Protein 4QXE (pdb70)

CATH classification: 3.80.10.10

Secondary structure (DSSP, 8-state):
--TTS-TT-EE-TTSEEE-TTS--SSPPPS--TT--EEE--SS---EE-TTTTTT-TT--EEE-TTS---EE-TTTTTT-TT--EEE--SS--SB--TTTTTT-TT--EEE--SS---B--TTTTTT-TT--EEE--SS---S--HHHHTT-TT--EEE--SS---EE-TTTTTT-TT--EEE--SS---EE-TTTTTT-TT--EEE--SS---SPPGGGGG-TT--EEE--SS---EE-TTTTTT-TT--EEE--SS---EE-TTTTTT-TT--EEEEE--TT--S----TT-TT--EEEEESS---B--TTHHHHTTT--EEE--SS---B----TT-TT--EEE--SS------TTSSTT-TT--EEE--SS--S---TTTTTT-TT--EEE--SS-B---TTTTHHHHHHHHHTTTTEES--BBTTT--BGGG------

Radius of gyration: 30.55 Å; Cα contacts (8 Å, |Δi|>4): 1278; chains: 1; bounding box: 95×54×57 Å

Structure (mmCIF, N/CA/C/O backbone):
data_4QXE
#
_entry.id   4QXE
#
_cell.length_a   173.759
_cell.length_b   173.759
_cell.length_c   173.759
_cell.angle_alpha   90.00
_cell.angle_beta   90.00
_cell.angle_gamma   90.00
#
_symmetry.space_group_name_H-M   'I 21 3'
#
loop_
_entity.id
_entity.type
_entity.pdbx_description
1 polymer 'Leucine-rich repeat-containing G-protein coupled receptor 4, linker, Variable lymphocyte receptor B'
2 non-polymer 2-acetamido-2-deoxy-beta-D-glucopyranose
3 non-polymer GLYCEROL
4 non-polymer 'CHLORIDE ION'
5 non-polymer 'SULFATE ION'
6 water water
#
loop_
_atom_site.group_PDB
_atom_site.id
_atom_site.type_symbol
_atom_site.label_atom_id
_atom_site.label_alt_id
_atom_site.label_comp_id
_atom_site.label_asym_id
_atom_site.label_entity_id
_atom_site.label_seq_id
_atom_site.pdbx_PDB_ins_code
_atom_site.Cartn_x
_atom_site.Cartn_y
_atom_site.Cartn_z
_atom_site.occupancy
_atom_site.B_iso_or_equiv
_atom_site.auth_seq_id
_atom_site.auth_comp_id
_atom_site.auth_asym_id
_atom_site.auth_atom_id
_atom_site.pdbx_PDB_model_num
ATOM 1 N N . MET A 1 1 ? -63.634 54.032 28.855 1.00 36.39 25 MET A N 1
ATOM 2 C CA . MET A 1 1 ? -64.149 52.922 27.998 1.00 36.45 25 MET A CA 1
ATOM 3 C C . MET A 1 1 ? -63.431 52.906 26.649 1.00 36.54 25 MET A C 1
ATOM 4 O O . MET A 1 1 ? -63.335 53.934 25.975 1.00 36.78 25 MET A O 1
ATOM 9 N N . ASP A 1 2 ? -62.921 51.737 26.274 1.00 36.50 26 ASP A N 1
ATOM 10 C CA . ASP A 1 2 ? -62.171 51.569 25.030 1.00 36.55 26 ASP A CA 1
ATOM 11 C C . ASP A 1 2 ? -63.080 51.007 23.934 1.00 36.21 26 ASP A C 1
ATOM 12 O O . ASP A 1 2 ? -63.529 49.861 24.026 1.00 36.16 26 ASP A O 1
ATOM 17 N N . PRO A 1 3 ? -63.350 51.813 22.887 1.00 36.09 27 PRO A N 1
ATOM 18 C CA . PRO A 1 3 ? -64.217 51.372 21.785 1.00 35.91 27 PRO A CA 1
ATOM 19 C C . PRO A 1 3 ? -63.652 50.170 21.030 1.00 35.86 27 PRO A C 1
ATOM 20 O O . PRO A 1 3 ? -64.415 49.311 20.581 1.00 35.90 27 PRO A O 1
ATOM 24 N N . LEU A 1 4 ? -62.328 50.106 20.915 1.00 35.72 28 LEU A N 1
ATOM 25 C CA . LEU A 1 4 ? -61.659 49.010 20.217 1.00 35.72 28 LEU A CA 1
ATOM 26 C C . LEU A 1 4 ? -61.439 47.793 21.125 1.00 35.66 28 LEU A C 1
ATOM 27 O O . LEU A 1 4 ? -60.906 46.766 20.690 1.00 35.78 28 LEU A O 1
ATOM 32 N N . CYS A 1 5 ? -61.866 47.912 22.381 1.00 35.51 29 CYS A N 1
ATOM 33 C CA . CYS A 1 5 ? -61.775 46.820 23.349 1.00 35.38 29 CYS A CA 1
ATOM 34 C C . CYS A 1 5 ? -63.148 46.526 23.966 1.00 35.10 29 CYS A C 1
ATOM 35 O O . CYS A 1 5 ? -64.186 46.901 23.411 1.00 35.28 29 CYS A O 1
ATOM 38 N N . ALA A 1 6 ? -63.149 45.842 25.104 1.00 34.61 30 ALA A N 1
ATOM 39 C CA . ALA A 1 6 ? -64.374 45.534 25.826 1.00 34.28 30 ALA A CA 1
ATOM 40 C C . ALA A 1 6 ? -64.076 45.392 27.309 1.00 34.08 30 ALA A C 1
ATOM 41 O O . ALA A 1 6 ? -63.195 44.625 27.699 1.00 34.04 30 ALA A O 1
ATOM 43 N N . ALA A 1 7 ? -64.810 46.137 28.130 1.00 33.83 31 ALA A N 1
ATOM 44 C CA . ALA A 1 7 ? -64.718 46.006 29.581 1.00 33.84 31 ALA A CA 1
ATOM 45 C C . ALA A 1 7 ? -65.115 44.582 30.000 1.00 33.88 31 ALA A C 1
ATOM 46 O O . ALA A 1 7 ? -66.026 44.000 29.408 1.00 33.60 31 ALA A O 1
ATOM 48 N N . PRO A 1 8 ? -64.434 44.016 31.017 1.00 34.08 32 PRO A N 1
ATOM 49 C CA . PRO A 1 8 ? -63.386 44.631 31.836 1.00 34.34 32 PRO A CA 1
ATOM 50 C C . PRO A 1 8 ? -61.962 44.349 31.334 1.00 34.65 32 PRO A C 1
ATOM 51 O O . PRO A 1 8 ? -60.999 44.508 32.091 1.00 34.73 32 PRO A O 1
ATOM 55 N N . CYS A 1 9 ? -61.833 43.945 30.073 1.00 34.91 33 CYS A N 1
ATOM 56 C CA . CYS A 1 9 ? -60.535 43.560 29.519 1.00 35.27 33 CYS A CA 1
ATOM 57 C C . CYS A 1 9 ? -59.677 44.767 29.149 1.00 35.67 33 CYS A C 1
ATOM 58 O O . CYS A 1 9 ? -60.142 45.909 29.166 1.00 35.69 33 CYS A O 1
ATOM 61 N N . SER A 1 10 ? -58.417 44.498 28.823 1.00 36.16 34 SER A N 1
ATOM 62 C CA . SER A 1 10 ? -57.491 45.530 28.391 1.00 36.81 34 SER A CA 1
ATOM 63 C C . SER A 1 10 ? -56.823 45.110 27.088 1.00 37.08 34 SER A C 1
ATOM 64 O O . SER A 1 10 ? -56.347 43.979 26.959 1.00 37.09 34 SER A O 1
ATOM 67 N N . CYS A 1 11 ? -56.801 46.027 26.126 1.00 37.42 35 CYS A N 1
ATOM 68 C CA . CYS A 1 11 ? -56.280 45.750 24.794 1.00 37.89 35 CYS A CA 1
ATOM 69 C C . CYS A 1 11 ? -55.060 46.624 24.494 1.00 38.18 35 CYS A C 1
ATOM 70 O O . CYS A 1 11 ? -55.031 47.801 24.862 1.00 38.21 35 CYS A O 1
ATOM 73 N N . ASP A 1 12 ? -54.049 46.045 23.845 1.00 38.50 36 ASP A N 1
ATOM 74 C CA . ASP A 1 12 ? -52.906 46.830 23.364 1.00 38.95 36 ASP A CA 1
ATOM 75 C C . ASP A 1 12 ? -53.029 47.110 21.862 1.00 39.02 36 ASP A C 1
ATOM 76 O O . ASP A 1 12 ? -54.074 46.840 21.264 1.00 39.24 36 ASP A O 1
ATOM 81 N N . GLY A 1 13 ? -51.970 47.648 21.263 1.00 39.03 37 GLY A N 1
ATOM 82 C CA . GLY A 1 13 ? -51.960 47.949 19.832 1.00 38.77 37 GLY A CA 1
ATOM 83 C C . GLY A 1 13 ? -51.587 46.780 18.937 1.00 38.55 37 GLY A C 1
ATOM 84 O O . GLY A 1 13 ? -51.608 46.906 17.710 1.00 38.74 37 GLY A O 1
ATOM 85 N N . ASP A 1 14 ? -51.249 45.642 19.545 1.00 38.18 38 ASP A N 1
ATOM 86 C CA . ASP A 1 14 ? -50.799 44.459 18.804 1.00 37.67 38 ASP A CA 1
ATOM 87 C C . ASP A 1 14 ? -51.773 43.273 18.883 1.00 36.86 38 ASP A C 1
ATOM 88 O O . ASP A 1 14 ? -51.362 42.113 18.753 1.00 36.61 38 ASP A O 1
ATOM 93 N N . ARG A 1 15 ? -53.056 43.570 19.089 1.00 35.77 39 ARG A N 1
ATOM 94 C CA . ARG A 1 15 ? -54.114 42.550 19.167 1.00 34.78 39 ARG A CA 1
ATOM 95 C C . ARG A 1 15 ? -53.960 41.573 20.344 1.00 34.02 39 ARG A C 1
ATOM 96 O O . ARG A 1 15 ? -54.405 40.427 20.277 1.00 33.64 39 ARG A O 1
ATOM 104 N N . ARG A 1 16 ? -53.331 42.038 21.420 1.00 33.32 40 ARG A N 1
ATOM 105 C CA . ARG A 1 16 ? -53.218 41.253 22.646 1.00 32.89 40 ARG A CA 1
ATOM 106 C C . ARG A 1 16 ? -54.244 41.740 23.652 1.00 32.21 40 ARG A C 1
ATOM 107 O O . ARG A 1 16 ? -54.337 42.935 23.926 1.00 32.13 40 ARG A O 1
ATOM 115 N N . VAL A 1 17 ? -55.014 40.807 24.198 1.00 31.56 41 VAL A N 1
ATOM 116 C CA . VAL A 1 17 ? -56.058 41.142 25.158 1.00 31.03 41 VAL A CA 1
ATOM 117 C C . VAL A 1 17 ? -55.762 40.508 26.514 1.00 30.87 41 VAL A C 1
ATOM 118 O O . VAL A 1 17 ? -55.545 39.297 26.617 1.00 30.52 41 VAL A O 1
ATOM 122 N N . ASP A 1 18 ? -55.748 41.347 27.545 1.00 30.86 42 ASP A N 1
ATOM 123 C CA . ASP A 1 18 ? -55.564 40.898 28.917 1.00 31.17 42 ASP A CA 1
ATOM 124 C C . ASP A 1 18 ? -56.879 41.028 29.676 1.00 31.13 42 ASP A C 1
ATOM 125 O O . ASP A 1 18 ? -57.370 42.134 29.907 1.00 30.93 42 ASP A O 1
ATOM 130 N N . CYS A 1 19 ? -57.447 39.888 30.052 1.00 31.46 43 CYS A N 1
ATOM 131 C CA . CYS A 1 19 ? -58.660 39.863 30.863 1.00 32.08 43 CYS A CA 1
ATOM 132 C C . CYS A 1 19 ? -58.476 38.914 32.052 1.00 31.80 43 CYS A C 1
ATOM 133 O O . CYS A 1 19 ? -59.405 38.204 32.457 1.00 31.86 43 CYS A O 1
ATOM 136 N N . SER A 1 20 ? -57.266 38.915 32.608 1.00 31.57 44 SER A N 1
ATOM 137 C CA . SER A 1 20 ? -56.913 38.039 33.725 1.00 31.43 44 SER A CA 1
ATOM 138 C C . SER A 1 20 ? -57.314 38.634 35.070 1.00 31.36 44 SER A C 1
ATOM 139 O O . SER A 1 20 ? -57.223 39.843 35.270 1.00 31.26 44 SER A O 1
ATOM 142 N N . GLY A 1 21 ? -57.753 37.770 35.984 1.00 31.49 45 GLY A N 1
ATOM 143 C CA . GLY A 1 21 ? -58.114 38.170 37.346 1.00 31.60 45 GLY A CA 1
ATOM 144 C C . GLY A 1 21 ? -59.279 39.140 37.426 1.00 31.71 45 GLY A C 1
ATOM 145 O O . GLY A 1 21 ? -59.225 40.122 38.170 1.00 31.75 45 GLY A O 1
ATOM 146 N N . LYS A 1 22 ? -60.335 38.865 36.665 1.00 31.63 46 LYS A N 1
ATOM 147 C CA . LYS A 1 22 ? -61.495 39.760 36.611 1.00 31.70 46 LYS A CA 1
ATOM 148 C C . LYS A 1 22 ? -62.779 39.106 37.131 1.00 31.49 46 LYS A C 1
ATOM 149 O O . LYS A 1 22 ? -63.856 39.710 37.086 1.00 31.66 46 LYS A O 1
ATOM 155 N N . GLY A 1 23 ? -62.654 37.875 37.625 1.00 31.11 47 GLY A N 1
ATOM 156 C CA . GLY A 1 23 ? -63.791 37.127 38.157 1.00 30.58 47 GLY A CA 1
ATOM 157 C C . GLY A 1 23 ? -64.724 36.568 37.096 1.00 30.23 47 GLY A C 1
ATOM 158 O O . GLY A 1 23 ? -65.865 36.214 37.397 1.00 30.20 47 GLY A O 1
ATOM 159 N N . LEU A 1 24 ? -64.238 36.481 35.857 1.00 29.77 48 LEU A N 1
ATOM 160 C CA . LEU A 1 24 ? -65.032 35.966 34.738 1.00 29.16 48 LEU A CA 1
ATOM 161 C C . LEU A 1 24 ? -65.428 34.514 34.958 1.00 28.73 48 LEU A C 1
ATOM 162 O O . LEU A 1 24 ? -64.646 33.725 35.489 1.00 28.80 48 LEU A O 1
ATOM 167 N N . THR A 1 25 ? -66.643 34.169 34.543 1.00 28.06 49 THR A N 1
ATOM 168 C CA . THR A 1 25 ? -67.118 32.787 34.589 1.00 27.51 49 THR A CA 1
ATOM 169 C C . THR A 1 25 ? -67.305 32.239 33.176 1.00 26.95 49 THR A C 1
ATOM 170 O O . THR A 1 25 ? -67.613 31.059 32.988 1.00 27.09 49 THR A O 1
ATOM 174 N N . ALA A 1 26 ? -67.118 33.106 32.186 1.00 26.35 50 ALA A N 1
ATOM 175 C CA . ALA A 1 26 ? -67.223 32.723 30.778 1.00 25.79 50 ALA A CA 1
ATOM 176 C C . ALA A 1 26 ? -66.226 33.504 29.928 1.00 25.39 50 ALA A C 1
ATOM 177 O O . ALA A 1 26 ? -65.669 34.512 30.374 1.00 25.25 50 ALA A O 1
ATOM 179 N N . VAL A 1 27 ? -66.001 33.017 28.709 1.00 25.02 51 VAL A N 1
ATOM 180 C CA . VAL A 1 27 ? -65.167 33.697 27.715 1.00 24.72 51 VAL A CA 1
ATOM 181 C C . VAL A 1 27 ? -65.761 35.079 27.417 1.00 24.43 51 VAL A C 1
ATOM 182 O O . VAL A 1 27 ? -66.960 35.189 27.164 1.00 24.67 51 VAL A O 1
ATOM 186 N N . PRO A 1 28 ? -64.928 36.139 27.462 1.00 24.24 52 PRO A N 1
ATOM 187 C CA . PRO A 1 28 ? -65.427 37.506 27.289 1.00 23.84 52 PRO A CA 1
ATOM 188 C C . PRO A 1 28 ? -66.031 37.782 25.909 1.00 23.68 52 PRO A C 1
ATOM 189 O O . PRO A 1 28 ? -65.548 37.260 24.893 1.00 23.52 52 PRO A O 1
ATOM 193 N N . GLU A 1 29 ? -67.089 38.595 25.904 1.00 23.13 53 GLU A N 1
ATOM 194 C CA . GLU A 1 29 ? -67.749 39.063 24.690 1.00 22.75 53 GLU A CA 1
ATOM 195 C C . GLU A 1 29 ? -67.293 40.483 24.350 1.00 22.15 53 GLU A C 1
ATOM 196 O O . GLU A 1 29 ? -66.587 41.119 25.132 1.00 21.95 53 GLU A O 1
ATOM 202 N N . GLY A 1 30 ? -67.706 40.969 23.182 1.00 21.70 54 GLY A N 1
ATOM 203 C CA . GLY A 1 30 ? -67.470 42.354 22.780 1.00 21.10 54 GLY A CA 1
ATOM 204 C C . GLY A 1 30 ? -66.124 42.658 22.143 1.00 20.83 54 GLY A C 1
ATOM 205 O O . GLY A 1 30 ? -65.879 43.789 21.720 1.00 20.67 54 GLY A O 1
ATOM 206 N N . LEU A 1 31 ? -65.252 41.655 22.078 1.00 20.51 55 LEU A N 1
ATOM 207 C CA . LEU A 1 31 ? -63.900 41.840 21.547 1.00 20.32 55 LEU A CA 1
ATOM 208 C C . LEU A 1 31 ? -63.834 41.578 20.045 1.00 20.24 55 LEU A C 1
ATOM 209 O O . LEU A 1 31 ? -64.746 40.979 19.466 1.00 20.03 55 LEU A O 1
ATOM 214 N N . SER A 1 32 ? -62.744 42.023 19.425 1.00 20.12 56 SER A N 1
ATOM 215 C CA . SER A 1 32 ? -62.496 41.782 18.007 1.00 20.18 56 SER A CA 1
ATOM 216 C C . SER A 1 32 ? -62.158 40.315 17.739 1.00 20.16 56 SER A C 1
ATOM 217 O O . SER A 1 32 ? -61.421 39.691 18.504 1.00 20.19 56 SER A O 1
ATOM 220 N N . ALA A 1 33 ? -62.690 39.773 16.646 1.00 20.14 57 ALA A N 1
ATOM 221 C CA . ALA A 1 33 ? -62.358 38.413 16.219 1.00 20.36 57 ALA A CA 1
ATOM 222 C C . ALA A 1 33 ? -60.891 38.277 15.787 1.00 20.70 57 ALA A C 1
ATOM 223 O O . ALA A 1 33 ? -60.343 37.170 15.758 1.00 20.51 57 ALA A O 1
ATOM 225 N N . PHE A 1 34 ? -60.265 39.406 15.463 1.00 20.91 58 PHE A N 1
ATOM 226 C CA . PHE A 1 34 ? -58.875 39.422 15.007 1.00 21.64 58 PHE A CA 1
ATOM 227 C C . PHE A 1 34 ? -57.857 39.377 16.149 1.00 21.91 58 PHE A C 1
ATOM 228 O O . PHE A 1 34 ? -56.649 39.373 15.904 1.00 22.29 58 PHE A O 1
ATOM 236 N N . THR A 1 35 ? -58.355 39.334 17.386 1.00 22.23 59 THR A N 1
ATOM 237 C CA . THR A 1 35 ? -57.537 39.154 18.587 1.00 22.44 59 THR A CA 1
ATOM 238 C C . THR A 1 35 ? -56.538 37.996 18.418 1.00 22.98 59 THR A C 1
ATOM 239 O O . THR A 1 35 ? -56.920 36.891 18.023 1.00 22.77 59 THR A O 1
ATOM 243 N N . GLN A 1 36 ? -55.265 38.267 18.708 1.00 23.47 60 GLN A N 1
ATOM 244 C CA . GLN A 1 36 ? -54.194 37.280 18.535 1.00 24.13 60 GLN A CA 1
ATOM 245 C C . GLN A 1 36 ? -53.801 36.575 19.831 1.00 23.87 60 GLN A C 1
ATOM 246 O O . GLN A 1 36 ? -53.420 35.405 19.809 1.00 24.09 60 GLN A O 1
ATOM 252 N N . ALA A 1 37 ? -53.886 37.286 20.950 1.00 23.69 61 ALA A N 1
ATOM 253 C CA . ALA A 1 37 ? -53.629 36.687 22.256 1.00 23.77 61 ALA A CA 1
ATOM 254 C C . ALA A 1 37 ? -54.726 37.059 23.247 1.00 23.74 61 ALA A C 1
ATOM 255 O O . ALA A 1 37 ? -55.140 38.216 23.317 1.00 23.60 61 ALA A O 1
ATOM 257 N N . LEU A 1 38 ? -55.187 36.066 24.004 1.00 23.91 62 LEU A N 1
ATOM 258 C CA . LEU A 1 38 ? -56.216 36.261 25.014 1.00 24.41 62 LEU A CA 1
ATOM 259 C C . LEU A 1 38 ? -55.748 35.673 26.339 1.00 24.47 62 LEU A C 1
ATOM 260 O O . LEU A 1 38 ? -55.608 34.456 26.474 1.00 24.36 62 LEU A O 1
ATOM 265 N N . ASP A 1 39 ? -55.513 36.542 27.314 1.00 24.87 63 ASP A N 1
ATOM 266 C CA . ASP A 1 39 ? -55.155 36.102 28.654 1.00 25.34 63 ASP A CA 1
ATOM 267 C C . ASP A 1 39 ? -56.373 36.176 29.561 1.00 25.54 63 ASP A C 1
ATOM 268 O O . ASP A 1 39 ? -56.746 37.254 30.030 1.00 25.63 63 ASP A O 1
ATOM 273 N N . ILE A 1 40 ? -56.988 35.022 29.795 1.00 25.96 64 ILE A N 1
ATOM 274 C CA . ILE A 1 40 ? -58.117 34.911 30.719 1.00 26.45 64 ILE A CA 1
ATOM 275 C C . ILE A 1 40 ? -57.783 33.980 31.889 1.00 26.93 64 ILE A C 1
ATOM 276 O O . ILE A 1 40 ? -58.647 33.268 32.410 1.00 26.80 64 ILE A O 1
ATOM 281 N N . SER A 1 41 ? -56.516 34.006 32.297 1.00 27.64 65 SER A N 1
ATOM 282 C CA . SER A 1 41 ? -56.046 33.237 33.442 1.00 28.35 65 SER A CA 1
ATOM 283 C C . SER A 1 41 ? -56.545 33.861 34.748 1.00 29.08 65 SER A C 1
ATOM 284 O O . SER A 1 41 ? -56.982 35.010 34.766 1.00 29.05 65 SER A O 1
ATOM 287 N N . MET A 1 42 ? -56.487 33.089 35.831 1.00 30.13 66 MET A N 1
ATOM 288 C CA . MET A 1 42 ? -56.823 33.573 37.177 1.00 31.21 66 MET A CA 1
ATOM 289 C C . MET A 1 42 ? -58.258 34.106 37.292 1.00 31.54 66 MET A C 1
ATOM 290 O O . MET A 1 42 ? -58.528 35.038 38.052 1.00 31.67 66 MET A O 1
ATOM 295 N N . ASN A 1 43 ? -59.168 33.511 36.526 1.00 32.02 67 ASN A N 1
ATOM 296 C CA . ASN A 1 43 ? -60.588 33.839 36.616 1.00 32.63 67 ASN A CA 1
ATOM 297 C C . ASN A 1 43 ? -61.347 32.705 37.305 1.00 33.15 67 ASN A C 1
ATOM 298 O O . ASN A 1 43 ? -60.737 31.879 37.988 1.00 33.15 67 ASN A O 1
ATOM 303 N N . ASN A 1 44 ? -62.665 32.666 37.133 1.00 33.81 68 ASN A N 1
ATOM 304 C CA . ASN A 1 44 ? -63.477 31.603 37.716 1.00 34.77 68 ASN A CA 1
ATOM 305 C C . ASN A 1 44 ? -64.223 30.805 36.643 1.00 34.42 68 ASN A C 1
ATOM 306 O O . ASN A 1 44 ? -65.414 30.515 36.780 1.00 34.44 68 ASN A O 1
ATOM 311 N N . ILE A 1 45 ? -63.516 30.463 35.567 1.00 34.03 69 ILE A N 1
ATOM 312 C CA . ILE A 1 45 ? -64.096 29.657 34.495 1.00 33.61 69 ILE A CA 1
ATOM 313 C C . ILE A 1 45 ? -63.922 28.177 34.831 1.00 33.61 69 ILE A C 1
ATOM 314 O O . ILE A 1 45 ? -62.857 27.592 34.599 1.00 33.61 69 ILE A O 1
ATOM 319 N N . THR A 1 46 ? -64.978 27.585 35.383 1.00 33.31 70 THR A N 1
ATOM 320 C CA . THR A 1 46 ? -64.943 26.200 35.849 1.00 33.02 70 THR A CA 1
ATOM 321 C C . THR A 1 46 ? -65.287 25.225 34.732 1.00 32.88 70 THR A C 1
ATOM 322 O O . THR A 1 46 ? -64.955 24.041 34.804 1.00 32.81 70 THR A O 1
ATOM 326 N N . GLN A 1 47 ? -65.950 25.731 33.697 1.00 32.83 71 GLN A N 1
ATOM 327 C CA . GLN A 1 47 ? -66.294 24.922 32.534 1.00 32.75 71 GLN A CA 1
ATOM 328 C C . GLN A 1 47 ? -66.313 25.745 31.246 1.00 32.25 71 GLN A C 1
ATOM 329 O O . GLN A 1 47 ? -66.631 26.935 31.262 1.00 32.13 71 GLN A O 1
ATOM 335 N N . LEU A 1 48 ? -65.950 25.100 30.141 1.00 31.91 72 LEU A N 1
ATOM 336 C CA . LEU A 1 48 ? -66.058 25.695 28.811 1.00 31.62 72 LEU A CA 1
ATOM 337 C C . LEU A 1 48 ? -67.092 24.923 27.998 1.00 31.21 72 LEU A C 1
ATOM 338 O O . LEU A 1 48 ? -66.895 23.741 27.722 1.00 31.16 72 LEU A O 1
ATOM 343 N N . PRO A 1 49 ? -68.198 25.589 27.617 1.00 31.01 73 PRO A N 1
ATOM 344 C CA . PRO A 1 49 ? -69.265 24.941 26.849 1.00 30.80 73 PRO A CA 1
ATOM 345 C C . PRO A 1 49 ? -68.940 24.854 25.362 1.00 30.71 73 PRO A C 1
ATOM 346 O O . PRO A 1 49 ? -67.899 25.351 24.922 1.00 30.74 73 PRO A O 1
ATOM 350 N N . GLU A 1 50 ? -69.829 24.222 24.599 1.00 30.41 74 GLU A N 1
ATOM 351 C CA . GLU A 1 50 ? -69.735 24.202 23.143 1.00 30.06 74 GLU A CA 1
ATOM 352 C C . GLU A 1 50 ? -69.739 25.637 22.618 1.00 29.36 74 GLU A C 1
ATOM 353 O O . GLU A 1 50 ? -70.499 26.477 23.102 1.00 29.33 74 GLU A O 1
ATOM 359 N N . GLY A 1 51 ? -68.869 25.910 21.647 1.00 28.50 75 GLY A N 1
ATOM 360 C CA . GLY A 1 51 ? -68.771 27.231 21.029 1.00 27.34 75 GLY A CA 1
ATOM 361 C C . GLY A 1 51 ? -68.160 28.322 21.895 1.00 26.51 75 GLY A C 1
ATOM 362 O O . GLY A 1 51 ? -68.306 29.507 21.594 1.00 26.59 75 GLY A O 1
ATOM 363 N N . ALA A 1 52 ? -67.467 27.927 22.963 1.00 25.49 76 ALA A N 1
ATOM 364 C CA . ALA A 1 52 ? -66.841 28.879 23.889 1.00 24.59 76 ALA A CA 1
ATOM 365 C C . ALA A 1 52 ? -65.986 29.935 23.181 1.00 23.95 76 ALA A C 1
ATOM 366 O O . ALA A 1 52 ? -66.070 31.122 23.503 1.00 23.86 76 ALA A O 1
ATOM 368 N N . PHE A 1 53 ? -65.183 29.504 22.207 1.00 22.93 77 PHE A N 1
ATOM 369 C CA . PHE A 1 53 ? -64.283 30.413 21.496 1.00 22.24 77 PHE A CA 1
ATOM 370 C C . PHE A 1 53 ? -64.705 30.678 20.048 1.00 21.99 77 PHE A C 1
ATOM 371 O O . PHE A 1 53 ? -63.863 30.940 19.187 1.00 21.81 77 PHE A O 1
ATOM 379 N N . LYS A 1 54 ? -66.015 30.631 19.798 1.00 21.63 78 LYS A N 1
ATOM 380 C CA . LYS A 1 54 ? -66.577 30.901 18.467 1.00 21.51 78 LYS A CA 1
ATOM 381 C C . LYS A 1 54 ? -66.211 32.281 17.924 1.00 20.87 78 LYS A C 1
ATOM 382 O O . LYS A 1 54 ? -66.089 32.456 16.712 1.00 21.00 78 LYS A O 1
ATOM 388 N N . ASN A 1 55 ? -66.024 33.246 18.823 1.00 20.22 79 ASN A N 1
ATOM 389 C CA . ASN A 1 55 ? -65.720 34.625 18.439 1.00 19.88 79 ASN A CA 1
ATOM 390 C C . ASN A 1 55 ? -64.227 34.929 18.342 1.00 19.80 79 ASN A C 1
ATOM 391 O O . ASN A 1 55 ? -63.837 36.083 18.135 1.00 19.72 79 ASN A O 1
ATOM 396 N N . PHE A 1 56 ? -63.401 33.894 18.476 1.00 19.64 80 PHE A N 1
ATOM 397 C CA . PHE A 1 56 ? -61.950 34.061 18.442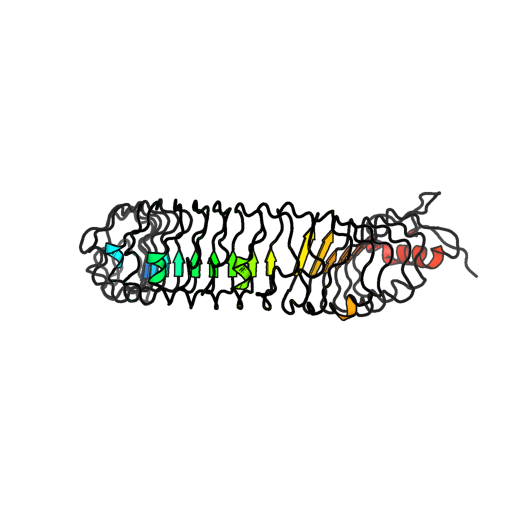 1.00 19.81 80 PHE A CA 1
ATOM 398 C C . PHE A 1 56 ? -61.246 33.150 17.427 1.00 20.01 80 PHE A C 1
ATOM 399 O O . PHE A 1 56 ? -60.279 32.477 17.780 1.00 20.02 80 PHE A O 1
ATOM 407 N N . PRO A 1 57 ? -61.702 33.146 16.157 1.00 20.24 81 PRO A N 1
ATOM 408 C CA . PRO A 1 57 ? -61.130 32.188 15.209 1.00 20.55 81 PRO A CA 1
ATOM 409 C C . PRO A 1 57 ? -59.673 32.468 14.813 1.00 20.91 81 PRO A C 1
ATOM 410 O O . PRO A 1 57 ? -58.975 31.549 14.382 1.00 21.20 81 PRO A O 1
ATOM 414 N N . PHE A 1 58 ? -59.222 33.712 14.965 1.00 21.13 82 PHE A N 1
ATOM 415 C CA . PHE A 1 58 ? -57.848 34.086 14.610 1.00 21.71 82 PHE A CA 1
ATOM 416 C C . PHE A 1 58 ? -56.848 33.976 15.777 1.00 21.91 82 PHE A C 1
ATOM 417 O O . PHE A 1 58 ? -55.691 34.391 15.642 1.00 21.90 82 PHE A O 1
ATOM 425 N N . LEU A 1 59 ? -57.288 33.408 16.901 1.00 21.99 83 LEU A N 1
ATOM 426 C CA . LEU A 1 59 ? -56.491 33.386 18.133 1.00 22.58 83 LEU A CA 1
ATOM 427 C C . LEU A 1 59 ? -55.230 32.540 18.003 1.00 23.02 83 LEU A C 1
ATOM 428 O O . LEU A 1 59 ? -55.276 31.416 17.506 1.00 22.78 83 LEU A O 1
ATOM 433 N N . GLU A 1 60 ? -54.110 33.097 18.455 1.00 23.73 84 GLU A N 1
ATOM 434 C CA . GLU A 1 60 ? -52.820 32.406 18.412 1.00 24.53 84 GLU A CA 1
ATOM 435 C C . GLU A 1 60 ? -52.338 31.984 19.795 1.00 24.61 84 GLU A C 1
ATOM 436 O O . GLU A 1 60 ? -51.640 30.980 19.925 1.00 24.69 84 GLU A O 1
ATOM 442 N N . GLU A 1 61 ? -52.699 32.758 20.817 1.00 24.92 85 GLU A N 1
ATOM 443 C CA . GLU A 1 61 ? -52.313 32.465 22.195 1.00 25.49 85 GLU A CA 1
ATOM 444 C C . GLU A 1 61 ? -53.524 32.512 23.118 1.00 25.25 85 GLU A C 1
ATOM 445 O O . GLU A 1 61 ? -54.270 33.495 23.126 1.00 25.11 85 GLU A O 1
ATOM 451 N N . LEU A 1 62 ? -53.696 31.456 23.908 1.00 25.11 86 LEU A N 1
ATOM 452 C CA . LEU A 1 62 ? -54.795 31.373 24.864 1.00 25.17 86 LEU A CA 1
ATOM 453 C C . LEU A 1 62 ? -54.306 30.921 26.240 1.00 25.46 86 LEU A C 1
ATOM 454 O O . LEU A 1 62 ? -53.797 29.812 26.388 1.00 25.38 86 LEU A O 1
ATOM 459 N N . GLN A 1 63 ? -54.469 31.786 27.239 1.00 26.00 87 GLN A N 1
ATOM 460 C CA . GLN A 1 63 ? -54.072 31.467 28.613 1.00 26.84 87 GLN A CA 1
ATOM 461 C C . GLN A 1 63 ? -55.298 31.215 29.493 1.00 26.93 87 GLN A C 1
ATOM 462 O O . GLN A 1 63 ? -56.119 32.113 29.703 1.00 26.72 87 GLN A O 1
ATOM 468 N N . LEU A 1 64 ? -55.402 29.991 30.007 1.00 27.43 88 LEU A N 1
ATOM 469 C CA . LEU A 1 64 ? -56.530 29.573 30.843 1.00 27.99 88 LEU A CA 1
ATOM 470 C C . LEU A 1 64 ? -56.122 29.064 32.230 1.00 28.44 88 LEU A C 1
ATOM 471 O O . LEU A 1 64 ? -56.933 28.456 32.938 1.00 28.52 88 LEU A O 1
ATOM 476 N N . ALA A 1 65 ? -54.875 29.327 32.617 1.00 29.06 89 ALA A N 1
ATOM 477 C CA . ALA A 1 65 ? -54.336 28.880 33.906 1.00 29.61 89 ALA A CA 1
ATOM 478 C C . ALA A 1 65 ? -55.036 29.530 35.093 1.00 30.14 89 ALA A C 1
ATOM 479 O O . ALA A 1 65 ? -55.561 30.633 34.984 1.00 30.24 89 ALA A O 1
ATOM 481 N N . GLY A 1 66 ? -55.045 28.837 36.228 1.00 30.76 90 GLY A N 1
ATOM 482 C CA . GLY A 1 66 ? -55.503 29.432 37.482 1.00 31.57 90 GLY A CA 1
ATOM 483 C C . GLY A 1 66 ? -56.989 29.725 37.550 1.00 32.24 90 GLY A C 1
ATOM 484 O O . GLY A 1 66 ? -57.440 30.501 38.391 1.00 32.40 90 GLY A O 1
ATOM 485 N N . ASN A 1 67 ? -57.747 29.125 36.642 1.00 32.82 91 ASN A N 1
ATOM 486 C CA . ASN A 1 67 ? -59.182 29.026 36.798 1.00 33.51 91 ASN A CA 1
ATOM 487 C C . ASN A 1 67 ? -59.369 27.779 37.654 1.00 34.26 91 ASN A C 1
ATOM 488 O O . ASN A 1 67 ? -58.381 27.195 38.111 1.00 34.82 91 ASN A O 1
ATOM 493 N N . ASP A 1 68 ? -60.601 27.362 37.901 1.00 34.68 92 ASP A N 1
ATOM 494 C CA . ASP A 1 68 ? -60.792 26.048 38.510 1.00 35.07 92 ASP A CA 1
ATOM 495 C C . ASP A 1 68 ? -61.502 25.163 37.495 1.00 34.80 92 ASP A C 1
ATOM 496 O O . ASP A 1 68 ? -62.566 24.608 37.760 1.00 34.94 92 ASP A O 1
ATOM 501 N N . LEU A 1 69 ? -60.879 25.058 36.322 1.00 34.52 93 LEU A N 1
ATOM 502 C CA . LEU A 1 69 ? -61.450 24.391 35.156 1.00 34.22 93 LEU A CA 1
ATOM 503 C C . LEU A 1 69 ? -61.487 22.882 35.351 1.00 34.00 93 LEU A C 1
ATOM 504 O O . LEU A 1 69 ? -60.447 22.252 35.541 1.00 33.81 93 LEU A O 1
ATOM 509 N N . SER A 1 70 ? -62.684 22.306 35.283 1.00 33.79 94 SER A N 1
ATOM 510 C CA . SER A 1 70 ? -62.850 20.866 35.477 1.00 33.72 94 SER A CA 1
ATOM 511 C C . SER A 1 70 ? -63.476 20.173 34.270 1.00 33.49 94 SER A C 1
ATOM 512 O O . SER A 1 70 ? -63.449 18.947 34.174 1.00 33.61 94 SER A O 1
ATOM 515 N N . PHE A 1 71 ? -64.036 20.955 33.352 1.00 33.30 95 PHE A N 1
ATOM 516 C CA . PHE A 1 71 ? -64.670 20.394 32.162 1.00 32.99 95 PHE A CA 1
ATOM 517 C C . PHE A 1 71 ? -64.501 21.279 30.937 1.00 32.60 95 PHE A C 1
ATOM 518 O O . PHE A 1 71 ? -64.750 22.484 30.986 1.00 32.54 95 PHE A O 1
ATOM 526 N N . ILE A 1 72 ? -64.071 20.661 29.841 1.00 32.18 96 ILE A N 1
ATOM 527 C CA . ILE A 1 72 ? -63.999 21.321 28.544 1.00 31.76 96 ILE A CA 1
ATOM 528 C C . ILE A 1 72 ? -64.820 20.497 27.559 1.00 31.66 96 ILE A C 1
ATOM 529 O O . ILE A 1 72 ? -64.493 19.340 27.290 1.00 31.57 96 ILE A O 1
ATOM 534 N N . HIS A 1 73 ? -65.891 21.092 27.036 1.00 31.51 97 HIS A N 1
ATOM 535 C CA . HIS A 1 73 ? -66.716 20.451 26.009 1.00 31.33 97 HIS A CA 1
ATOM 536 C C . HIS A 1 73 ? -65.853 20.100 24.797 1.00 31.24 97 HIS A C 1
ATOM 537 O O . HIS A 1 73 ? -64.995 20.891 24.409 1.00 31.20 97 HIS A O 1
ATOM 544 N N . PRO A 1 74 ? -66.068 18.906 24.204 1.00 31.23 98 PRO A N 1
ATOM 545 C CA . PRO A 1 74 ? -65.342 18.464 23.007 1.00 31.24 98 PRO A CA 1
ATOM 546 C C . PRO A 1 74 ? -65.329 19.488 21.864 1.00 31.31 98 PRO A C 1
ATOM 547 O O . PRO A 1 74 ? -64.431 19.453 21.020 1.00 31.30 98 PRO A O 1
ATOM 551 N N . LYS A 1 75 ? -66.317 20.382 21.850 1.00 31.33 99 LYS A N 1
ATOM 552 C CA . LYS A 1 75 ? -66.453 21.397 20.804 1.00 31.48 99 LYS A CA 1
ATOM 553 C C . LYS A 1 75 ? -66.152 22.819 21.295 1.00 31.00 99 LYS A C 1
ATOM 554 O O . LYS A 1 75 ? -66.396 23.793 20.577 1.00 31.14 99 LYS A O 1
ATOM 560 N N . ALA A 1 76 ? -65.617 22.940 22.508 1.00 30.62 100 ALA A N 1
ATOM 561 C CA . ALA A 1 76 ? -65.293 24.251 23.084 1.00 30.13 100 ALA A CA 1
ATOM 562 C C . ALA A 1 76 ? -64.227 25.016 22.299 1.00 29.94 100 ALA A C 1
ATOM 563 O O . ALA A 1 76 ? -64.270 26.245 22.224 1.00 29.88 100 ALA A O 1
ATOM 565 N N . LEU A 1 77 ? -63.285 24.284 21.707 1.00 29.70 101 LEU A N 1
ATOM 566 C CA . LEU A 1 77 ? -62.137 24.895 21.040 1.00 29.61 101 LEU A CA 1
ATOM 567 C C . LEU A 1 77 ? -62.201 24.765 19.516 1.00 29.58 101 LEU A C 1
ATOM 568 O O . LEU A 1 77 ? -61.180 24.894 18.829 1.00 29.63 101 LEU A O 1
ATOM 573 N N . SER A 1 78 ? -63.402 24.514 18.995 1.00 29.41 102 SER A N 1
ATOM 574 C CA . SER A 1 78 ? -63.626 24.425 17.552 1.00 29.31 102 SER A CA 1
ATOM 575 C C . SER A 1 78 ? -63.241 25.731 16.873 1.00 28.97 102 SER A C 1
ATOM 576 O O . SER A 1 78 ? -63.469 26.815 17.419 1.00 29.00 102 SER A O 1
ATOM 579 N N . GLY A 1 79 ? -62.654 25.620 15.686 1.00 28.52 103 GLY A N 1
ATOM 580 C CA . GLY A 1 79 ? -62.306 26.789 14.885 1.00 28.13 103 GLY A CA 1
ATOM 581 C C . GLY A 1 79 ? -60.983 27.456 15.225 1.00 27.83 103 GLY A C 1
ATOM 582 O O . GLY A 1 79 ? -60.546 28.363 14.507 1.00 27.86 103 GLY A O 1
ATOM 583 N N . LEU A 1 80 ? -60.339 27.009 16.305 1.00 27.21 104 LEU A N 1
ATOM 584 C CA . LEU A 1 80 ? -59.062 27.585 16.740 1.00 26.82 104 LEU A CA 1
ATOM 585 C C . LEU A 1 80 ? -57.871 27.051 15.925 1.00 26.73 104 LEU A C 1
ATOM 586 O O . LEU A 1 80 ? -56.917 26.485 16.474 1.00 26.67 104 LEU A O 1
ATOM 591 N N . LYS A 1 81 ? -57.937 27.270 14.613 1.00 26.50 105 LYS A N 1
ATOM 592 C CA . LYS A 1 81 ? -56.975 26.725 13.655 1.00 26.39 105 LYS A CA 1
ATOM 593 C C . LYS A 1 81 ? -55.659 27.501 13.570 1.00 26.15 105 LYS A C 1
ATOM 594 O O . LYS A 1 81 ? -54.724 27.062 12.907 1.00 26.25 105 LYS A O 1
ATOM 600 N N . GLU A 1 82 ? -55.596 28.654 14.229 1.00 26.01 106 GLU A N 1
ATOM 601 C CA . GLU A 1 82 ? -54.364 29.447 14.289 1.00 25.88 106 GLU A CA 1
ATOM 602 C C . GLU A 1 82 ? -53.675 29.337 15.652 1.00 25.45 106 GLU A C 1
ATOM 603 O O . GLU A 1 82 ? -52.581 29.879 15.843 1.00 24.98 106 GLU A O 1
ATOM 609 N N . LEU A 1 83 ? -54.316 28.638 16.591 1.00 25.02 107 LEU A N 1
ATOM 610 C CA . LEU A 1 83 ? -53.828 28.567 17.972 1.00 24.98 107 LEU A CA 1
ATOM 611 C C . LEU A 1 83 ? -52.480 27.852 18.075 1.00 25.11 107 LEU A C 1
ATOM 612 O O . LEU A 1 83 ? -52.359 26.680 17.719 1.00 25.10 107 LEU A O 1
ATOM 617 N N . LYS A 1 84 ? -51.482 28.588 18.557 1.00 25.33 108 LYS A N 1
ATOM 618 C CA . LYS A 1 84 ? -50.118 28.094 18.720 1.00 25.61 108 LYS A CA 1
ATOM 619 C C . LYS A 1 84 ? -49.805 27.776 20.180 1.00 25.43 108 LYS A C 1
ATOM 620 O O . LYS A 1 84 ? -49.054 26.841 20.469 1.00 25.50 108 LYS A O 1
ATOM 626 N N . VAL A 1 85 ? -50.363 28.568 21.096 1.00 25.26 109 VAL A N 1
ATOM 627 C CA . VAL A 1 85 ? -50.109 28.394 22.529 1.00 25.26 109 VAL A CA 1
ATOM 628 C C . VAL A 1 85 ? -51.408 28.222 23.327 1.00 25.38 109 VAL A C 1
ATOM 629 O O . VAL A 1 85 ? -52.308 29.071 23.269 1.00 25.05 109 VAL A O 1
ATOM 633 N N . LEU A 1 86 ? -51.487 27.113 24.063 1.00 25.45 110 LEU A N 1
ATOM 634 C CA . LEU A 1 86 ? -52.612 26.820 24.942 1.00 25.60 110 LEU A CA 1
ATOM 635 C C . LEU A 1 86 ? -52.096 26.524 26.345 1.00 25.99 110 LEU A C 1
ATOM 636 O O . LEU A 1 86 ? -51.337 25.573 26.559 1.00 25.86 110 LEU A O 1
ATOM 641 N N . THR A 1 87 ? -52.542 27.335 27.294 1.00 26.23 111 THR A N 1
ATOM 642 C CA . THR A 1 87 ? -52.072 27.290 28.667 1.00 27.00 111 THR A CA 1
ATOM 643 C C . THR A 1 87 ? -53.225 26.868 29.592 1.00 27.15 111 THR A C 1
ATOM 644 O O . THR A 1 87 ? -54.231 27.565 29.695 1.00 27.09 111 THR A O 1
ATOM 648 N N . LEU A 1 88 ? -53.076 25.709 30.234 1.00 27.42 112 LEU A N 1
ATOM 649 C CA . LEU A 1 88 ? -54.151 25.123 31.043 1.00 27.80 112 LEU A CA 1
ATOM 650 C C . LEU A 1 88 ? -53.700 24.679 32.434 1.00 28.23 112 LEU A C 1
ATOM 651 O O . LEU A 1 88 ? -54.441 23.984 33.135 1.00 28.23 112 LEU A O 1
ATOM 656 N N . GLN A 1 89 ? -52.498 25.084 32.838 1.00 28.89 113 GLN A N 1
ATOM 657 C CA . GLN A 1 89 ? -51.938 24.649 34.116 1.00 29.48 113 GLN A CA 1
ATOM 658 C C . GLN A 1 89 ? -52.730 25.182 35.307 1.00 30.18 113 GLN A C 1
ATOM 659 O O . GLN A 1 89 ? -53.459 26.164 35.178 1.00 30.20 113 GLN A O 1
ATOM 665 N N . ASN A 1 90 ? -52.585 24.525 36.458 1.00 30.89 114 ASN A N 1
ATOM 666 C CA . ASN A 1 90 ? -53.183 24.997 37.709 1.00 31.95 114 ASN A CA 1
ATOM 667 C C . ASN A 1 90 ? -54.716 25.017 37.644 1.00 32.02 114 ASN A C 1
ATOM 668 O O . ASN A 1 90 ? -55.363 25.986 38.047 1.00 31.99 114 ASN A O 1
ATOM 673 N N . ASN A 1 91 ? -55.280 23.939 37.109 1.00 32.36 115 ASN A N 1
ATOM 674 C CA . ASN A 1 91 ? -56.724 23.774 37.006 1.00 32.76 115 ASN A CA 1
ATOM 675 C C . ASN A 1 91 ? -57.172 22.470 37.673 1.00 33.21 115 ASN A C 1
ATOM 676 O O . ASN A 1 91 ? -56.419 21.877 38.447 1.00 33.09 115 ASN A O 1
ATOM 681 N N . GLN A 1 92 ? -58.393 22.032 37.379 1.00 33.80 116 GLN A N 1
ATOM 682 C CA . GLN A 1 92 ? -58.951 20.846 38.022 1.00 34.49 116 GLN A CA 1
ATOM 683 C C . GLN A 1 92 ? -59.287 19.756 37.008 1.00 34.75 116 GLN A C 1
ATOM 684 O O . GLN A 1 92 ? -60.273 19.031 37.160 1.00 34.90 116 GLN A O 1
ATOM 690 N N . LEU A 1 93 ? -58.462 19.646 35.971 1.00 34.98 117 LEU A N 1
ATOM 691 C CA . LEU A 1 93 ? -58.611 18.570 35.004 1.00 35.28 117 LEU A CA 1
ATOM 692 C C . LEU A 1 93 ? -58.101 17.262 35.611 1.00 35.50 117 LEU A C 1
ATOM 693 O O . LEU A 1 93 ? -57.061 17.230 36.283 1.00 35.66 117 LEU A O 1
ATOM 698 N N . LYS A 1 94 ? -58.858 16.194 35.389 1.00 35.64 118 LYS A N 1
ATOM 699 C CA . LYS A 1 94 ? -58.553 14.879 35.941 1.00 35.86 118 LYS A CA 1
ATOM 700 C C . LYS A 1 94 ? -58.068 13.944 34.844 1.00 35.75 118 LYS A C 1
ATOM 701 O O . LYS A 1 94 ? -57.439 12.921 35.113 1.00 35.89 118 LYS A O 1
ATOM 707 N N . THR A 1 95 ? -58.375 14.310 33.605 1.00 35.63 119 THR A N 1
ATOM 708 C CA . THR A 1 95 ? -57.949 13.562 32.435 1.00 35.62 119 THR A CA 1
ATOM 709 C C . THR A 1 95 ? -57.435 14.562 31.404 1.00 35.47 119 THR A C 1
ATOM 710 O O . THR A 1 95 ? -57.776 15.745 31.457 1.00 35.46 119 THR A O 1
ATOM 714 N N . VAL A 1 96 ? -56.594 14.091 30.487 1.00 35.34 120 VAL A N 1
ATOM 715 C CA . VAL A 1 96 ? -56.192 14.892 29.341 1.00 35.32 120 VAL A CA 1
ATOM 716 C C . VAL A 1 96 ? -57.410 15.035 28.422 1.00 35.36 120 VAL A C 1
ATOM 717 O O . VAL A 1 96 ? -57.989 14.029 28.003 1.00 35.37 120 VAL A O 1
ATOM 721 N N . PRO A 1 97 ? -57.813 16.286 28.124 1.00 35.34 121 PRO A N 1
ATOM 722 C CA . PRO A 1 97 ? -58.992 16.535 27.292 1.00 35.27 121 PRO A CA 1
ATOM 723 C C . PRO A 1 97 ? -58.713 16.272 25.809 1.00 35.20 121 PRO A C 1
ATOM 724 O O . PRO A 1 97 ? -58.661 17.213 25.010 1.00 35.06 121 PRO A O 1
ATOM 728 N N . SER A 1 98 ? -58.553 14.996 25.452 1.00 35.19 122 SER A N 1
ATOM 729 C CA . SER A 1 98 ? -58.097 14.611 24.111 1.00 35.31 122 SER A CA 1
ATOM 730 C C . SER A 1 98 ? -59.042 15.049 22.991 1.00 35.09 122 SER A C 1
ATOM 731 O O . SER A 1 98 ? -58.592 15.545 21.956 1.00 34.94 122 SER A O 1
ATOM 734 N N . GLU A 1 99 ? -60.343 14.858 23.208 1.00 34.93 123 GLU A N 1
ATOM 735 C CA . GLU A 1 99 ? -61.376 15.266 22.252 1.00 34.94 123 GLU A CA 1
ATOM 736 C C . GLU A 1 99 ? -61.348 16.760 21.940 1.00 34.26 123 GLU A C 1
ATOM 737 O O . GLU A 1 99 ? -61.384 17.159 20.777 1.00 34.14 123 GLU A O 1
ATOM 743 N N . ALA A 1 100 ? -61.272 17.577 22.986 1.00 33.78 124 ALA A N 1
ATOM 744 C CA . ALA A 1 100 ? -61.327 19.030 22.846 1.00 33.32 124 ALA A CA 1
ATOM 745 C C . ALA A 1 100 ? -60.127 19.625 22.104 1.00 33.04 124 ALA A C 1
ATOM 746 O O . ALA A 1 100 ? -60.238 20.693 21.500 1.00 33.00 124 ALA A O 1
ATOM 748 N N . ILE A 1 101 ? -58.992 18.930 22.139 1.00 32.68 125 ILE A N 1
ATOM 749 C CA . ILE A 1 101 ? -57.761 19.437 21.520 1.00 32.39 125 ILE A CA 1
ATOM 750 C C . ILE A 1 101 ? -57.434 18.797 20.165 1.00 32.37 125 ILE A C 1
ATOM 751 O O . ILE A 1 101 ? -56.417 19.125 19.549 1.00 32.34 125 ILE A O 1
ATOM 756 N N . ARG A 1 102 ? -58.309 17.903 19.706 1.00 32.36 126 ARG A N 1
ATOM 757 C CA . ARG A 1 102 ? -58.117 17.150 18.457 1.00 32.57 126 ARG A CA 1
ATOM 758 C C . ARG A 1 102 ? -57.906 17.982 17.185 1.00 31.90 126 ARG A C 1
ATOM 759 O O . ARG A 1 102 ? -57.151 17.577 16.301 1.00 31.96 126 ARG A O 1
ATOM 767 N N . GLY A 1 103 ? -58.574 19.129 17.092 1.00 31.26 127 GLY A N 1
ATOM 768 C CA . GLY A 1 103 ? -58.513 19.959 15.885 1.00 30.40 127 GLY A CA 1
ATOM 769 C C . GLY A 1 103 ? -57.488 21.080 15.924 1.00 29.95 127 GLY A C 1
ATOM 770 O O . GLY A 1 103 ? -57.428 21.906 15.007 1.00 29.72 127 GLY A O 1
ATOM 771 N N . LEU A 1 104 ? -56.674 21.098 16.980 1.00 29.29 128 LEU A N 1
ATOM 772 C CA . LEU A 1 104 ? -55.681 22.150 17.201 1.00 28.84 128 LEU A CA 1
ATOM 773 C C . LEU A 1 104 ? -54.382 21.899 16.422 1.00 28.50 128 LEU A C 1
ATOM 774 O O . LEU A 1 104 ? -53.305 21.750 17.007 1.00 28.30 128 LEU A O 1
ATOM 779 N N . SER A 1 105 ? -54.494 21.892 15.096 1.00 28.01 129 SER A N 1
ATOM 780 C CA . SER A 1 105 ? -53.412 21.465 14.210 1.00 27.64 129 SER A CA 1
ATOM 781 C C . SER A 1 105 ? -52.209 22.411 14.139 1.00 27.30 129 SER A C 1
ATOM 782 O O . SER A 1 105 ? -51.144 22.014 13.671 1.00 27.45 129 SER A O 1
ATOM 785 N N . ALA A 1 106 ? -52.373 23.648 14.603 1.00 26.78 130 ALA A N 1
ATOM 786 C CA . ALA A 1 106 ? -51.274 24.612 14.617 1.00 26.33 130 ALA A CA 1
ATOM 787 C C . ALA A 1 106 ? -50.562 24.709 15.975 1.00 26.08 130 ALA A C 1
ATOM 788 O O . ALA A 1 106 ? -49.590 25.456 16.116 1.00 25.79 130 ALA A O 1
ATOM 790 N N . LEU A 1 107 ? -51.044 23.955 16.962 1.00 25.66 131 LEU A N 1
ATOM 791 C CA . LEU A 1 107 ? -50.538 24.052 18.333 1.00 25.71 131 LEU A CA 1
ATOM 792 C C . LEU A 1 107 ? -49.058 23.682 18.437 1.00 25.76 131 LEU A C 1
ATOM 793 O O . LEU A 1 107 ? -48.641 22.622 17.973 1.00 25.47 131 LEU A O 1
ATOM 798 N N . GLN A 1 108 ? -48.279 24.578 19.037 1.00 25.89 132 GLN A N 1
ATOM 799 C CA . GLN A 1 108 ? -46.853 24.352 19.263 1.00 26.34 132 GLN A CA 1
ATOM 800 C C . GLN A 1 108 ? -46.542 24.122 20.742 1.00 26.35 132 GLN A C 1
ATOM 801 O O . GLN A 1 108 ? -45.559 23.459 21.077 1.00 26.45 132 GLN A O 1
ATOM 807 N N . SER A 1 109 ? -47.384 24.661 21.620 1.00 26.32 133 SER A N 1
ATOM 808 C CA . SER A 1 109 ? -47.159 24.564 23.059 1.00 26.63 133 SER A CA 1
ATOM 809 C C . SER A 1 109 ? -48.444 24.249 23.835 1.00 26.39 133 SER A C 1
ATOM 810 O O . SER A 1 109 ? -49.459 24.938 23.685 1.00 26.22 133 SER A O 1
ATOM 813 N N . LEU A 1 110 ? -48.382 23.200 24.657 1.00 26.29 134 LEU A N 1
ATOM 814 C CA . LEU A 1 110 ? -49.506 22.747 25.480 1.00 26.21 134 LEU A CA 1
ATOM 815 C C . LEU A 1 110 ? -49.066 22.575 26.932 1.00 26.33 134 LEU A C 1
ATOM 816 O O . LEU A 1 110 ? -48.229 21.716 27.232 1.00 26.08 134 LEU A O 1
ATOM 821 N N . ARG A 1 111 ? -49.634 23.380 27.828 1.00 26.58 135 ARG A N 1
ATOM 822 C CA . ARG A 1 111 ? -49.360 23.255 29.264 1.00 27.00 135 ARG A CA 1
ATOM 823 C C . ARG A 1 111 ? -50.521 22.603 30.004 1.00 27.25 135 ARG A C 1
ATOM 824 O O . ARG A 1 111 ? -51.592 23.198 30.140 1.00 27.29 135 ARG A O 1
ATOM 832 N N . LEU A 1 112 ? -50.300 21.376 30.473 1.00 27.49 136 LEU A N 1
ATOM 833 C CA . LEU A 1 112 ? -51.309 20.630 31.229 1.00 27.84 136 LEU A CA 1
ATOM 834 C C . LEU A 1 112 ? -50.853 20.328 32.661 1.00 28.27 136 LEU A C 1
ATOM 835 O O . LEU A 1 112 ? -51.478 19.527 33.369 1.00 28.10 136 LEU A O 1
ATOM 840 N N . ASP A 1 113 ? -49.774 20.985 33.084 1.00 28.91 137 ASP A N 1
ATOM 841 C CA . ASP A 1 113 ? -49.203 20.770 34.416 1.00 29.69 137 ASP A CA 1
ATOM 842 C C . ASP A 1 113 ? -50.109 21.257 35.548 1.00 30.34 137 ASP A C 1
ATOM 843 O O . ASP A 1 113 ? -51.067 21.993 35.310 1.00 30.32 137 ASP A O 1
ATOM 848 N N . ALA A 1 114 ? -49.800 20.819 36.771 1.00 31.08 138 ALA A N 1
ATOM 849 C CA . ALA A 1 114 ? -50.505 21.236 37.992 1.00 31.85 138 ALA A CA 1
ATOM 850 C C . ALA A 1 114 ? -52.026 21.106 37.899 1.00 32.40 138 ALA A C 1
ATOM 851 O O . ALA A 1 114 ? -52.773 21.972 38.359 1.00 32.52 138 ALA A O 1
ATOM 853 N N . ASN A 1 115 ? -52.466 20.020 37.276 1.00 33.06 139 ASN A N 1
ATOM 854 C CA . ASN A 1 115 ? -53.850 19.593 37.344 1.00 33.78 139 ASN A CA 1
ATOM 855 C C . ASN A 1 115 ? -53.908 18.405 38.306 1.00 34.16 139 ASN A C 1
ATOM 856 O O . ASN A 1 115 ? -53.121 18.338 39.262 1.00 34.60 139 ASN A O 1
ATOM 861 N N . HIS A 1 116 ? -54.824 17.474 38.069 1.00 34.43 140 HIS A N 1
ATOM 862 C CA . HIS A 1 116 ? -54.867 16.243 38.851 1.00 34.68 140 HIS A CA 1
ATOM 863 C C . HIS A 1 116 ? -55.051 15.060 37.909 1.00 34.78 140 HIS A C 1
ATOM 864 O O . HIS A 1 116 ? -55.829 14.143 38.176 1.00 34.74 140 HIS A O 1
ATOM 871 N N . ILE A 1 117 ? -54.312 15.098 36.801 1.00 34.94 141 ILE A N 1
ATOM 872 C CA . ILE A 1 117 ? -54.439 14.111 35.731 1.00 35.14 141 ILE A CA 1
ATOM 873 C C . ILE A 1 117 ? -53.905 12.743 36.160 1.00 35.43 141 ILE A C 1
ATOM 874 O O . ILE A 1 117 ? -52.729 12.599 36.509 1.00 35.52 141 ILE A O 1
ATOM 879 N N . THR A 1 118 ? -54.789 11.750 36.135 1.00 35.66 142 THR A N 1
ATOM 880 C CA . THR A 1 118 ? -54.449 10.386 36.527 1.00 36.02 142 THR A CA 1
ATOM 881 C C . THR A 1 118 ? -54.314 9.475 35.309 1.00 36.24 142 THR A C 1
ATOM 882 O O . THR A 1 118 ? -53.643 8.443 35.367 1.00 36.24 142 THR A O 1
ATOM 886 N N . SER A 1 119 ? -54.942 9.870 34.205 1.00 36.59 143 SER A N 1
ATOM 887 C CA . SER A 1 119 ? -54.944 9.059 32.991 1.00 36.92 143 SER A CA 1
ATOM 888 C C . SER A 1 119 ? -54.803 9.891 31.723 1.00 36.95 143 SER A C 1
ATOM 889 O O . SER A 1 119 ? -55.270 11.031 31.651 1.00 37.09 143 SER A O 1
ATOM 892 N N . VAL A 1 120 ? -54.146 9.302 30.728 1.00 36.93 144 VAL A N 1
ATOM 893 C CA . VAL A 1 120 ? -54.033 9.886 29.404 1.00 37.02 144 VAL A CA 1
ATOM 894 C C . VAL A 1 120 ? -54.697 8.918 28.421 1.00 37.22 144 VAL A C 1
ATOM 895 O O . VAL A 1 120 ? -54.201 7.806 28.223 1.00 37.34 144 VAL A O 1
ATOM 899 N N . PRO A 1 121 ? -55.834 9.326 27.820 1.00 37.38 145 PRO A N 1
ATOM 900 C CA . PRO A 1 121 ? -56.507 8.498 26.816 1.00 37.45 145 PRO A CA 1
ATOM 901 C C . PRO A 1 121 ? -55.562 8.142 25.676 1.00 37.58 145 PRO A C 1
ATOM 902 O O . PRO A 1 121 ? -54.756 8.977 25.252 1.00 37.58 145 PRO A O 1
ATOM 906 N N . GLU A 1 122 ? -55.665 6.910 25.188 1.00 37.68 146 GLU A N 1
ATOM 907 C CA . GLU A 1 122 ? -54.732 6.386 24.187 1.00 37.91 146 GLU A CA 1
ATOM 908 C C . GLU A 1 122 ? -54.703 7.199 22.891 1.00 37.86 146 GLU A C 1
ATOM 909 O O . GLU A 1 122 ? -53.703 7.178 22.172 1.00 37.94 146 GLU A O 1
ATOM 915 N N . ASP A 1 123 ? -55.788 7.919 22.606 1.00 37.86 147 ASP A N 1
ATOM 916 C CA . ASP A 1 123 ? -55.875 8.738 21.391 1.00 38.00 147 ASP A CA 1
ATOM 917 C C . ASP A 1 123 ? -55.408 10.187 21.572 1.00 37.63 147 ASP A C 1
ATOM 918 O O . ASP A 1 123 ? -55.491 10.986 20.639 1.00 37.81 147 ASP A O 1
ATOM 923 N N . SER A 1 124 ? -54.913 10.518 22.764 1.00 37.26 148 SER A N 1
ATOM 924 C CA . SER A 1 124 ? -54.450 11.876 23.065 1.00 36.79 148 SER A CA 1
ATOM 925 C C . SER A 1 124 ? -53.342 12.351 22.129 1.00 36.52 148 SER A C 1
ATOM 926 O O . SER A 1 124 ? -52.420 11.598 21.812 1.00 36.47 148 SER A O 1
ATOM 929 N N . PHE A 1 125 ? -53.466 13.604 21.691 1.00 36.17 149 PHE A N 1
ATOM 930 C CA . PHE A 1 125 ? -52.441 14.334 20.920 1.00 35.73 149 PHE A CA 1
ATOM 931 C C . PHE A 1 125 ? -52.383 14.020 19.418 1.00 35.65 149 PHE A C 1
ATOM 932 O O . PHE A 1 125 ? -51.523 14.551 18.712 1.00 35.48 149 PHE A O 1
ATOM 940 N N . GLU A 1 126 ? -53.306 13.186 18.934 1.00 35.68 150 GLU A N 1
ATOM 941 C CA . GLU A 1 126 ? -53.306 12.727 17.530 1.00 35.75 150 GLU A CA 1
ATOM 942 C C . GLU A 1 126 ? -53.316 13.834 16.463 1.00 35.18 150 GLU A C 1
ATOM 943 O O . GLU A 1 126 ? -52.638 13.717 15.439 1.00 35.24 150 GLU A O 1
ATOM 949 N N . GLY A 1 127 ? -54.075 14.898 16.704 1.00 34.60 151 GLY A N 1
ATOM 950 C CA . GLY A 1 127 ? -54.161 16.009 15.753 1.00 33.83 151 GLY A CA 1
ATOM 951 C C . GLY A 1 127 ? -53.073 17.063 15.896 1.00 33.29 151 GLY A C 1
ATOM 952 O O . GLY A 1 127 ? -52.996 17.992 15.091 1.00 33.14 151 GLY A O 1
ATOM 953 N N . LEU A 1 128 ? -52.221 16.911 16.908 1.00 32.78 152 LEU A N 1
ATOM 954 C CA . LEU A 1 128 ? -51.216 17.926 17.234 1.00 32.09 152 LEU A CA 1
ATOM 955 C C . LEU A 1 128 ? -49.924 17.757 16.430 1.00 31.91 152 LEU A C 1
ATOM 956 O O . LEU A 1 128 ? -48.846 17.528 16.990 1.00 31.81 152 LEU A O 1
ATOM 961 N N . VAL A 1 129 ? -50.048 17.911 15.112 1.00 31.58 153 VAL A N 1
ATOM 962 C CA . VAL A 1 129 ? -48.956 17.655 14.161 1.00 31.32 153 VAL A CA 1
ATOM 963 C C . VAL A 1 129 ? -47.806 18.669 14.230 1.00 31.18 153 VAL A C 1
ATOM 964 O O . VAL A 1 129 ? -46.781 18.488 13.573 1.00 31.10 153 VAL A O 1
ATOM 968 N N . GLN A 1 130 ? -47.980 19.720 15.028 1.00 30.94 154 GLN A N 1
ATOM 969 C CA . GLN A 1 130 ? -46.984 20.789 15.139 1.00 31.02 154 GLN A CA 1
ATOM 970 C C . GLN A 1 130 ? -46.392 20.951 16.544 1.00 30.18 154 GLN A C 1
ATOM 971 O O . GLN A 1 130 ? -45.519 21.794 16.747 1.00 30.02 154 GLN A O 1
ATOM 977 N N . LEU A 1 131 ? -46.864 20.146 17.496 1.00 29.54 155 LEU A N 1
ATOM 978 C CA . LEU A 1 131 ? -46.514 20.304 18.911 1.00 29.25 155 LEU A CA 1
ATOM 979 C C . LEU A 1 131 ? -45.005 20.263 19.138 1.00 28.95 155 LEU A C 1
ATOM 980 O O . LEU A 1 131 ? -44.318 19.367 18.642 1.00 28.81 155 LEU A O 1
ATOM 985 N N . ARG A 1 132 ? -44.505 21.240 19.888 1.00 28.67 156 ARG A N 1
ATOM 986 C CA . ARG A 1 132 ? -43.080 21.331 20.208 1.00 28.71 156 ARG A CA 1
ATOM 987 C C . ARG A 1 132 ? -42.801 21.214 21.707 1.00 28.28 156 ARG A C 1
ATOM 988 O O . ARG A 1 132 ? -41.769 20.672 22.103 1.00 28.02 156 ARG A O 1
ATOM 996 N N . HIS A 1 133 ? -43.723 21.719 22.526 1.00 27.95 157 HIS A N 1
ATOM 997 C CA . HIS A 1 133 ? -43.594 21.655 23.985 1.00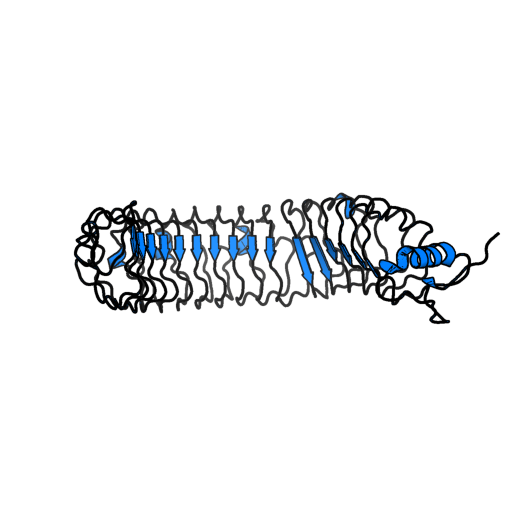 27.81 157 HIS A CA 1
ATOM 998 C C . HIS A 1 133 ? -44.840 21.070 24.637 1.00 27.29 157 HIS A C 1
ATOM 999 O O . HIS A 1 133 ? -45.965 21.496 24.350 1.00 27.04 157 HIS A O 1
ATOM 1006 N N . LEU A 1 134 ? -44.623 20.092 25.513 1.00 26.77 158 LEU A N 1
ATOM 1007 C CA . LEU A 1 134 ? -45.696 19.425 26.236 1.00 26.30 158 LEU A CA 1
ATOM 1008 C C . LEU A 1 134 ? -45.338 19.372 27.715 1.00 26.16 158 LEU A C 1
ATOM 1009 O O . LEU A 1 134 ? -44.322 18.780 28.095 1.00 25.88 158 LEU A O 1
ATOM 1014 N N . TRP A 1 135 ? -46.173 19.993 28.544 1.00 25.94 159 TRP A N 1
ATOM 1015 C CA . TRP A 1 135 ? -45.991 19.963 29.989 1.00 26.06 159 TRP A CA 1
ATOM 1016 C C . TRP A 1 135 ? -47.043 19.047 30.610 1.00 25.91 159 TRP A C 1
ATOM 1017 O O . TRP A 1 135 ? -48.234 19.369 30.601 1.00 25.61 159 TRP A O 1
ATOM 1028 N N . LEU A 1 136 ? -46.606 17.904 31.133 1.00 25.76 160 LEU A N 1
ATOM 1029 C CA . LEU A 1 136 ? -47.498 17.003 31.867 1.00 25.84 160 LEU A CA 1
ATOM 1030 C C . LEU A 1 136 ? -47.063 16.838 33.323 1.00 25.95 160 LEU A C 1
ATOM 1031 O O . LEU A 1 136 ? -47.498 15.910 34.009 1.00 25.76 160 LEU A O 1
ATOM 1036 N N . ASP A 1 137 ? -46.215 17.753 33.789 1.00 26.23 161 ASP A N 1
ATOM 1037 C CA . ASP A 1 137 ? -45.639 17.659 35.128 1.00 26.82 161 ASP A CA 1
ATOM 1038 C C . ASP A 1 137 ? -46.639 18.014 36.227 1.00 27.03 161 ASP A C 1
ATOM 1039 O O . ASP A 1 137 ? -47.676 18.620 35.964 1.00 27.07 161 ASP A O 1
ATOM 1044 N N . ASP A 1 138 ? -46.316 17.616 37.456 1.00 27.35 162 ASP A N 1
ATOM 1045 C CA . ASP A 1 138 ? -47.129 17.913 38.634 1.00 27.70 162 ASP A CA 1
ATOM 1046 C C . ASP A 1 138 ? -48.583 17.450 38.469 1.00 27.90 162 ASP A C 1
ATOM 1047 O O . ASP A 1 138 ? -49.527 18.229 38.609 1.00 27.85 162 ASP A O 1
ATOM 1052 N N . ASN A 1 139 ? -48.737 16.170 38.152 1.00 28.15 163 ASN A N 1
ATOM 1053 C CA . ASN A 1 139 ? -50.037 15.518 38.104 1.00 28.68 163 ASN A CA 1
ATOM 1054 C C . ASN A 1 139 ? -49.989 14.226 38.926 1.00 29.10 163 ASN A C 1
ATOM 1055 O O . ASN A 1 139 ? -49.266 14.158 39.922 1.00 29.22 163 ASN A O 1
ATOM 1060 N N . SER A 1 140 ? -50.746 13.213 38.513 1.00 29.59 164 SER A N 1
ATOM 1061 C CA . SER A 1 140 ? -50.733 11.914 39.185 1.00 30.11 164 SER A CA 1
ATOM 1062 C C . SER A 1 140 ? -50.640 10.766 38.185 1.00 30.29 164 SER A C 1
ATOM 1063 O O . SER A 1 140 ? -51.326 9.749 38.324 1.00 30.70 164 SER A O 1
ATOM 1066 N N . LEU A 1 141 ? -49.789 10.933 37.176 1.00 30.37 165 LEU A N 1
ATOM 1067 C CA . LEU A 1 141 ? -49.526 9.873 36.208 1.00 30.51 165 LEU A CA 1
ATOM 1068 C C . LEU A 1 141 ? -48.716 8.755 36.857 1.00 30.83 165 LEU A C 1
ATOM 1069 O O . LEU A 1 141 ? -47.823 9.019 37.666 1.00 30.97 165 LEU A O 1
ATOM 1074 N N . THR A 1 142 ? -49.037 7.513 36.505 1.00 30.99 166 THR A N 1
ATOM 1075 C CA . THR A 1 142 ? -48.365 6.345 37.079 1.00 31.44 166 THR A CA 1
ATOM 1076 C C . THR A 1 142 ? -47.518 5.603 36.045 1.00 31.55 166 THR A C 1
ATOM 1077 O O . THR A 1 142 ? -46.893 4.587 36.356 1.00 31.58 166 THR A O 1
ATOM 1081 N N . GLU A 1 143 ? -47.504 6.118 34.818 1.00 31.82 167 GLU A N 1
ATOM 1082 C CA . GLU A 1 143 ? -46.735 5.531 33.723 1.00 32.17 167 GLU A CA 1
ATOM 1083 C C . GLU A 1 143 ? -46.474 6.564 32.633 1.00 32.05 167 GLU A C 1
ATOM 1084 O O . GLU A 1 143 ? -47.101 7.624 32.608 1.00 32.09 167 GLU A O 1
ATOM 1090 N N . VAL A 1 144 ? -45.544 6.245 31.738 1.00 31.98 168 VAL A N 1
ATOM 1091 C CA . VAL A 1 144 ? -45.303 7.049 30.549 1.00 32.02 168 VAL A CA 1
ATOM 1092 C C . VAL A 1 144 ? -46.398 6.734 29.526 1.00 32.15 168 VAL A C 1
ATOM 1093 O O . VAL A 1 144 ? -46.606 5.567 29.188 1.00 32.19 168 VAL A O 1
ATOM 1097 N N . PRO A 1 145 ? -47.110 7.774 29.039 1.00 32.29 169 PRO A N 1
ATOM 1098 C CA . PRO A 1 145 ? -48.179 7.561 28.057 1.00 32.35 169 PRO A CA 1
ATOM 1099 C C . PRO A 1 145 ? -47.605 7.274 26.667 1.00 32.49 169 PRO A C 1
ATOM 1100 O O . PRO A 1 145 ? -47.528 8.170 25.816 1.00 32.53 169 PRO A O 1
ATOM 1104 N N . VAL A 1 146 ? -47.210 6.018 26.460 1.00 32.58 170 VAL A N 1
ATOM 1105 C CA . VAL A 1 146 ? -46.433 5.596 25.288 1.00 32.68 170 VAL A CA 1
ATOM 1106 C C . VAL A 1 146 ? -47.114 5.894 23.945 1.00 32.90 170 VAL A C 1
ATOM 1107 O O . VAL A 1 146 ? -46.533 6.567 23.091 1.00 32.77 170 VAL A O 1
ATOM 1111 N N . HIS A 1 147 ? -48.334 5.397 23.760 1.00 33.15 171 HIS A N 1
ATOM 1112 C CA . HIS A 1 147 ? -49.026 5.572 22.480 1.00 33.53 171 HIS A CA 1
ATOM 1113 C C . HIS A 1 147 ? -49.432 7.026 22.181 1.00 33.15 171 HIS A C 1
ATOM 1114 O O . HIS A 1 147 ? -49.294 7.468 21.043 1.00 33.11 171 HIS A O 1
ATOM 1121 N N . PRO A 1 148 ? -49.928 7.775 23.191 1.00 32.94 172 PRO A N 1
ATOM 1122 C CA . PRO A 1 148 ? -50.136 9.210 22.964 1.00 32.76 172 PRO A CA 1
ATOM 1123 C C . PRO A 1 148 ? -48.877 9.960 22.496 1.00 32.55 172 PRO A C 1
ATOM 1124 O O . PRO A 1 148 ? -48.971 10.818 21.615 1.00 32.44 172 PRO A O 1
ATOM 1128 N N . LEU A 1 149 ? -47.717 9.626 23.064 1.00 32.23 173 LEU A N 1
ATOM 1129 C CA . LEU A 1 149 ? -46.455 10.275 22.685 1.00 32.05 173 LEU A CA 1
ATOM 1130 C C . LEU A 1 149 ? -45.933 9.841 21.313 1.00 31.97 173 LEU A C 1
ATOM 1131 O O . LEU A 1 149 ? -45.143 10.555 20.697 1.00 31.96 173 LEU A O 1
ATOM 1136 N N . SER A 1 150 ? -46.377 8.679 20.834 1.00 31.93 174 SER A N 1
ATOM 1137 C CA . SER A 1 150 ? -46.007 8.202 19.495 1.00 32.04 174 SER A CA 1
ATOM 1138 C C . SER A 1 150 ? -46.542 9.116 18.382 1.00 31.93 174 SER A C 1
ATOM 1139 O O . SER A 1 150 ? -46.060 9.073 17.247 1.00 32.12 174 SER A O 1
ATOM 1142 N N . ASN A 1 151 ? -47.527 9.944 18.727 1.00 31.76 175 ASN A N 1
ATOM 1143 C CA . ASN A 1 151 ? -48.146 10.889 17.794 1.00 31.70 175 ASN A CA 1
ATOM 1144 C C . ASN A 1 151 ? -47.393 12.211 17.620 1.00 31.35 175 ASN A C 1
ATOM 1145 O O . ASN A 1 151 ? -47.842 13.080 16.866 1.00 31.31 175 ASN A O 1
ATOM 1150 N N . LEU A 1 152 ? -46.259 12.371 18.307 1.00 30.77 176 LEU A N 1
ATOM 1151 C CA . LEU A 1 152 ? -45.584 13.678 18.361 1.00 30.18 176 LEU A CA 1
ATOM 1152 C C . LEU A 1 152 ? -44.118 13.695 17.886 1.00 29.78 176 LEU A C 1
ATOM 1153 O O . LEU A 1 152 ? -43.219 14.022 18.668 1.00 29.69 176 LEU A O 1
ATOM 1158 N N . PRO A 1 153 ? -43.872 13.373 16.594 1.00 29.38 177 PRO A N 1
ATOM 1159 C CA . PRO A 1 153 ? -42.500 13.394 16.069 1.00 28.86 177 PRO A CA 1
ATOM 1160 C C . PRO A 1 153 ? -41.850 14.783 16.052 1.00 28.26 177 PRO A C 1
ATOM 1161 O O . PRO A 1 153 ? -40.628 14.881 15.928 1.00 28.30 177 PRO A O 1
ATOM 1165 N N . THR A 1 154 ? -42.660 15.835 16.178 1.00 27.40 178 THR A N 1
ATOM 1166 C CA . THR A 1 154 ? -42.164 17.214 16.156 1.00 26.54 178 THR A CA 1
ATOM 1167 C C . THR A 1 154 ? -41.756 17.741 17.540 1.00 25.94 178 THR A C 1
ATOM 1168 O O . THR A 1 154 ? -41.133 18.803 17.644 1.00 25.58 178 THR A O 1
ATOM 1172 N N . LEU A 1 155 ? -42.113 17.002 18.591 1.00 25.18 179 LEU A N 1
ATOM 1173 C CA . LEU A 1 155 ? -41.900 17.441 19.976 1.00 24.81 179 LEU A CA 1
ATOM 1174 C C . LEU A 1 155 ? -40.422 17.673 20.302 1.00 24.48 179 LEU A C 1
ATOM 1175 O O . LEU A 1 155 ? -39.569 16.854 19.960 1.00 24.30 179 LEU A O 1
ATOM 1180 N N . GLN A 1 156 ? -40.136 18.801 20.951 1.00 24.13 180 GLN A N 1
ATOM 1181 C CA . GLN A 1 156 ? -38.764 19.195 21.293 1.00 24.04 180 GLN A CA 1
ATOM 1182 C C . GLN A 1 156 ? -38.497 19.238 22.801 1.00 23.70 180 GLN A C 1
ATOM 1183 O O . GLN A 1 156 ? -37.363 19.042 23.244 1.00 23.39 180 GLN A O 1
ATOM 1189 N N . ALA A 1 157 ? -39.542 19.499 23.582 1.00 23.30 181 ALA A N 1
ATOM 1190 C CA . ALA A 1 157 ? -39.430 19.509 25.034 1.00 23.21 181 ALA A CA 1
ATOM 1191 C C . ALA A 1 157 ? -40.627 18.815 25.667 1.00 23.01 181 ALA A C 1
ATOM 1192 O O . ALA A 1 157 ? -41.778 19.099 25.321 1.00 23.07 181 ALA A O 1
ATOM 1194 N N . LEU A 1 158 ? -40.337 17.901 26.589 1.00 22.82 182 LEU A N 1
ATOM 1195 C CA . LEU A 1 158 ? -41.353 17.135 27.298 1.00 22.54 182 LEU A CA 1
ATOM 1196 C C . LEU A 1 158 ? -41.008 17.095 28.776 1.00 22.41 182 LEU A C 1
ATOM 1197 O O . LEU A 1 158 ? -39.863 16.804 29.146 1.00 22.16 182 LEU A O 1
ATOM 1202 N N . THR A 1 159 ? -41.993 17.372 29.624 1.00 22.14 183 THR A N 1
ATOM 1203 C CA . THR A 1 159 ? -41.824 17.113 31.052 1.00 22.23 183 THR A CA 1
ATOM 1204 C C . THR A 1 159 ? -42.914 16.221 31.639 1.00 22.42 183 THR A C 1
ATOM 1205 O O . THR A 1 159 ? -44.113 16.493 31.500 1.00 22.22 183 THR A O 1
ATOM 1209 N N . LEU A 1 160 ? -42.459 15.138 32.270 1.00 22.43 184 LEU A N 1
ATOM 1210 C CA . LEU A 1 160 ? -43.310 14.203 32.996 1.00 22.61 184 LEU A CA 1
ATOM 1211 C C . LEU A 1 160 ? -42.932 14.217 34.476 1.00 22.88 184 LEU A C 1
ATOM 1212 O O . LEU A 1 160 ? -43.210 13.269 35.218 1.00 22.72 184 LEU A O 1
ATOM 1217 N N . ALA A 1 161 ? -42.298 15.309 34.894 1.00 23.23 185 ALA A N 1
ATOM 1218 C CA . ALA A 1 161 ? -41.823 15.483 36.264 1.00 23.74 185 ALA A CA 1
ATOM 1219 C C . ALA A 1 161 ? -42.964 15.529 37.280 1.00 24.18 185 ALA A C 1
ATOM 1220 O O . ALA A 1 161 ? -44.125 15.727 36.911 1.00 24.25 185 ALA A O 1
ATOM 1222 N N . LEU A 1 162 ? -42.619 15.349 38.555 1.00 24.64 186 LEU A N 1
ATOM 1223 C CA . LEU A 1 162 ? -43.578 15.415 39.664 1.00 25.38 186 LEU A CA 1
ATOM 1224 C C . LEU A 1 162 ? -44.850 14.602 39.404 1.00 25.70 186 LEU A C 1
ATOM 1225 O O . LEU A 1 162 ? -45.969 15.105 39.517 1.00 25.60 186 LEU A O 1
ATOM 1230 N N . ASN A 1 163 ? -44.651 13.345 39.028 1.00 26.04 187 ASN A N 1
ATOM 1231 C CA . ASN A 1 163 ? -45.730 12.380 38.896 1.00 26.59 187 ASN A CA 1
ATOM 1232 C C . ASN A 1 163 ? -45.415 11.153 39.756 1.00 26.95 187 ASN A C 1
ATOM 1233 O O . ASN A 1 163 ? -44.715 11.267 40.764 1.00 27.02 187 ASN A O 1
ATOM 1238 N N . LYS A 1 164 ? -45.920 9.989 39.364 1.00 27.44 188 LYS A N 1
ATOM 1239 C CA . LYS A 1 164 ? -45.694 8.767 40.132 1.00 28.22 188 LYS A CA 1
ATOM 1240 C C . LYS A 1 164 ? -45.227 7.624 39.238 1.00 28.05 188 LYS A C 1
ATOM 1241 O O . LYS A 1 164 ? -45.621 6.473 39.424 1.00 28.29 188 LYS A O 1
ATOM 1247 N N . ILE A 1 165 ? -44.378 7.952 38.268 1.00 28.06 189 ILE A N 1
ATOM 1248 C CA . ILE A 1 165 ? -43.831 6.950 37.357 1.00 28.24 189 ILE A CA 1
ATOM 1249 C C . ILE A 1 165 ? -42.760 6.135 38.089 1.00 28.45 189 ILE A C 1
ATOM 1250 O O . ILE A 1 165 ? -41.865 6.703 38.722 1.00 28.18 189 ILE A O 1
ATOM 1255 N N . SER A 1 166 ? -42.874 4.810 38.008 1.00 28.64 190 SER A N 1
ATOM 1256 C CA . SER A 1 166 ? -41.965 3.905 38.712 1.00 29.17 190 SER A CA 1
ATOM 1257 C C . SER A 1 166 ? -41.037 3.116 37.783 1.00 29.28 190 SER A C 1
ATOM 1258 O O . SER A 1 166 ? -39.972 2.669 38.203 1.00 29.42 190 SER A O 1
ATOM 1261 N N . SER A 1 167 ? -41.441 2.945 36.529 1.00 29.48 191 SER A N 1
ATOM 1262 C CA . SER A 1 167 ? -40.602 2.265 35.544 1.00 29.88 191 SER A CA 1
ATOM 1263 C C . SER A 1 167 ? -40.854 2.790 34.138 1.00 29.88 191 SER A C 1
ATOM 1264 O O . SER A 1 167 ? -41.918 3.334 33.854 1.00 30.16 191 SER A O 1
ATOM 1267 N N . ILE A 1 168 ? -39.861 2.632 33.268 1.00 29.93 192 ILE A N 1
ATOM 1268 C CA . ILE A 1 168 ? -39.983 3.022 31.867 1.00 29.96 192 ILE A CA 1
ATOM 1269 C C . ILE A 1 168 ? -39.574 1.841 30.984 1.00 30.17 192 ILE A C 1
ATOM 1270 O O . ILE A 1 168 ? -38.442 1.362 31.079 1.00 30.08 192 ILE A O 1
ATOM 1275 N N . PRO A 1 169 ? -40.506 1.356 30.138 1.00 30.44 193 PRO A N 1
ATOM 1276 C CA . PRO A 1 169 ? -40.251 0.172 29.312 1.00 30.65 193 PRO A CA 1
ATOM 1277 C C . PRO A 1 169 ? -39.456 0.491 28.052 1.00 30.95 193 PRO A C 1
ATOM 1278 O O . PRO A 1 169 ? -39.278 1.666 27.715 1.00 31.03 193 PRO A O 1
ATOM 1282 N N . ASP A 1 170 ? -38.993 -0.555 27.369 1.00 31.12 194 ASP A N 1
ATOM 1283 C CA . ASP A 1 170 ? -38.296 -0.422 26.091 1.00 31.49 194 ASP A CA 1
ATOM 1284 C C . ASP A 1 170 ? -39.108 0.398 25.091 1.00 31.47 194 ASP A C 1
ATOM 1285 O O . ASP A 1 170 ? -40.330 0.250 25.004 1.00 31.43 194 ASP A O 1
ATOM 1290 N N . PHE A 1 171 ? -38.415 1.270 24.360 1.00 31.56 195 PHE A N 1
ATOM 1291 C CA . PHE A 1 171 ? -38.995 2.067 23.267 1.00 31.68 195 PHE A CA 1
ATOM 1292 C C . PHE A 1 171 ? -40.174 2.975 23.664 1.00 31.38 195 PHE A C 1
ATOM 1293 O O . PHE A 1 171 ? -41.050 3.254 22.845 1.00 31.44 195 PHE A O 1
ATOM 1301 N N . ALA A 1 172 ? -40.177 3.449 24.907 1.00 31.11 196 ALA A N 1
ATOM 1302 C CA . ALA A 1 172 ? -41.262 4.296 25.418 1.00 30.94 196 ALA A CA 1
ATOM 1303 C C . ALA A 1 172 ? -41.347 5.678 24.760 1.00 30.86 196 ALA A C 1
ATOM 1304 O O . ALA A 1 172 ? -42.406 6.306 24.770 1.00 30.84 196 ALA A O 1
ATOM 1306 N N . PHE A 1 173 ? -40.235 6.147 24.198 1.00 30.80 197 PHE A N 1
ATOM 1307 C CA . PHE A 1 173 ? -40.175 7.474 23.583 1.00 30.67 197 PHE A CA 1
ATOM 1308 C C . PHE A 1 173 ? -39.699 7.399 22.137 1.00 30.98 197 PHE A C 1
ATOM 1309 O O . PHE A 1 173 ? -39.264 8.404 21.574 1.00 30.86 197 PHE A O 1
ATOM 1317 N N . THR A 1 174 ? -39.800 6.217 21.533 1.00 31.48 198 THR A N 1
ATOM 1318 C CA . THR A 1 174 ? -39.071 5.919 20.289 1.00 32.06 198 THR A CA 1
ATOM 1319 C C . THR A 1 174 ? -39.433 6.770 19.055 1.00 32.29 198 THR A C 1
ATOM 1320 O O . THR A 1 174 ? -38.636 6.868 18.121 1.00 32.40 198 THR A O 1
ATOM 1324 N N . ASN A 1 175 ? -40.617 7.377 19.053 1.00 32.69 199 ASN A N 1
ATOM 1325 C CA . ASN A 1 175 ? -41.042 8.209 17.924 1.00 33.29 199 ASN A CA 1
ATOM 1326 C C . ASN A 1 175 ? -40.658 9.683 18.076 1.00 32.72 199 ASN A C 1
ATOM 1327 O O . ASN A 1 175 ? -40.825 10.476 17.146 1.00 32.74 199 ASN A O 1
ATOM 1332 N N . LEU A 1 176 ? -40.126 10.040 19.243 1.00 32.01 200 LEU A N 1
ATOM 1333 C CA . LEU A 1 176 ? -39.795 11.432 19.549 1.00 31.27 200 LEU A CA 1
ATOM 1334 C C . LEU A 1 176 ? -38.415 11.825 19.013 1.00 30.87 200 LEU A C 1
ATOM 1335 O O . LEU A 1 176 ? -37.493 12.112 19.781 1.00 30.75 200 LEU A O 1
ATOM 1340 N N . SER A 1 177 ? -38.294 11.855 17.686 1.00 30.32 201 SER A N 1
ATOM 1341 C CA . SER A 1 177 ? -37.005 12.063 17.012 1.00 29.86 201 SER A CA 1
ATOM 1342 C C . SER A 1 177 ? -36.488 13.504 17.055 1.00 29.12 201 SER A C 1
ATOM 1343 O O . SER A 1 177 ? -35.302 13.748 16.822 1.00 29.05 201 SER A O 1
ATOM 1346 N N . SER A 1 178 ? -37.371 14.454 17.352 1.00 28.35 202 SER A N 1
ATOM 1347 C CA . SER A 1 178 ? -36.972 15.854 17.471 1.00 27.60 202 SER A CA 1
ATOM 1348 C C . SER A 1 178 ? -36.700 16.277 18.916 1.00 26.81 202 SER A C 1
ATOM 1349 O O . SER A 1 178 ? -36.317 17.421 19.161 1.00 26.72 202 SER A O 1
ATOM 1352 N N . LEU A 1 179 ? -36.898 15.357 19.861 1.00 25.87 203 LEU A N 1
ATOM 1353 C CA . LEU A 1 179 ? -36.867 15.677 21.295 1.00 25.23 203 LEU A CA 1
ATOM 1354 C C . LEU A 1 179 ? -35.473 16.098 21.761 1.00 24.51 203 LEU A C 1
ATOM 1355 O O . LEU A 1 179 ? -34.491 15.405 21.505 1.00 24.26 203 LEU A O 1
ATOM 1360 N N . VAL A 1 180 ? -35.411 17.241 22.440 1.00 23.81 204 VAL A N 1
ATOM 1361 C CA . VAL A 1 180 ? -34.151 17.854 22.875 1.00 23.29 204 VAL A CA 1
ATOM 1362 C C . VAL A 1 180 ? -34.028 17.851 24.403 1.00 22.94 204 VAL A C 1
ATOM 1363 O O . VAL A 1 180 ? -32.927 17.697 24.951 1.00 22.77 204 VAL A O 1
ATOM 1367 N N . VAL A 1 181 ? -35.166 18.016 25.076 1.00 22.44 205 VAL A N 1
ATOM 1368 C CA . VAL A 1 181 ? -35.233 18.118 26.534 1.00 22.07 205 VAL A CA 1
ATOM 1369 C C . VAL A 1 181 ? -36.272 17.127 27.078 1.00 21.94 205 VAL A C 1
ATOM 1370 O O . VAL A 1 181 ? -37.409 17.081 26.599 1.00 21.65 205 VAL A O 1
ATOM 1374 N N . LEU A 1 182 ? -35.869 16.339 28.073 1.00 21.65 206 LEU A N 1
ATOM 1375 C CA . LEU A 1 182 ? -36.756 15.382 28.727 1.00 21.65 206 LEU A CA 1
ATOM 1376 C C . LEU A 1 182 ? -36.591 15.479 30.245 1.00 21.55 206 LEU A C 1
ATOM 1377 O O . LEU A 1 182 ? -35.520 15.160 30.780 1.00 20.99 206 LEU A O 1
ATOM 1382 N N . HIS A 1 183 ? -37.652 15.914 30.927 1.00 21.23 207 HIS A N 1
ATOM 1383 C CA . HIS A 1 183 ? -37.661 15.983 32.390 1.00 21.39 207 HIS A CA 1
ATOM 1384 C C . HIS A 1 183 ? -38.477 14.859 33.012 1.00 21.29 207 HIS A C 1
ATOM 1385 O O . HIS A 1 183 ? -39.668 14.703 32.722 1.00 20.74 207 HIS A O 1
ATOM 1392 N N . LEU A 1 184 ? -37.821 14.093 33.884 1.00 21.36 208 LEU A N 1
ATOM 1393 C CA . LEU A 1 184 ? -38.449 12.982 34.593 1.00 21.46 208 LEU A CA 1
ATOM 1394 C C . LEU A 1 184 ? -38.218 13.080 36.099 1.00 21.61 208 LEU A C 1
ATOM 1395 O O . LEU A 1 184 ? -38.420 12.103 36.831 1.00 21.72 208 LEU A O 1
ATOM 1400 N N . HIS A 1 185 ? -37.798 14.259 36.557 1.00 21.59 209 HIS A N 1
ATOM 1401 C CA . HIS A 1 185 ? -37.461 14.465 37.963 1.00 21.71 209 HIS A CA 1
ATOM 1402 C C . HIS A 1 185 ? -38.665 14.366 38.896 1.00 21.99 209 HIS A C 1
ATOM 1403 O O . HIS A 1 185 ? -39.799 14.611 38.487 1.00 21.87 209 HIS A O 1
ATOM 1410 N N . ASN A 1 186 ? -38.401 13.997 40.147 1.00 22.32 210 ASN A N 1
ATOM 1411 C CA . ASN A 1 186 ? -39.440 13.869 41.174 1.00 23.21 210 ASN A CA 1
ATOM 1412 C C . ASN A 1 186 ? -40.543 12.883 40.807 1.00 23.61 210 ASN A C 1
ATOM 1413 O O . ASN A 1 186 ? -41.730 13.170 40.965 1.00 23.66 210 ASN A O 1
ATOM 1418 N N . ASN A 1 187 ? -40.134 11.731 40.292 1.00 24.03 211 ASN A N 1
ATOM 1419 C CA . ASN A 1 187 ? -41.021 10.592 40.161 1.00 24.79 211 ASN A CA 1
ATOM 1420 C C . ASN A 1 187 ? -40.617 9.532 41.187 1.00 25.45 211 ASN A C 1
ATOM 1421 O O . ASN A 1 187 ? -40.089 9.869 42.247 1.00 25.63 211 ASN A O 1
ATOM 1426 N N . LYS A 1 188 ? -40.876 8.264 40.893 1.00 26.19 212 LYS A N 1
ATOM 1427 C CA . LYS A 1 188 ? -40.378 7.185 41.743 1.00 27.24 212 LYS A CA 1
ATOM 1428 C C . LYS A 1 188 ? -39.743 6.101 40.882 1.00 27.26 212 LYS A C 1
ATOM 1429 O O . LYS A 1 188 ? -39.931 4.910 41.122 1.00 27.53 212 LYS A O 1
ATOM 1435 N N . ILE A 1 189 ? -38.982 6.536 39.880 1.00 27.51 213 ILE A N 1
ATOM 1436 C CA . ILE A 1 189 ? -38.401 5.630 38.891 1.00 28.20 213 ILE A CA 1
ATOM 1437 C C . ILE A 1 189 ? -37.311 4.757 39.518 1.00 28.80 213 ILE A C 1
ATOM 1438 O O . ILE A 1 189 ? -36.287 5.261 39.988 1.00 28.42 213 ILE A O 1
ATOM 1443 N N . ARG A 1 190 ? -37.566 3.450 39.526 1.00 29.72 214 ARG A N 1
ATOM 1444 C CA . ARG A 1 190 ? -36.654 2.456 40.096 1.00 30.82 214 ARG A CA 1
ATOM 1445 C C . ARG A 1 190 ? -36.091 1.560 39.002 1.00 31.25 214 ARG A C 1
ATOM 1446 O O . ARG A 1 190 ? -35.113 0.839 39.212 1.00 31.51 214 ARG A O 1
ATOM 1454 N N . SER A 1 191 ? -36.719 1.608 37.833 1.00 31.95 215 SER A N 1
ATOM 1455 C CA . SER A 1 191 ? -36.363 0.721 36.739 1.00 32.53 215 SER A CA 1
ATOM 1456 C C . SER A 1 191 ? -36.385 1.450 35.404 1.00 32.58 215 SER A C 1
ATOM 1457 O O . SER A 1 191 ? -37.406 2.014 35.004 1.00 32.76 215 SER A O 1
ATOM 1460 N N . LEU A 1 192 ? -35.240 1.448 34.732 1.00 32.67 216 LEU A N 1
ATOM 1461 C CA . LEU A 1 192 ? -35.139 1.932 33.367 1.00 32.81 216 LEU A CA 1
ATOM 1462 C C . LEU A 1 192 ? -34.697 0.768 32.497 1.00 33.09 216 LEU A C 1
ATOM 1463 O O . LEU A 1 192 ? -33.590 0.246 32.660 1.00 33.19 216 LEU A O 1
ATOM 1468 N N . SER A 1 193 ? -35.577 0.350 31.592 1.00 33.42 217 SER A N 1
ATOM 1469 C CA . SER A 1 193 ? -35.296 -0.770 30.698 1.00 33.77 217 SER A CA 1
ATOM 1470 C C . SER A 1 193 ? -34.149 -0.430 29.760 1.00 33.95 217 SER A C 1
ATOM 1471 O O . SER A 1 193 ? -33.953 0.736 29.404 1.00 33.91 217 SER A O 1
ATOM 1474 N N . GLN A 1 194 ? -33.401 -1.460 29.367 1.00 34.03 218 GLN A N 1
ATOM 1475 C CA . GLN A 1 194 ? -32.197 -1.320 28.550 1.00 34.20 218 GLN A CA 1
ATOM 1476 C C . GLN A 1 194 ? -32.382 -0.444 27.304 1.00 33.73 218 GLN A C 1
ATOM 1477 O O . GLN A 1 194 ? -31.447 0.238 26.879 1.00 33.66 218 GLN A O 1
ATOM 1483 N N . HIS A 1 195 ? -33.582 -0.471 26.724 1.00 33.23 219 HIS A N 1
ATOM 1484 C CA . HIS A 1 195 ? -33.863 0.268 25.490 1.00 32.86 219 HIS A CA 1
ATOM 1485 C C . HIS A 1 195 ? -34.964 1.328 25.645 1.00 32.19 219 HIS A C 1
ATOM 1486 O O . HIS A 1 195 ? -35.613 1.704 24.667 1.00 32.26 219 HIS A O 1
ATOM 1493 N N . CYS A 1 196 ? -35.161 1.819 26.865 1.00 31.32 220 CYS A N 1
ATOM 1494 C CA . CYS A 1 196 ? -36.227 2.789 27.137 1.00 30.61 220 CYS A CA 1
ATOM 1495 C C . CYS A 1 196 ? -36.041 4.144 26.436 1.00 30.09 220 CYS A C 1
ATOM 1496 O O . CYS A 1 196 ? -37.024 4.820 26.129 1.00 30.02 220 CYS A O 1
ATOM 1499 N N . PHE A 1 197 ? -34.790 4.519 26.172 1.00 29.42 221 PHE A N 1
ATOM 1500 C CA . PHE A 1 197 ? -34.477 5.796 25.522 1.00 28.85 221 PHE A CA 1
ATOM 1501 C C . PHE A 1 197 ? -34.097 5.676 24.042 1.00 28.74 221 PHE A C 1
ATOM 1502 O O . PHE A 1 197 ? -33.735 6.675 23.420 1.00 28.53 221 PHE A O 1
ATOM 1510 N N . ASP A 1 198 ? -34.171 4.464 23.488 1.00 28.72 222 ASP A N 1
ATOM 1511 C CA . ASP A 1 198 ? -33.870 4.232 22.070 1.00 28.80 222 ASP A CA 1
ATOM 1512 C C . ASP A 1 198 ? -34.737 5.110 21.170 1.00 28.54 222 ASP A C 1
ATOM 1513 O O . ASP A 1 198 ? -35.949 5.201 21.366 1.00 28.56 222 ASP A O 1
ATOM 1518 N N . GLY A 1 199 ? -34.107 5.760 20.197 1.00 28.20 223 GLY A N 1
ATOM 1519 C CA . GLY A 1 199 ? -34.808 6.672 19.296 1.00 28.09 223 GLY A CA 1
ATOM 1520 C C . GLY A 1 199 ? -34.643 8.145 19.636 1.00 27.91 223 GLY A C 1
ATOM 1521 O O . GLY A 1 199 ? -34.929 9.008 18.805 1.00 28.08 223 GLY A O 1
ATOM 1522 N N . LEU A 1 200 ? -34.180 8.439 20.851 1.00 27.57 224 LEU A N 1
ATOM 1523 C CA . LEU A 1 200 ? -33.975 9.823 21.287 1.00 27.21 224 LEU A CA 1
ATOM 1524 C C . LEU A 1 200 ? -32.590 10.343 20.892 1.00 27.05 224 LEU A C 1
ATOM 1525 O O . LEU A 1 200 ? -31.810 10.790 21.738 1.00 26.92 224 LEU A O 1
ATOM 1530 N N . ASP A 1 201 ? -32.313 10.304 19.591 1.00 27.04 225 ASP A N 1
ATOM 1531 C CA . ASP A 1 201 ? -30.993 10.621 19.045 1.00 26.88 225 ASP A CA 1
ATOM 1532 C C . ASP A 1 201 ? -30.649 12.110 19.064 1.00 26.32 225 ASP A C 1
ATOM 1533 O O . ASP A 1 201 ? -29.482 12.477 18.924 1.00 26.50 225 ASP A O 1
ATOM 1538 N N . ASN A 1 202 ? -31.661 12.957 19.238 1.00 25.67 226 ASN A N 1
ATOM 1539 C CA . ASN A 1 202 ? -31.463 14.405 19.309 1.00 24.90 226 ASN A CA 1
ATOM 1540 C C . ASN A 1 202 ? -31.485 14.963 20.736 1.00 24.13 226 ASN A C 1
ATOM 1541 O O . ASN A 1 202 ? -31.307 16.167 20.936 1.00 23.95 226 ASN A O 1
ATOM 1546 N N . LEU A 1 203 ? -31.695 14.093 21.722 1.00 23.24 227 LEU A N 1
ATOM 1547 C CA . LEU A 1 203 ? -31.816 14.523 23.118 1.00 22.56 227 LEU A CA 1
ATOM 1548 C C . LEU A 1 203 ? -30.521 15.116 23.674 1.00 22.30 227 LEU A C 1
ATOM 1549 O O . LEU A 1 203 ? -29.467 14.488 23.627 1.00 21.88 227 LEU A O 1
ATOM 1554 N N . GLU A 1 204 ? -30.626 16.333 24.202 1.00 22.05 228 GLU A N 1
ATOM 1555 C CA . GLU A 1 204 ? -29.489 17.049 24.766 1.00 21.98 228 GLU A CA 1
ATOM 1556 C C . GLU A 1 204 ? -29.542 17.111 26.292 1.00 21.57 228 GLU A C 1
ATOM 1557 O O . GLU A 1 204 ? -28.504 17.160 26.952 1.00 21.33 228 GLU A O 1
ATOM 1563 N N . THR A 1 205 ? -30.754 17.112 26.841 1.00 21.24 229 THR A N 1
ATOM 1564 C CA . THR A 1 205 ? -30.956 17.230 28.282 1.00 20.89 229 THR A CA 1
ATOM 1565 C C . THR A 1 205 ? -31.848 16.103 28.795 1.00 20.47 229 THR A C 1
ATOM 1566 O O . THR A 1 205 ? -32.956 15.904 28.304 1.00 20.34 229 THR A O 1
ATOM 1570 N N . LEU A 1 206 ? -31.340 15.368 29.779 1.00 20.31 230 LEU A N 1
ATOM 1571 C CA . LEU A 1 206 ? -32.120 14.366 30.497 1.00 19.80 230 LEU A CA 1
ATOM 1572 C C . LEU A 1 206 ? -32.041 14.656 31.996 1.00 19.78 230 LEU A C 1
ATOM 1573 O O . LEU A 1 206 ? -30.946 14.758 32.561 1.00 19.51 230 LEU A O 1
ATOM 1578 N N . ASP A 1 207 ? -33.203 14.796 32.628 1.00 19.43 231 ASP A N 1
ATOM 1579 C CA . ASP A 1 207 ? -33.279 15.056 34.059 1.00 19.81 231 ASP A CA 1
ATOM 1580 C C . ASP A 1 207 ? -33.953 13.888 34.788 1.00 19.71 231 ASP A C 1
ATOM 1581 O O . ASP A 1 207 ? -35.154 13.651 34.641 1.00 19.58 231 ASP A O 1
ATOM 1586 N N . LEU A 1 208 ? -33.161 13.167 35.577 1.00 19.69 232 LEU A N 1
ATOM 1587 C CA . LEU A 1 208 ? -33.649 12.029 36.351 1.00 19.79 232 LEU A CA 1
ATOM 1588 C C . LEU A 1 208 ? -33.494 12.267 37.847 1.00 19.91 232 LEU A C 1
ATOM 1589 O O . LEU A 1 208 ? -33.563 11.323 38.644 1.00 19.89 232 LEU A O 1
ATOM 1594 N N . ASN A 1 209 ? -33.287 13.529 38.225 1.00 20.13 233 ASN A N 1
ATOM 1595 C CA . ASN A 1 209 ? -33.109 13.905 39.624 1.00 20.56 233 ASN A CA 1
ATOM 1596 C C . ASN A 1 209 ? -34.314 13.502 40.466 1.00 20.97 233 ASN A C 1
ATOM 1597 O O . ASN A 1 209 ? -35.433 13.455 39.956 1.00 21.00 233 ASN A O 1
ATOM 1602 N N . TYR A 1 210 ? -34.075 13.224 41.747 1.00 21.54 234 TYR A N 1
ATOM 1603 C CA . TYR A 1 210 ? -35.125 12.846 42.703 1.00 22.44 234 TYR A CA 1
ATOM 1604 C C . TYR A 1 210 ? -35.940 11.654 42.217 1.00 22.78 234 TYR A C 1
ATOM 1605 O O . TYR A 1 210 ? -37.147 11.760 41.997 1.00 22.71 234 TYR A O 1
ATOM 1614 N N . ASN A 1 211 ? -35.269 10.526 42.028 1.00 23.05 235 ASN A N 1
ATOM 1615 C CA . ASN A 1 211 ? -35.949 9.284 41.711 1.00 23.65 235 ASN A CA 1
ATOM 1616 C C . ASN A 1 211 ? -35.446 8.171 42.630 1.00 24.30 235 ASN A C 1
ATOM 1617 O O . ASN A 1 211 ? -34.926 8.454 43.710 1.00 24.14 235 ASN A O 1
ATOM 1622 N N . ASN A 1 212 ? -35.605 6.917 42.220 1.00 25.22 236 ASN A N 1
ATOM 1623 C CA . ASN A 1 212 ? -35.188 5.798 43.064 1.00 26.12 236 ASN A CA 1
ATOM 1624 C C . ASN A 1 212 ? -34.284 4.804 42.337 1.00 26.10 236 ASN A C 1
ATOM 1625 O O . ASN A 1 212 ? -34.387 3.595 42.546 1.00 26.01 236 ASN A O 1
ATOM 1630 N N . LEU A 1 213 ? -33.403 5.323 41.482 1.00 26.12 237 LEU A N 1
ATOM 1631 C CA . LEU A 1 213 ? -32.488 4.484 40.712 1.00 26.57 237 LEU A CA 1
ATOM 1632 C C . LEU A 1 213 ? -31.427 3.857 41.613 1.00 27.01 237 LEU A C 1
ATOM 1633 O O . LEU A 1 213 ? -30.881 4.524 42.492 1.00 26.46 237 LEU A O 1
ATOM 1638 N N . GLY A 1 214 ? -31.150 2.575 41.389 1.00 27.77 238 GLY A N 1
ATOM 1639 C CA . GLY A 1 214 ? -30.121 1.854 42.139 1.00 29.03 238 GLY A CA 1
ATOM 1640 C C . GLY A 1 214 ? -28.944 1.571 41.232 1.00 29.84 238 GLY A C 1
ATOM 1641 O O . GLY A 1 214 ? -27.877 2.168 41.362 1.00 30.30 238 GLY A O 1
ATOM 1642 N N . GLU A 1 215 ? -29.152 0.658 40.296 1.00 30.57 239 GLU A N 1
ATOM 1643 C CA . GLU A 1 215 ? -28.162 0.350 39.288 1.00 31.21 239 GLU A CA 1
ATOM 1644 C C . GLU A 1 215 ? -28.030 1.553 38.355 1.00 31.43 239 GLU A C 1
ATOM 1645 O O . GLU A 1 215 ? -29.025 2.221 38.047 1.00 31.58 239 GLU A O 1
ATOM 1651 N N . PHE A 1 216 ? -26.807 1.847 37.924 1.00 31.43 240 PHE A N 1
ATOM 1652 C CA . PHE A 1 216 ? -26.605 2.917 36.955 1.00 31.55 240 PHE A CA 1
ATOM 1653 C C . PHE A 1 216 ? -27.209 2.515 35.603 1.00 31.67 240 PHE A C 1
ATOM 1654 O O . PHE A 1 216 ? -26.921 1.429 35.098 1.00 31.62 240 PHE A O 1
ATOM 1662 N N . PRO A 1 217 ? -28.053 3.390 35.021 1.00 31.84 241 PRO A N 1
ATOM 1663 C CA . PRO A 1 217 ? -28.798 3.068 33.794 1.00 31.96 241 PRO A CA 1
ATOM 1664 C C . PRO A 1 217 ? -27.935 2.886 32.543 1.00 31.99 241 PRO A C 1
ATOM 1665 O O . PRO A 1 217 ? -27.289 3.832 32.086 1.00 32.01 241 PRO A O 1
ATOM 1669 N N . GLN A 1 218 ? -27.944 1.676 31.987 1.00 32.03 242 GLN A N 1
ATOM 1670 C CA . GLN A 1 218 ? -27.291 1.417 30.704 1.00 32.16 242 GLN A CA 1
ATOM 1671 C C . GLN A 1 218 ? -28.048 2.063 29.536 1.00 31.56 242 GLN A C 1
ATOM 1672 O O . GLN A 1 218 ? -27.482 2.266 28.462 1.00 31.75 242 GLN A O 1
ATOM 1678 N N . ALA A 1 219 ? -29.321 2.388 29.761 1.00 30.85 243 ALA A N 1
ATOM 1679 C CA . ALA A 1 219 ? -30.195 2.973 28.737 1.00 30.13 243 ALA A CA 1
ATOM 1680 C C . ALA A 1 219 ? -29.683 4.286 28.136 1.00 29.57 243 ALA A C 1
ATOM 1681 O O . ALA A 1 219 ? -29.985 4.594 26.984 1.00 29.38 243 ALA A O 1
ATOM 1683 N N . ILE A 1 220 ? -28.910 5.049 28.908 1.00 28.95 244 ILE A N 1
ATOM 1684 C CA . ILE A 1 220 ? -28.367 6.333 28.428 1.00 28.53 244 ILE A CA 1
ATOM 1685 C C . ILE A 1 220 ? -27.313 6.190 27.317 1.00 28.32 244 ILE A C 1
ATOM 1686 O O . ILE A 1 220 ? -26.934 7.179 26.680 1.00 28.11 244 ILE A O 1
ATOM 1691 N N . LYS A 1 221 ? -26.857 4.960 27.077 1.00 28.13 245 LYS A N 1
ATOM 1692 C CA . LYS A 1 221 ? -25.912 4.682 25.985 1.00 27.97 245 LYS A CA 1
ATOM 1693 C C . LYS A 1 221 ? -26.500 4.947 24.593 1.00 27.67 245 LYS A C 1
ATOM 1694 O O . LYS A 1 221 ? -25.760 5.101 23.622 1.00 27.56 245 LYS A O 1
ATOM 1700 N N . ALA A 1 222 ? -27.827 5.022 24.512 1.00 27.35 246 ALA A N 1
ATOM 1701 C CA . ALA A 1 222 ? -28.512 5.331 23.258 1.00 27.26 246 ALA A CA 1
ATOM 1702 C C . ALA A 1 222 ? -28.800 6.830 23.089 1.00 27.08 246 ALA A C 1
ATOM 1703 O O . ALA A 1 222 ? -29.716 7.212 22.352 1.00 27.23 246 ALA A O 1
ATOM 1705 N N . LEU A 1 223 ? -28.016 7.675 23.761 1.00 26.65 247 LEU A N 1
ATOM 1706 C CA . LEU A 1 223 ? -28.225 9.125 23.716 1.00 26.30 247 LEU A CA 1
ATOM 1707 C C . LEU A 1 223 ? -26.997 9.888 23.213 1.00 26.09 247 LEU A C 1
ATOM 1708 O O . LEU A 1 223 ? -26.296 10.526 24.003 1.00 26.11 247 LEU A O 1
ATOM 1713 N N . PRO A 1 224 ? -26.744 9.846 21.887 1.00 25.90 248 PRO A N 1
ATOM 1714 C CA . PRO A 1 224 ? -25.503 10.407 21.344 1.00 25.74 248 PRO A CA 1
ATOM 1715 C C . PRO A 1 224 ? -25.392 11.930 21.451 1.00 25.56 248 PRO A C 1
ATOM 1716 O O . PRO A 1 224 ? -24.279 12.456 21.521 1.00 25.53 248 PRO A O 1
ATOM 1720 N N . SER A 1 225 ? -26.526 12.628 21.475 1.00 25.42 249 SER A N 1
ATOM 1721 C CA . SER A 1 225 ? -26.520 14.094 21.543 1.00 25.27 249 SER A CA 1
ATOM 1722 C C . SER A 1 225 ? -26.484 14.660 22.970 1.00 24.98 249 SER A C 1
ATOM 1723 O O . SER A 1 225 ? -26.435 15.878 23.144 1.00 24.94 249 SER A O 1
ATOM 1726 N N . LEU A 1 226 ? -26.500 13.782 23.975 1.00 24.87 250 LEU A N 1
ATOM 1727 C CA . LEU A 1 226 ? -26.601 14.189 25.388 1.00 25.04 250 LEU A CA 1
ATOM 1728 C C . LEU A 1 226 ? -25.507 15.179 25.805 1.00 24.96 250 LEU A C 1
ATOM 1729 O O . LEU A 1 226 ? -24.315 14.907 25.635 1.00 25.01 250 LEU A O 1
ATOM 1734 N N . LYS A 1 227 ? -25.928 16.318 26.351 1.00 24.73 251 LYS A N 1
ATOM 1735 C CA . LYS A 1 227 ? -25.018 17.371 26.803 1.00 24.84 251 LYS A CA 1
ATOM 1736 C C . LYS A 1 227 ? -25.144 17.625 28.307 1.00 24.49 251 LYS A C 1
ATOM 1737 O O . LYS A 1 227 ? -24.176 18.021 28.960 1.00 24.03 251 LYS A O 1
ATOM 1743 N N . GLU A 1 228 ? -26.346 17.419 28.841 1.00 24.18 252 GLU A N 1
ATOM 1744 C CA . GLU A 1 228 ? -26.640 17.696 30.242 1.00 24.32 252 GLU A CA 1
ATOM 1745 C C . GLU A 1 228 ? -27.362 16.509 30.859 1.00 23.67 252 GLU A C 1
ATOM 1746 O O . GLU A 1 228 ? -28.406 16.078 30.355 1.00 23.53 252 GLU A O 1
ATOM 1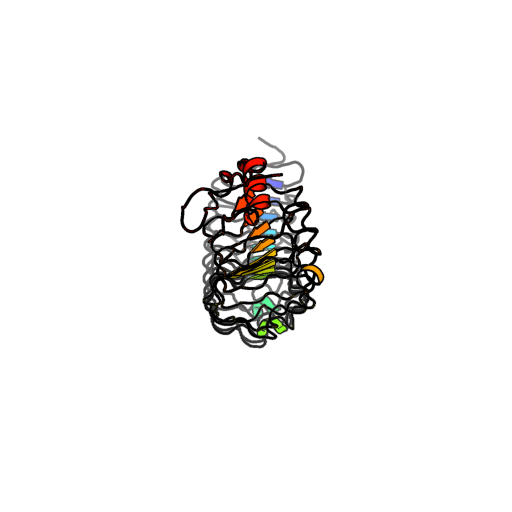752 N N . LEU A 1 229 ? -26.805 15.987 31.948 1.00 22.84 253 LEU A N 1
ATOM 1753 C CA . LEU A 1 229 ? -27.388 14.838 32.623 1.00 22.28 253 LEU A CA 1
ATOM 1754 C C . LEU A 1 229 ? -27.486 15.066 34.119 1.00 21.90 253 LEU A C 1
ATOM 1755 O O . LEU A 1 229 ? -26.489 15.359 34.783 1.00 21.75 253 LEU A O 1
ATOM 1760 N N . GLY A 1 230 ? -28.702 14.927 34.637 1.00 21.29 254 GLY A N 1
ATOM 1761 C CA . GLY A 1 230 ? -28.936 14.992 36.069 1.00 20.78 254 GLY A CA 1
ATOM 1762 C C . GLY A 1 230 ? -29.485 13.686 36.607 1.00 20.37 254 GLY A C 1
ATOM 1763 O O . GLY A 1 230 ? -30.499 13.182 36.128 1.00 20.33 254 GLY A O 1
ATOM 1764 N N . PHE A 1 231 ? -28.809 13.130 37.604 1.00 20.09 255 PHE A N 1
ATOM 1765 C CA . PHE A 1 231 ? -29.356 11.995 38.345 1.00 19.81 255 PHE A CA 1
ATOM 1766 C C . PHE A 1 231 ? -29.065 12.130 39.834 1.00 19.58 255 PHE A C 1
ATOM 1767 O O . PHE A 1 231 ? -28.829 11.138 40.537 1.00 19.08 255 PHE A O 1
ATOM 1775 N N . HIS A 1 232 ? -29.094 13.372 40.315 1.00 19.40 256 HIS A N 1
ATOM 1776 C CA . HIS A 1 232 ? -28.858 13.621 41.731 1.00 19.36 256 HIS A CA 1
ATOM 1777 C C . HIS A 1 232 ? -30.089 13.237 42.552 1.00 19.46 256 HIS A C 1
ATOM 1778 O O . HIS A 1 232 ? -31.199 13.183 42.018 1.00 19.67 256 HIS A O 1
ATOM 1785 N N . SER A 1 233 ? -29.874 12.935 43.830 1.00 19.47 257 SER A N 1
ATOM 1786 C CA . SER A 1 233 ? -30.928 12.441 44.725 1.00 20.00 257 SER A CA 1
ATOM 1787 C C . SER A 1 233 ? -31.567 11.148 44.222 1.00 20.00 257 SER A C 1
ATOM 1788 O O . SER A 1 233 ? -32.782 11.059 44.055 1.00 20.16 257 SER A O 1
ATOM 1791 N N . ASN A 1 234 ? -30.723 10.156 43.964 1.00 20.02 258 ASN A N 1
ATOM 1792 C CA . ASN A 1 234 ? -31.169 8.797 43.685 1.00 20.12 258 ASN A CA 1
ATOM 1793 C C . ASN A 1 234 ? -30.485 7.854 44.684 1.00 20.21 258 ASN A C 1
ATOM 1794 O O . ASN A 1 234 ? -30.017 8.304 45.729 1.00 20.35 258 ASN A O 1
ATOM 1799 N N . SER A 1 235 ? -30.417 6.563 44.370 1.00 20.44 259 SER A N 1
ATOM 1800 C CA . SER A 1 235 ? -29.802 5.588 45.274 1.00 20.71 259 SER A CA 1
ATOM 1801 C C . SER A 1 235 ? -28.688 4.808 44.578 1.00 20.65 259 SER A C 1
ATOM 1802 O O . SER A 1 235 ? -28.521 3.607 44.812 1.00 20.94 259 SER A O 1
ATOM 1805 N N . ILE A 1 236 ? -27.934 5.501 43.727 1.00 20.59 260 ILE A N 1
ATOM 1806 C CA . ILE A 1 236 ? -26.857 4.897 42.945 1.00 20.65 260 ILE A CA 1
ATOM 1807 C C . ILE A 1 236 ? -25.578 4.791 43.781 1.00 21.01 260 ILE A C 1
ATOM 1808 O O . ILE A 1 236 ? -25.154 5.760 44.424 1.00 20.72 260 ILE A O 1
ATOM 1813 N N . SER A 1 237 ? -24.984 3.600 43.767 1.00 21.07 261 SER A N 1
ATOM 1814 C CA . SER A 1 237 ? -23.824 3.277 44.599 1.00 21.55 261 SER A CA 1
ATOM 1815 C C . SER A 1 237 ? -22.516 3.270 43.817 1.00 21.46 261 SER A C 1
ATOM 1816 O O . SER A 1 237 ? -21.453 3.477 44.386 1.00 21.22 261 SER A O 1
ATOM 1819 N N . VAL A 1 238 ? -22.600 3.009 42.517 1.00 21.96 262 VAL A N 1
ATOM 1820 C CA . VAL A 1 238 ? -21.412 2.969 41.677 1.00 22.51 262 VAL A CA 1
ATOM 1821 C C . VAL A 1 238 ? -21.668 3.568 40.300 1.00 22.65 262 VAL A C 1
ATOM 1822 O O . VAL A 1 238 ? -22.732 3.374 39.713 1.00 22.61 262 VAL A O 1
ATOM 1826 N N . ILE A 1 239 ? -20.687 4.318 39.808 1.00 23.03 263 ILE A N 1
ATOM 1827 C CA . ILE A 1 239 ? -20.672 4.751 38.419 1.00 23.31 263 ILE A CA 1
ATOM 1828 C C . ILE A 1 239 ? -19.584 3.930 37.732 1.00 23.61 263 ILE A C 1
ATOM 1829 O O . ILE A 1 239 ? -18.400 4.114 38.013 1.00 23.71 263 ILE A O 1
ATOM 1834 N N . PRO A 1 240 ? -19.989 2.995 36.853 1.00 23.85 264 PRO A N 1
ATOM 1835 C CA . PRO A 1 240 ? -19.044 2.037 36.285 1.00 24.16 264 PRO A CA 1
ATOM 1836 C C . PRO A 1 240 ? -18.230 2.600 35.124 1.00 24.35 264 PRO A C 1
ATOM 1837 O O . PRO A 1 240 ? -18.582 3.644 34.564 1.00 24.27 264 PRO A O 1
ATOM 1841 N N . ASP A 1 241 ? -17.145 1.908 34.779 1.00 24.39 265 ASP A N 1
ATOM 1842 C CA . ASP A 1 241 ? -16.442 2.153 33.528 1.00 24.77 265 ASP A CA 1
ATOM 1843 C C . ASP A 1 241 ? -17.430 1.944 32.389 1.00 24.72 265 ASP A C 1
ATOM 1844 O O . ASP A 1 241 ? -18.250 1.020 32.428 1.00 24.84 265 ASP A O 1
ATOM 1849 N N . GLY A 1 242 ? -17.369 2.816 31.388 1.00 24.65 266 GLY A N 1
ATOM 1850 C CA . GLY A 1 242 ? -18.274 2.721 30.246 1.00 24.79 266 GLY A CA 1
ATOM 1851 C C . GLY A 1 242 ? -19.619 3.415 30.404 1.00 24.71 266 GLY A C 1
ATOM 1852 O O . GLY A 1 242 ? -20.388 3.493 29.444 1.00 24.84 266 GLY A O 1
ATOM 1853 N N . ALA A 1 243 ? -19.901 3.924 31.604 1.00 24.48 267 ALA A N 1
ATOM 1854 C CA . ALA A 1 243 ? -21.176 4.594 31.909 1.00 24.30 267 ALA A CA 1
ATOM 1855 C C . ALA A 1 243 ? -21.590 5.645 30.877 1.00 24.25 267 ALA A C 1
ATOM 1856 O O . ALA A 1 243 ? -22.770 5.746 30.525 1.00 24.29 267 ALA A O 1
ATOM 1858 N N . PHE A 1 244 ? -20.619 6.416 30.399 1.00 24.18 268 PHE A N 1
ATOM 1859 C CA . PHE A 1 244 ? -20.886 7.516 29.476 1.00 24.38 268 PHE A CA 1
ATOM 1860 C C . PHE A 1 244 ? -20.318 7.285 28.068 1.00 24.86 268 PHE A C 1
ATOM 1861 O O . PHE A 1 244 ? -20.151 8.235 27.292 1.00 24.63 268 PHE A O 1
ATOM 1869 N N . ASP A 1 245 ? -20.051 6.017 27.745 1.00 25.42 269 ASP A N 1
ATOM 1870 C CA . ASP A 1 245 ? -19.543 5.611 26.427 1.00 26.17 269 ASP A CA 1
ATOM 1871 C C . ASP A 1 245 ? -20.396 6.117 25.269 1.00 26.07 269 ASP A C 1
ATOM 1872 O O . ASP A 1 245 ? -19.872 6.450 24.204 1.00 26.32 269 ASP A O 1
ATOM 1877 N N . GLY A 1 246 ? -21.709 6.159 25.477 1.00 25.76 270 GLY A N 1
ATOM 1878 C CA . GLY A 1 246 ? -22.630 6.627 24.447 1.00 25.65 270 GLY A CA 1
ATOM 1879 C C . GLY A 1 246 ? -22.848 8.130 24.444 1.00 25.35 270 GLY A C 1
ATOM 1880 O O . GLY A 1 246 ? -23.599 8.643 23.614 1.00 25.53 270 GLY A O 1
ATOM 1881 N N . ASN A 1 247 ? -22.186 8.839 25.359 1.00 24.99 271 ASN A N 1
ATOM 1882 C CA . ASN A 1 247 ? -22.415 10.277 25.536 1.00 24.79 271 ASN A CA 1
ATOM 1883 C C . ASN A 1 247 ? -21.153 11.153 25.446 1.00 24.65 271 ASN A C 1
ATOM 1884 O O . ASN A 1 247 ? -20.782 11.796 26.430 1.00 24.61 271 ASN A O 1
ATOM 1889 N N . PRO A 1 248 ? -20.512 11.217 24.257 1.00 24.68 272 PRO A N 1
ATOM 1890 C CA . PRO A 1 248 ? -19.250 11.963 24.131 1.00 24.57 272 PRO A CA 1
ATOM 1891 C C . PRO A 1 248 ? -19.378 13.487 24.258 1.00 24.51 272 PRO A C 1
ATOM 1892 O O . PRO A 1 248 ? -18.376 14.166 24.503 1.00 24.55 272 PRO A O 1
ATOM 1896 N N . LEU A 1 249 ? -20.587 14.020 24.105 1.00 24.34 273 LEU A N 1
ATOM 1897 C CA . LEU A 1 249 ? -20.780 15.473 24.138 1.00 24.33 273 LEU A CA 1
ATOM 1898 C C . LEU A 1 249 ? -21.206 16.027 25.508 1.00 24.26 273 LEU A C 1
ATOM 1899 O O . LEU A 1 249 ? -21.545 17.208 25.617 1.00 24.20 273 LEU A O 1
ATOM 1904 N N . LEU A 1 250 ? -21.178 15.187 26.546 1.00 24.08 274 LEU A N 1
ATOM 1905 C CA . LEU A 1 250 ? -21.574 15.615 27.896 1.00 24.11 274 LEU A CA 1
ATOM 1906 C C . LEU A 1 250 ? -20.765 16.809 28.395 1.00 24.10 274 LEU A C 1
ATOM 1907 O O . LEU A 1 250 ? -19.531 16.785 28.376 1.00 24.00 274 LEU A O 1
ATOM 1912 N N . ARG A 1 251 ? -21.478 17.851 28.820 1.00 24.08 275 ARG A N 1
ATOM 1913 C CA . ARG A 1 251 ? -20.877 19.053 29.389 1.00 24.32 275 ARG A CA 1
ATOM 1914 C C . ARG A 1 251 ? -21.112 19.151 30.895 1.00 23.69 275 ARG A C 1
ATOM 1915 O O . ARG A 1 251 ? -20.285 19.709 31.625 1.00 23.44 275 ARG A O 1
ATOM 1923 N N . THR A 1 252 ? -22.249 18.620 31.345 1.00 22.97 276 THR A N 1
ATOM 1924 C CA . THR A 1 252 ? -22.696 18.754 32.729 1.00 22.21 276 THR A CA 1
ATOM 1925 C C . THR A 1 252 ? -23.244 17.428 33.252 1.00 21.82 276 THR A C 1
ATOM 1926 O O . THR A 1 252 ? -24.084 16.793 32.608 1.00 21.48 276 THR A O 1
ATOM 1930 N N . ILE A 1 253 ? -22.752 17.019 34.419 1.00 21.31 277 ILE A N 1
ATOM 1931 C CA . ILE A 1 253 ? -23.223 15.815 35.097 1.00 21.02 277 ILE A CA 1
ATOM 1932 C C . ILE A 1 253 ? -23.475 16.127 36.571 1.00 20.91 277 ILE A C 1
ATOM 1933 O O . ILE A 1 253 ? -22.536 16.388 37.328 1.00 20.93 277 ILE A O 1
ATOM 1938 N N . HIS A 1 254 ? -24.743 16.102 36.972 1.00 20.38 278 HIS A N 1
ATOM 1939 C CA . HIS A 1 254 ? -25.093 16.270 38.375 1.00 20.30 278 HIS A CA 1
ATOM 1940 C C . HIS A 1 254 ? -25.328 14.900 39.016 1.00 20.19 278 HIS A C 1
ATOM 1941 O O . HIS A 1 254 ? -26.306 14.215 38.694 1.00 20.21 278 HIS A O 1
ATOM 1948 N N . LEU A 1 255 ? -24.434 14.516 39.925 1.00 19.91 279 LEU A N 1
ATOM 1949 C CA . LEU A 1 255 ? -24.413 13.153 40.472 1.00 19.91 279 LEU A CA 1
ATOM 1950 C C . LEU A 1 255 ? -24.428 13.081 42.007 1.00 20.03 279 LEU A C 1
ATOM 1951 O O . LEU A 1 255 ? -24.321 11.991 42.587 1.00 20.08 279 LEU A O 1
ATOM 1956 N N . TYR A 1 256 ? -24.564 14.240 42.650 1.00 19.94 280 TYR A N 1
ATOM 1957 C CA . TYR A 1 256 ? -24.538 14.360 44.113 1.00 20.24 280 TYR A CA 1
ATOM 1958 C C . TYR A 1 256 ? -25.815 13.800 44.759 1.00 20.62 280 TYR A C 1
ATOM 1959 O O . TYR A 1 256 ? -26.752 13.425 44.062 1.00 20.48 280 TYR A O 1
ATOM 1968 N N . ASP A 1 257 ? -25.840 13.756 46.092 1.00 21.19 281 ASP A N 1
ATOM 1969 C CA . ASP A 1 257 ? -26.916 13.110 46.867 1.00 21.86 281 ASP A CA 1
ATOM 1970 C C . ASP A 1 257 ? -27.221 11.694 46.370 1.00 21.68 281 ASP A C 1
ATOM 1971 O O . ASP A 1 257 ? -28.379 11.295 46.236 1.00 21.79 281 ASP A O 1
ATOM 1976 N N . ASN A 1 258 ? -26.155 10.959 46.075 1.00 21.46 282 ASN A N 1
ATOM 1977 C CA . ASN A 1 258 ? -26.208 9.525 45.848 1.00 21.42 282 ASN A CA 1
ATOM 1978 C C . ASN A 1 258 ? -25.255 8.858 46.830 1.00 21.59 282 ASN A C 1
ATOM 1979 O O . ASN A 1 258 ? -24.213 9.433 47.161 1.00 21.59 282 ASN A O 1
ATOM 1984 N N . PRO A 1 259 ? -25.605 7.654 47.313 1.00 21.75 283 PRO A N 1
ATOM 1985 C CA . PRO A 1 259 ? -24.672 6.929 48.181 1.00 21.99 283 PRO A CA 1
ATOM 1986 C C . PRO A 1 259 ? -23.524 6.316 47.374 1.00 22.03 283 PRO A C 1
ATOM 1987 O O . PRO A 1 259 ? -23.306 5.105 47.424 1.00 22.10 283 PRO A O 1
ATOM 1991 N N . LEU A 1 260 ? -22.805 7.163 46.638 1.00 22.30 284 LEU A N 1
ATOM 1992 C CA . LEU A 1 260 ? -21.695 6.734 45.792 1.00 22.47 284 LEU A CA 1
ATOM 1993 C C . LEU A 1 260 ? -20.510 6.336 46.648 1.00 22.43 284 LEU A C 1
ATOM 1994 O O . LEU A 1 260 ? -19.990 7.150 47.413 1.00 22.63 284 LEU A O 1
ATOM 1999 N N . SER A 1 261 ? -20.086 5.085 46.517 1.00 22.07 285 SER A N 1
ATOM 2000 C CA . SER A 1 261 ? -18.947 4.598 47.276 1.00 22.00 285 SER A CA 1
ATOM 2001 C C . SER A 1 261 ? -17.774 4.285 46.358 1.00 21.74 285 SER A C 1
ATOM 2002 O O . SER A 1 261 ? -16.631 4.259 46.804 1.00 21.73 285 SER A O 1
ATOM 2005 N N . PHE A 1 262 ? -18.065 4.064 45.075 1.00 21.52 286 PHE A N 1
ATOM 2006 C CA . PHE A 1 262 ? -17.032 3.768 44.087 1.00 21.16 286 PHE A CA 1
ATOM 2007 C C . PHE A 1 262 ? -17.368 4.343 42.714 1.00 21.26 286 PHE A C 1
ATOM 2008 O O . PHE A 1 262 ? -18.529 4.384 42.303 1.00 21.08 286 PHE A O 1
ATOM 2016 N N . VAL A 1 263 ? -16.331 4.796 42.021 1.00 21.36 287 VAL A N 1
ATOM 2017 C CA . VAL A 1 263 ? -16.438 5.228 40.639 1.00 21.96 287 VAL A CA 1
ATOM 2018 C C . VAL A 1 263 ? -15.330 4.530 39.860 1.00 22.17 287 VAL A C 1
ATOM 2019 O O . VAL A 1 263 ? -14.189 4.477 40.319 1.00 22.12 287 VAL A O 1
ATOM 2023 N N . GLY A 1 264 ? -15.670 3.983 38.695 1.00 22.62 288 GLY A N 1
ATOM 2024 C CA . GLY A 1 264 ? -14.685 3.343 37.823 1.00 23.24 288 GLY A CA 1
ATOM 2025 C C . GLY A 1 264 ? -13.588 4.301 37.390 1.00 23.82 288 GLY A C 1
ATOM 2026 O O . GLY A 1 264 ? -13.855 5.473 37.113 1.00 23.69 288 GLY A O 1
ATOM 2027 N N . ASN A 1 265 ? -12.355 3.801 37.319 1.00 24.25 289 ASN A N 1
ATOM 2028 C CA . ASN A 1 265 ? -11.199 4.641 36.981 1.00 25.10 289 ASN A CA 1
ATOM 2029 C C . ASN A 1 265 ? -11.324 5.395 35.653 1.00 25.16 289 ASN A C 1
ATOM 2030 O O . ASN A 1 265 ? -10.767 6.483 35.504 1.00 25.34 289 ASN A O 1
ATOM 2035 N N . SER A 1 266 ? -12.057 4.818 34.703 1.00 25.24 290 SER A N 1
ATOM 2036 C CA . SER A 1 266 ? -12.225 5.421 33.381 1.00 25.51 290 SER A CA 1
ATOM 2037 C C . SER A 1 266 ? -13.636 5.962 33.127 1.00 25.34 290 SER A C 1
ATOM 2038 O O . SER A 1 266 ? -13.987 6.279 31.986 1.00 25.20 290 SER A O 1
ATOM 2041 N N . ALA A 1 267 ? -14.437 6.080 34.184 1.00 25.40 291 ALA A N 1
ATOM 2042 C CA . ALA A 1 267 ? -15.820 6.556 34.051 1.00 25.62 291 ALA A CA 1
ATOM 2043 C C . ALA A 1 267 ? -15.933 7.938 33.392 1.00 25.87 291 ALA A C 1
ATOM 2044 O O . ALA A 1 267 ? -16.875 8.195 32.639 1.00 25.89 291 ALA A O 1
ATOM 2046 N N . PHE A 1 268 ? -14.966 8.813 33.662 1.00 26.03 292 PHE A N 1
ATOM 2047 C CA . PHE A 1 268 ? -14.998 10.171 33.118 1.00 26.50 292 PHE A CA 1
ATOM 2048 C C . PHE A 1 268 ? -13.889 10.455 32.106 1.00 27.13 292 PHE A C 1
ATOM 2049 O O . PHE A 1 268 ? -13.566 11.614 31.837 1.00 27.27 292 PHE A O 1
ATOM 2057 N N . HIS A 1 269 ? -13.323 9.394 31.535 1.00 28.00 293 HIS A N 1
ATOM 2058 C CA . HIS A 1 269 ? -12.287 9.539 30.520 1.00 28.97 293 HIS A CA 1
ATOM 2059 C C . HIS A 1 269 ? -12.909 9.882 29.169 1.00 29.27 293 HIS A C 1
ATOM 2060 O O . HIS A 1 269 ? -14.059 9.525 28.898 1.00 29.20 293 HIS A O 1
ATOM 2067 N N . ASN A 1 270 ? -12.149 10.598 28.342 1.00 29.74 294 ASN A N 1
ATOM 2068 C CA . ASN A 1 270 ? -12.550 10.916 26.971 1.00 30.39 294 ASN A CA 1
ATOM 2069 C C . ASN A 1 270 ? -13.863 11.699 26.852 1.00 29.68 294 ASN A C 1
ATOM 2070 O O . ASN A 1 270 ? -14.655 11.471 25.933 1.00 29.77 294 ASN A O 1
ATOM 2075 N N . LEU A 1 271 ? -14.091 12.613 27.791 1.00 28.76 295 LEU A N 1
ATOM 2076 C CA . LEU A 1 271 ? -15.245 13.505 27.731 1.00 27.98 295 LEU A CA 1
ATOM 2077 C C . LEU A 1 271 ? -14.742 14.920 27.473 1.00 27.56 295 LEU A C 1
ATOM 2078 O O . LEU A 1 271 ? -14.547 15.708 28.400 1.00 27.24 295 LEU A O 1
ATOM 2083 N N . SER A 1 272 ? -14.531 15.221 26.195 1.00 27.25 296 SER A N 1
ATOM 2084 C CA . SER A 1 272 ? -13.818 16.429 25.775 1.00 27.05 296 SER A CA 1
ATOM 2085 C C . SER A 1 272 ? -14.570 17.735 26.023 1.00 26.92 296 SER A C 1
ATOM 2086 O O . SER A 1 272 ? -13.962 18.800 26.004 1.00 27.01 296 SER A O 1
ATOM 2089 N N . ASP A 1 273 ? -15.877 17.653 26.264 1.00 26.72 297 ASP A N 1
ATOM 2090 C CA . ASP A 1 273 ? -16.682 18.850 26.536 1.00 26.69 297 ASP A CA 1
ATOM 2091 C C . ASP A 1 273 ? -17.073 19.032 28.012 1.00 26.27 297 ASP A C 1
ATOM 2092 O O . ASP A 1 273 ? -17.685 20.039 28.369 1.00 26.08 297 ASP A O 1
ATOM 2097 N N . LEU A 1 274 ? -16.723 18.063 28.857 1.00 26.01 298 LEU A N 1
ATOM 2098 C CA . LEU A 1 274 ? -17.066 18.108 30.283 1.00 25.85 298 LEU A CA 1
ATOM 2099 C C . LEU A 1 274 ? -16.456 19.344 30.943 1.00 25.79 298 LEU A C 1
ATOM 2100 O O . LEU A 1 274 ? -15.235 19.518 30.939 1.00 25.54 298 LEU A O 1
ATOM 2105 N N . HIS A 1 275 ? -17.312 20.197 31.503 1.00 25.83 299 HIS A N 1
ATOM 2106 C CA . HIS A 1 275 ? -16.877 21.458 32.105 1.00 26.12 299 HIS A CA 1
ATOM 2107 C C . HIS A 1 275 ? -16.440 21.330 33.562 1.00 25.67 299 HIS A C 1
ATOM 2108 O O . HIS A 1 275 ? -15.522 22.023 34.005 1.00 25.71 299 HIS A O 1
ATOM 2115 N N . SER A 1 276 ? -17.114 20.463 34.312 1.00 25.05 300 SER A N 1
ATOM 2116 C CA . SER A 1 276 ? -16.879 20.355 35.744 1.00 24.59 300 SER A CA 1
ATOM 2117 C C . SER A 1 276 ? -17.170 18.953 36.259 1.00 24.04 300 SER A C 1
ATOM 2118 O O . SER A 1 276 ? -18.028 18.247 35.724 1.00 23.66 300 SER A O 1
ATOM 2121 N N . LEU A 1 277 ? -16.440 18.564 37.299 1.00 23.32 301 LEU A N 1
ATOM 2122 C CA . LEU A 1 277 ? -16.634 17.276 37.943 1.00 22.97 301 LEU A CA 1
ATOM 2123 C C . LEU A 1 277 ? -16.535 17.433 39.452 1.00 22.57 301 LEU A C 1
ATOM 2124 O O . LEU A 1 277 ? -15.493 17.827 39.977 1.00 22.68 301 LEU A O 1
ATOM 2129 N N . VAL A 1 278 ? -17.634 17.133 40.136 1.00 22.28 302 VAL A N 1
ATOM 2130 C CA . VAL A 1 278 ? -17.698 17.218 41.592 1.00 21.85 302 VAL A CA 1
ATOM 2131 C C . VAL A 1 278 ? -18.102 15.852 42.140 1.00 21.73 302 VAL A C 1
ATOM 2132 O O . VAL A 1 278 ? -19.228 15.399 41.927 1.00 22.01 302 VAL A O 1
ATOM 2136 N N . ILE A 1 279 ? -17.175 15.192 42.827 1.00 21.44 303 ILE A N 1
ATOM 2137 C CA . ILE A 1 279 ? -17.450 13.896 43.445 1.00 21.07 303 ILE A CA 1
ATOM 2138 C C . ILE A 1 279 ? -16.943 13.888 44.875 1.00 20.88 303 ILE A C 1
ATOM 2139 O O . ILE A 1 279 ? -15.734 13.944 45.112 1.00 20.78 303 ILE A O 1
ATOM 2144 N N . ARG A 1 280 ? -17.875 13.803 45.818 1.00 20.57 304 ARG A N 1
ATOM 2145 C CA . ARG A 1 280 ? -17.545 13.765 47.237 1.00 20.53 304 ARG A CA 1
ATOM 2146 C C . ARG A 1 280 ? -18.019 12.466 47.878 1.00 20.62 304 ARG A C 1
ATOM 2147 O O . ARG A 1 280 ? -19.084 11.949 47.539 1.00 20.48 304 ARG A O 1
ATOM 2155 N N . GLY A 1 281 ? -17.220 11.948 48.807 1.00 20.78 305 GLY A N 1
ATOM 2156 C CA . GLY A 1 281 ? -17.620 10.815 49.638 1.00 21.13 305 GLY A CA 1
ATOM 2157 C C . GLY A 1 281 ? -17.550 9.439 48.994 1.00 21.29 305 GLY A C 1
ATOM 2158 O O . GLY A 1 281 ? -18.069 8.472 49.556 1.00 21.37 305 GLY A O 1
ATOM 2159 N N . ALA A 1 282 ? -16.917 9.340 47.825 1.00 21.16 306 ALA A N 1
ATOM 2160 C CA . ALA A 1 282 ? -16.705 8.038 47.175 1.00 21.39 306 ALA A CA 1
ATOM 2161 C C . ALA A 1 282 ? -15.541 7.322 47.862 1.00 21.43 306 ALA A C 1
ATOM 2162 O O . ALA A 1 282 ? -14.442 7.216 47.314 1.00 21.39 306 ALA A O 1
ATOM 2164 N N . SER A 1 283 ? -15.815 6.827 49.067 1.00 21.81 307 SER A N 1
ATOM 2165 C CA . SER A 1 283 ? -14.790 6.421 50.031 1.00 22.44 307 SER A CA 1
ATOM 2166 C C . SER A 1 283 ? -13.882 5.270 49.601 1.00 22.61 307 SER A C 1
ATOM 2167 O O . SER A 1 283 ? -12.771 5.139 50.109 1.00 22.60 307 SER A O 1
ATOM 2170 N N . MET A 1 284 ? -14.342 4.446 48.667 1.00 22.97 308 MET A N 1
ATOM 2171 C CA . MET A 1 284 ? -13.553 3.292 48.246 1.00 23.48 308 MET A CA 1
ATOM 2172 C C . MET A 1 284 ? -12.671 3.557 47.026 1.00 23.56 308 MET A C 1
ATOM 2173 O O . MET A 1 284 ? -11.914 2.681 46.609 1.00 23.56 308 MET A O 1
ATOM 2178 N N . VAL A 1 285 ? -12.757 4.766 46.473 1.00 23.76 309 VAL A N 1
ATOM 2179 C CA . VAL A 1 285 ? -11.881 5.174 45.374 1.00 24.15 309 VAL A CA 1
ATOM 2180 C C . VAL A 1 285 ? -10.454 5.331 45.904 1.00 24.68 309 VAL A C 1
ATOM 2181 O O . VAL A 1 285 ? -10.223 6.025 46.898 1.00 24.44 309 VAL A O 1
ATOM 2185 N N . GLN A 1 286 ? -9.513 4.660 45.243 1.00 25.48 310 GLN A N 1
ATOM 2186 C CA . GLN A 1 286 ? -8.110 4.641 45.661 1.00 26.56 310 GLN A CA 1
ATOM 2187 C C . GLN A 1 286 ? -7.178 5.312 44.659 1.00 26.62 310 GLN A C 1
ATOM 2188 O O . GLN A 1 286 ? -6.135 5.837 45.037 1.00 26.60 310 GLN A O 1
ATOM 2194 N N . GLN A 1 287 ? -7.536 5.275 43.380 1.00 26.91 311 GLN A N 1
ATOM 2195 C CA . GLN A 1 287 ? -6.698 5.909 42.370 1.00 27.48 311 GLN A CA 1
ATOM 2196 C C . GLN A 1 287 ? -7.354 7.142 41.759 1.00 27.07 311 GLN A C 1
ATOM 2197 O O . GLN A 1 287 ? -8.584 7.234 41.675 1.00 26.84 311 GLN A O 1
ATOM 2203 N N . PHE A 1 288 ? -6.517 8.099 41.373 1.00 26.57 312 PHE A N 1
ATOM 2204 C CA . PHE A 1 288 ? -6.979 9.309 40.721 1.00 26.30 312 PHE A CA 1
ATOM 2205 C C . PHE A 1 288 ? -7.649 8.931 39.406 1.00 26.34 312 PHE A C 1
ATOM 2206 O O . PHE A 1 288 ? -7.107 8.125 38.653 1.00 26.18 312 PHE A O 1
ATOM 2214 N N . PRO A 1 289 ? -8.845 9.490 39.143 1.00 26.67 313 PRO A N 1
ATOM 2215 C CA . PRO A 1 289 ? -9.584 9.250 37.904 1.00 26.94 313 PRO A CA 1
ATOM 2216 C C . PRO A 1 289 ? -8.729 9.461 36.659 1.00 27.27 313 PRO A C 1
ATOM 2217 O O . PRO A 1 289 ? -7.981 10.437 36.576 1.00 27.13 313 PRO A O 1
ATOM 2221 N N . ASN A 1 290 ? -8.833 8.536 35.711 1.00 27.72 314 ASN A N 1
ATOM 2222 C CA . ASN A 1 290 ? -8.198 8.685 34.410 1.00 28.44 314 ASN A CA 1
ATOM 2223 C C . ASN A 1 290 ? -8.985 9.707 33.598 1.00 28.19 314 ASN A C 1
ATOM 2224 O O . ASN A 1 290 ? -10.143 9.475 33.245 1.00 28.03 314 ASN A O 1
ATOM 2229 N N . LEU A 1 291 ? -8.355 10.846 33.329 1.00 28.14 315 LEU A N 1
ATOM 2230 C CA . LEU A 1 291 ? -9.026 11.957 32.659 1.00 28.34 315 LEU A CA 1
ATOM 2231 C C . LEU A 1 291 ? -8.434 12.258 31.285 1.00 28.48 315 LEU A C 1
ATOM 2232 O O . LEU A 1 291 ? -8.596 13.365 30.761 1.00 28.65 315 LEU A O 1
ATOM 2237 N N . THR A 1 292 ? -7.754 11.272 30.703 1.00 28.55 316 THR A N 1
ATOM 2238 C CA . THR A 1 292 ? -7.221 11.408 29.350 1.00 28.69 316 THR A CA 1
ATOM 2239 C C . THR A 1 292 ? -8.363 11.684 28.374 1.00 28.51 316 THR A C 1
ATOM 2240 O O . THR A 1 292 ? -9.354 10.954 28.343 1.00 28.47 316 THR A O 1
ATOM 2244 N N . GLY A 1 293 ? -8.221 12.756 27.599 1.00 28.56 317 GLY A N 1
ATOM 2245 C CA . GLY A 1 293 ? -9.247 13.169 26.644 1.00 28.57 317 GLY A CA 1
ATOM 2246 C C . GLY A 1 293 ? -10.321 14.075 27.225 1.00 28.62 317 GLY A C 1
ATOM 2247 O O . GLY A 1 293 ? -11.186 14.554 26.495 1.00 28.86 317 GLY A O 1
ATOM 2248 N N . THR A 1 294 ? -10.268 14.307 28.536 1.00 28.57 318 THR A N 1
ATOM 2249 C CA . THR A 1 294 ? -11.224 15.177 29.224 1.00 28.45 318 THR A CA 1
ATOM 2250 C C . THR A 1 294 ? -10.539 16.530 29.467 1.00 28.66 318 THR A C 1
ATOM 2251 O O . THR A 1 294 ? -10.252 16.916 30.605 1.00 28.58 318 THR A O 1
ATOM 2255 N N . VAL A 1 295 ? -10.291 17.242 28.369 1.00 28.91 319 VAL A N 1
ATOM 2256 C CA . VAL A 1 295 ? -9.344 18.363 28.343 1.00 29.14 319 VAL A CA 1
ATOM 2257 C C . VAL A 1 295 ? -9.940 19.753 28.598 1.00 29.36 319 VAL A C 1
ATOM 2258 O O . VAL A 1 295 ? -9.193 20.718 28.789 1.00 29.42 319 VAL A O 1
ATOM 2262 N N . HIS A 1 296 ? -11.268 19.856 28.605 1.00 29.25 320 HIS A N 1
ATOM 2263 C CA . HIS A 1 296 ? -11.922 21.146 28.819 1.00 29.21 320 HIS A CA 1
ATOM 2264 C C . HIS A 1 296 ? -12.457 21.332 30.240 1.00 28.61 320 HIS A C 1
ATOM 2265 O O . HIS A 1 296 ? -13.285 22.212 30.481 1.00 28.45 320 HIS A O 1
ATOM 2272 N N . LEU A 1 297 ? -11.977 20.514 31.176 1.00 27.99 321 LEU A N 1
ATOM 2273 C CA . LEU A 1 297 ? -12.336 20.668 32.587 1.00 27.60 321 LEU A CA 1
ATOM 2274 C C . LEU A 1 297 ? -11.878 22.016 33.142 1.00 27.16 321 LEU A C 1
ATOM 2275 O O . LEU A 1 297 ? -10.697 22.362 33.061 1.00 26.89 321 LEU A O 1
ATOM 2280 N N . GLU A 1 298 ? -12.824 22.770 33.697 1.00 26.69 322 GLU A N 1
ATOM 2281 C CA . GLU A 1 298 ? -12.528 24.055 34.328 1.00 26.50 322 GLU A CA 1
ATOM 2282 C C . GLU A 1 298 ? -12.576 23.953 35.847 1.00 25.66 322 GLU A C 1
ATOM 2283 O O . GLU A 1 298 ? -12.032 24.802 36.553 1.00 25.44 322 GLU A O 1
ATOM 2289 N N . SER A 1 299 ? -13.236 22.911 36.343 1.00 24.80 323 SER A N 1
ATOM 2290 C CA . SER A 1 299 ? -13.421 22.733 37.772 1.00 24.00 323 SER A CA 1
ATOM 2291 C C . SER A 1 299 ? -13.383 21.256 38.146 1.00 23.29 323 SER A C 1
ATOM 2292 O O . SER A 1 299 ? -13.995 20.420 37.480 1.00 23.25 323 SER A O 1
ATOM 2295 N N . LEU A 1 300 ? -12.656 20.941 39.211 1.00 22.56 324 LEU A N 1
ATOM 2296 C CA . LEU A 1 300 ? -12.541 19.566 39.684 1.00 21.99 324 LEU A CA 1
ATOM 2297 C C . LEU A 1 300 ? -12.548 19.505 41.204 1.00 21.60 324 LEU A C 1
ATOM 2298 O O . LEU A 1 300 ? -11.710 20.127 41.866 1.00 21.28 324 LEU A O 1
ATOM 2303 N N . THR A 1 301 ? -13.513 18.758 41.737 1.00 21.15 325 THR A N 1
ATOM 2304 C CA . THR A 1 301 ? -13.616 18.493 43.167 1.00 20.93 325 THR A CA 1
ATOM 2305 C C . THR A 1 301 ? -13.666 16.983 43.396 1.00 20.90 325 THR A C 1
ATOM 2306 O O . THR A 1 301 ? -14.543 16.293 42.874 1.00 20.83 325 THR A O 1
ATOM 2310 N N . LEU A 1 302 ? -12.708 16.491 44.174 1.00 20.87 326 LEU A N 1
ATOM 2311 C CA . LEU A 1 302 ? -12.604 15.082 44.531 1.00 21.11 326 LEU A CA 1
ATOM 2312 C C . LEU A 1 302 ? -12.211 15.014 45.995 1.00 20.96 326 LEU A C 1
ATOM 2313 O O . LEU A 1 302 ? -11.071 15.334 46.343 1.00 21.03 326 LEU A O 1
ATOM 2318 N N . THR A 1 303 ? -13.153 14.620 46.852 1.00 20.65 327 THR A N 1
ATOM 2319 C CA . THR A 1 303 ? -12.917 14.593 48.296 1.00 20.49 327 THR A CA 1
ATOM 2320 C C . THR A 1 303 ? -13.440 13.306 48.938 1.00 20.68 327 THR A C 1
ATOM 2321 O O . THR A 1 303 ? -14.351 12.664 48.411 1.00 20.46 327 THR A O 1
ATOM 2325 N N . GLY A 1 304 ? -12.867 12.948 50.084 1.00 20.75 328 GLY A N 1
ATOM 2326 C CA . GLY A 1 304 ? -13.345 11.815 50.876 1.00 21.22 328 GLY A CA 1
ATOM 2327 C C . GLY A 1 304 ? -13.007 10.456 50.289 1.00 21.59 328 GLY A C 1
ATOM 2328 O O . GLY A 1 304 ? -13.748 9.494 50.493 1.00 21.84 328 GLY A O 1
ATOM 2329 N N . THR A 1 305 ? -11.896 10.383 49.555 1.00 21.76 329 THR A N 1
ATOM 2330 C CA . THR A 1 305 ? -11.427 9.135 48.946 1.00 22.14 329 THR A CA 1
ATOM 2331 C C . THR A 1 305 ? -10.118 8.673 49.593 1.00 22.70 329 THR A C 1
ATOM 2332 O O . THR A 1 305 ? -9.606 9.318 50.513 1.00 22.51 329 THR A O 1
ATOM 2336 N N . LYS A 1 306 ? -9.577 7.564 49.094 1.00 23.42 330 LYS A N 1
ATOM 2337 C CA . LYS A 1 306 ? -8.277 7.065 49.546 1.00 24.27 330 LYS A CA 1
ATOM 2338 C C . LYS A 1 306 ? -7.164 7.397 48.547 1.00 24.57 330 LYS A C 1
ATOM 2339 O O . LYS A 1 306 ? -6.056 6.865 48.640 1.00 24.64 330 LYS A O 1
ATOM 2345 N N . ILE A 1 307 ? -7.472 8.273 47.591 1.00 24.83 331 ILE A N 1
ATOM 2346 C CA . ILE A 1 307 ? -6.483 8.759 46.632 1.00 25.30 331 ILE A CA 1
ATOM 2347 C C . ILE A 1 307 ? -5.258 9.295 47.379 1.00 25.82 331 ILE A C 1
ATOM 2348 O O . ILE A 1 307 ? -5.383 10.123 48.286 1.00 25.68 331 ILE A O 1
ATOM 2353 N N . SER A 1 308 ? -4.084 8.790 47.015 1.00 26.44 332 SER A N 1
ATOM 2354 C CA . SER A 1 308 ? -2.835 9.189 47.662 1.00 27.17 332 SER A CA 1
ATOM 2355 C C . SER A 1 308 ? -1.869 9.843 46.678 1.00 27.70 332 SER A C 1
ATOM 2356 O O . SER A 1 308 ? -0.801 10.326 47.063 1.00 27.81 332 SER A O 1
ATOM 2359 N N . SER A 1 309 ? -2.263 9.870 45.411 1.00 28.43 333 SER A N 1
ATOM 2360 C CA . SER A 1 309 ? -1.388 10.317 44.341 1.00 29.51 333 SER A CA 1
ATOM 2361 C C . SER A 1 309 ? -2.155 11.077 43.261 1.00 29.90 333 SER A C 1
ATOM 2362 O O . SER A 1 309 ? -3.301 10.748 42.948 1.00 30.02 333 SER A O 1
ATOM 2365 N N . ILE A 1 310 ? -1.505 12.096 42.706 1.00 30.44 334 ILE A N 1
ATOM 2366 C CA . ILE A 1 310 ? -2.051 12.908 41.622 1.00 31.08 334 ILE A CA 1
ATOM 2367 C C . ILE A 1 310 ? -1.127 12.751 40.414 1.00 31.72 334 ILE A C 1
ATOM 2368 O O . ILE A 1 310 ? 0.094 12.809 40.567 1.00 31.74 334 ILE A O 1
ATOM 2373 N N . PRO A 1 311 ? -1.702 12.537 39.213 1.00 32.38 335 PRO A N 1
ATOM 2374 C CA . PRO A 1 311 ? -0.883 12.357 38.013 1.00 33.02 335 PRO A CA 1
ATOM 2375 C C . PRO A 1 311 ? -0.068 13.600 37.671 1.00 33.66 335 PRO A C 1
ATOM 2376 O O . PRO A 1 311 ? -0.533 14.728 37.859 1.00 33.48 335 PRO A O 1
ATOM 2380 N N . ASN A 1 312 ? 1.145 13.375 37.177 1.00 34.50 336 ASN A N 1
ATOM 2381 C CA . ASN A 1 312 ? 2.060 14.455 36.815 1.00 35.45 336 ASN A CA 1
ATOM 2382 C C . ASN A 1 312 ? 1.596 15.268 35.608 1.00 35.69 336 ASN A C 1
ATOM 2383 O O . ASN A 1 312 ? 2.002 16.416 35.439 1.00 35.89 336 ASN A O 1
ATOM 2388 N N . ASN A 1 313 ? 0.739 14.673 34.783 1.00 36.12 337 ASN A N 1
ATOM 2389 C CA . ASN A 1 313 ? 0.234 15.340 33.584 1.00 36.84 337 ASN A CA 1
ATOM 2390 C C . ASN A 1 313 ? -1.041 16.170 33.812 1.00 37.02 337 ASN A C 1
ATOM 2391 O O . ASN A 1 313 ? -1.620 16.694 32.856 1.00 37.03 337 ASN A O 1
ATOM 2396 N N . LEU A 1 314 ? -1.469 16.290 35.072 1.00 37.21 338 LEU A N 1
ATOM 2397 C CA . LEU A 1 314 ? -2.707 16.999 35.405 1.00 37.53 338 LEU A CA 1
ATOM 2398 C C . LEU A 1 314 ? -2.764 18.385 34.759 1.00 37.98 338 LEU A C 1
ATOM 2399 O O . LEU A 1 314 ? -3.742 18.721 34.092 1.00 37.84 338 LEU A O 1
ATOM 2404 N N . CYS A 1 315 ? -1.707 19.172 34.938 1.00 38.59 339 CYS A N 1
ATOM 2405 C CA . CYS A 1 315 ? -1.666 20.524 34.384 1.00 39.38 339 CYS A CA 1
ATOM 2406 C C . CYS A 1 315 ? -1.322 20.577 32.891 1.00 39.57 339 CYS A C 1
ATOM 2407 O O . CYS A 1 315 ? -1.359 21.648 32.285 1.00 39.72 339 CYS A O 1
ATOM 2410 N N . GLN A 1 316 ? -1.003 19.424 32.304 1.00 39.96 340 GLN A N 1
ATOM 2411 C CA . GLN A 1 316 ? -0.883 19.308 30.849 1.00 40.32 340 GLN A CA 1
ATOM 2412 C C . GLN A 1 316 ? -2.240 18.985 30.220 1.00 40.11 340 GLN A C 1
ATOM 2413 O O . GLN A 1 316 ? -2.730 19.738 29.378 1.00 40.19 340 GLN A O 1
ATOM 2419 N N . GLU A 1 317 ? -2.841 17.871 30.637 1.00 39.83 341 GLU A N 1
ATOM 2420 C CA . GLU A 1 317 ? -4.126 17.418 30.096 1.00 39.70 341 GLU A CA 1
ATOM 2421 C C . GLU A 1 317 ? -5.292 18.334 30.471 1.00 39.25 341 GLU A C 1
ATOM 2422 O O . GLU A 1 317 ? -6.152 18.627 29.637 1.00 39.17 341 GLU A O 1
ATOM 2428 N N . GLN A 1 318 ? -5.316 18.774 31.727 1.00 38.70 342 GLN A N 1
ATOM 2429 C CA . GLN A 1 318 ? -6.374 19.650 32.225 1.00 38.22 342 GLN A CA 1
ATOM 2430 C C . GLN A 1 318 ? -5.867 21.081 32.404 1.00 38.08 342 GLN A C 1
ATOM 2431 O O . GLN A 1 318 ? -5.941 21.648 33.497 1.00 38.07 342 GLN A O 1
ATOM 2437 N N . LYS A 1 319 ? -5.373 21.660 31.312 1.00 37.90 343 LYS A N 1
ATOM 2438 C CA . LYS A 1 319 ? -4.760 22.993 31.324 1.00 37.83 343 LYS A CA 1
ATOM 2439 C C . LYS A 1 319 ? -5.745 24.149 31.546 1.00 37.42 343 LYS A C 1
ATOM 2440 O O . LYS A 1 319 ? -5.332 25.249 31.921 1.00 37.46 343 LYS A O 1
ATOM 2446 N N . MET A 1 320 ? -7.035 23.902 31.318 1.00 36.84 344 MET A N 1
ATOM 2447 C CA . MET A 1 320 ? -8.059 24.943 31.469 1.00 36.22 344 MET A CA 1
ATOM 2448 C C . MET A 1 320 ? -8.615 25.054 32.894 1.00 35.16 344 MET A C 1
ATOM 2449 O O . MET A 1 320 ? -9.511 25.865 33.149 1.00 34.98 344 MET A O 1
ATOM 2454 N N . LEU A 1 321 ? -8.085 24.244 33.811 1.00 33.93 345 LEU A N 1
ATOM 2455 C CA . LEU A 1 321 ? -8.545 24.231 35.201 1.00 32.88 345 LEU A CA 1
ATOM 2456 C C . LEU A 1 321 ? -8.459 25.599 35.862 1.00 32.16 345 LEU A C 1
ATOM 2457 O O . LEU A 1 321 ? -7.399 26.227 35.874 1.00 31.83 345 LEU A O 1
ATOM 2462 N N . ARG A 1 322 ? -9.586 26.051 36.405 1.00 31.22 346 ARG A N 1
ATOM 2463 C CA . ARG A 1 322 ? -9.632 27.293 37.173 1.00 30.75 346 ARG A CA 1
ATOM 2464 C C . ARG A 1 322 ? -9.755 27.003 38.661 1.00 29.64 346 ARG A C 1
ATOM 2465 O O . ARG A 1 322 ? -9.278 27.776 39.491 1.00 29.60 346 ARG A O 1
ATOM 2473 N N . THR A 1 323 ? -10.384 25.874 38.982 1.00 28.35 347 THR A N 1
ATOM 2474 C CA . THR A 1 323 ? -10.729 25.521 40.354 1.00 27.12 347 THR A CA 1
ATOM 2475 C C . THR A 1 323 ? -10.373 24.057 40.639 1.00 26.28 347 THR A C 1
ATOM 2476 O O . THR A 1 323 ? -10.776 23.158 39.901 1.00 25.95 347 THR A O 1
ATOM 2480 N N . LEU A 1 324 ? -9.617 23.835 41.710 1.00 25.39 348 LEU A N 1
ATOM 2481 C CA . LEU A 1 324 ? -9.152 22.500 42.078 1.00 24.70 348 LEU A CA 1
ATOM 2482 C C . LEU A 1 324 ? -9.330 22.281 43.576 1.00 24.01 348 LEU A C 1
ATOM 2483 O O . LEU A 1 324 ? -8.739 22.993 44.392 1.00 23.67 348 LEU A O 1
ATOM 2488 N N . ASP A 1 325 ? -10.148 21.296 43.931 1.00 23.22 349 ASP A N 1
ATOM 2489 C CA . ASP A 1 325 ? -10.354 20.923 45.325 1.00 22.66 349 ASP A CA 1
ATOM 2490 C C . ASP A 1 325 ? -10.131 19.419 45.492 1.00 22.28 349 ASP A C 1
ATOM 2491 O O . ASP A 1 325 ? -10.969 18.606 45.093 1.00 21.80 349 ASP A O 1
ATOM 2496 N N . LEU A 1 326 ? -8.988 19.070 46.078 1.00 21.94 350 LEU A N 1
ATOM 2497 C CA . LEU A 1 326 ? -8.631 17.680 46.354 1.00 21.76 350 LEU A CA 1
ATOM 2498 C C . LEU A 1 326 ? -8.399 17.493 47.847 1.00 21.72 350 LEU A C 1
ATOM 2499 O O . LEU A 1 326 ? -7.495 16.767 48.270 1.00 21.46 350 LEU A O 1
ATOM 2504 N N . SER A 1 327 ? -9.230 18.160 48.640 1.00 21.87 351 SER A N 1
ATOM 2505 C CA . SER A 1 327 ? -9.127 18.109 50.085 1.00 22.25 351 SER A CA 1
ATOM 2506 C C . SER A 1 327 ? -9.661 16.785 50.633 1.00 22.70 351 SER A C 1
ATOM 2507 O O . SER A 1 327 ? -10.405 16.076 49.952 1.00 22.43 351 SER A O 1
ATOM 2510 N N . TYR A 1 328 ? -9.263 16.460 51.861 1.00 23.41 352 TYR A N 1
ATOM 2511 C CA . TYR A 1 328 ? -9.798 15.311 52.593 1.00 24.48 352 TYR A CA 1
ATOM 2512 C C . TYR A 1 328 ? -9.665 13.989 51.821 1.00 24.38 352 TYR A C 1
ATOM 2513 O O . TYR A 1 328 ? -10.604 13.198 51.741 1.00 24.19 352 TYR A O 1
ATOM 2522 N N . ASN A 1 329 ? -8.491 13.776 51.238 1.00 24.62 353 ASN A N 1
ATOM 2523 C CA . ASN A 1 329 ? -8.132 12.483 50.663 1.00 25.02 353 ASN A CA 1
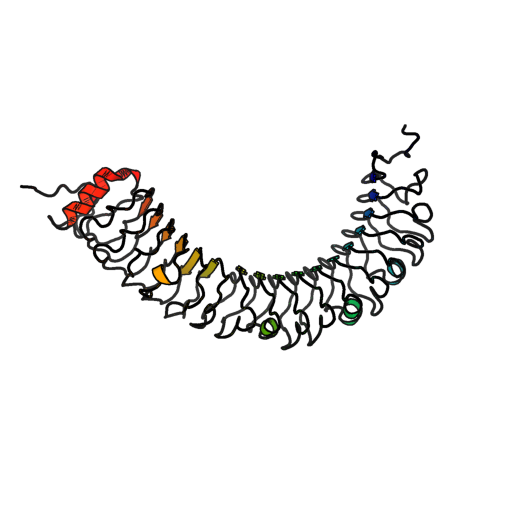ATOM 2524 C C . ASN A 1 329 ? -6.939 11.915 51.438 1.00 25.74 353 ASN A C 1
ATOM 2525 O O . ASN A 1 329 ? -6.891 12.029 52.668 1.00 25.45 353 ASN A O 1
ATOM 2530 N N . ASN A 1 330 ? -5.975 11.331 50.733 1.00 26.79 354 ASN A N 1
ATOM 2531 C CA . ASN A 1 330 ? -4.792 10.768 51.377 1.00 28.24 354 ASN A CA 1
ATOM 2532 C C . ASN A 1 330 ? -3.507 11.108 50.620 1.00 28.57 354 ASN A C 1
ATOM 2533 O O . ASN A 1 330 ? -2.525 10.365 50.673 1.00 28.34 354 ASN A O 1
ATOM 2538 N N . ILE A 1 331 ? -3.529 12.242 49.924 1.00 29.34 355 ILE A N 1
ATOM 2539 C CA . ILE A 1 331 ? -2.453 12.641 49.017 1.00 30.30 355 ILE A CA 1
ATOM 2540 C C . ILE A 1 331 ? -1.151 12.923 49.761 1.00 31.29 355 ILE A C 1
ATOM 2541 O O . ILE A 1 331 ? -1.150 13.581 50.803 1.00 31.11 355 ILE A O 1
ATOM 2546 N N . ARG A 1 332 ? -0.052 12.405 49.220 1.00 32.74 356 ARG A N 1
ATOM 2547 C CA . ARG A 1 332 ? 1.275 12.658 49.772 1.00 34.39 356 ARG A CA 1
ATOM 2548 C C . ARG A 1 332 ? 2.145 13.500 48.846 1.00 34.93 356 ARG A C 1
ATOM 2549 O O . ARG A 1 332 ? 2.690 14.519 49.267 1.00 35.41 356 ARG A O 1
ATOM 2557 N N . ASP A 1 333 ? 2.262 13.089 47.588 1.00 35.75 357 ASP A N 1
ATOM 2558 C CA . ASP A 1 333 ? 3.078 13.825 46.627 1.00 36.49 357 ASP A CA 1
ATOM 2559 C C . ASP A 1 333 ? 2.220 14.680 45.703 1.00 36.70 357 ASP A C 1
ATOM 2560 O O . ASP A 1 333 ? 1.155 14.252 45.248 1.00 36.81 357 ASP A O 1
ATOM 2565 N N . LEU A 1 334 ? 2.688 15.896 45.445 1.00 36.91 358 LEU A N 1
ATOM 2566 C CA . LEU A 1 334 ? 2.007 16.812 44.539 1.00 37.10 358 LEU A CA 1
ATOM 2567 C C . LEU A 1 334 ? 2.708 16.848 43.186 1.00 37.26 358 LEU A C 1
ATOM 2568 O O . LEU A 1 334 ? 3.924 16.659 43.116 1.00 37.46 358 LEU A O 1
ATOM 2573 N N . PRO A 1 335 ? 1.946 17.090 42.104 1.00 37.50 359 PRO A N 1
ATOM 2574 C CA . PRO A 1 335 ? 2.564 17.273 40.797 1.00 37.67 359 PRO A CA 1
ATOM 2575 C C . PRO A 1 335 ? 3.070 18.707 40.629 1.00 38.01 359 PRO A C 1
ATOM 2576 O O . PRO A 1 335 ? 2.865 19.545 41.512 1.00 37.89 359 PRO A O 1
ATOM 2580 N N . SER A 1 336 ? 3.727 18.980 39.505 1.00 38.43 360 SER A N 1
ATOM 2581 C CA . SER A 1 336 ? 4.072 20.346 39.140 1.00 38.91 360 SER A CA 1
ATOM 2582 C C . SER A 1 336 ? 2.804 21.055 38.677 1.00 39.04 360 SER A C 1
ATOM 2583 O O . SER A 1 336 ? 1.995 20.476 37.947 1.00 38.97 360 SER A O 1
ATOM 2586 N N . PHE A 1 337 ? 2.628 22.300 39.117 1.00 39.24 361 PHE A N 1
ATOM 2587 C CA . PHE A 1 337 ? 1.457 23.092 38.739 1.00 39.48 361 PHE A CA 1
ATOM 2588 C C . PHE A 1 337 ? 1.783 24.160 37.692 1.00 39.67 361 PHE A C 1
ATOM 2589 O O . PHE A 1 337 ? 0.963 25.043 37.425 1.00 39.89 361 PHE A O 1
ATOM 2597 N N . ASN A 1 338 ? 2.971 24.068 37.096 1.00 39.88 362 ASN A N 1
ATOM 2598 C CA . ASN A 1 338 ? 3.451 25.071 36.136 1.00 40.04 362 ASN A CA 1
ATOM 2599 C C . ASN A 1 338 ? 2.574 25.273 34.898 1.00 39.93 362 ASN A C 1
ATOM 2600 O O . ASN A 1 338 ? 2.447 26.395 34.403 1.00 40.13 362 ASN A O 1
ATOM 2605 N N . GLY A 1 339 ? 1.967 24.191 34.414 1.00 39.63 363 GLY A N 1
ATOM 2606 C CA . GLY A 1 339 ? 1.099 24.248 33.237 1.00 39.22 363 GLY A CA 1
ATOM 2607 C C . GLY A 1 339 ? -0.291 24.809 33.491 1.00 39.04 363 GLY A C 1
ATOM 2608 O O . GLY A 1 339 ? -1.004 25.158 32.548 1.00 39.07 363 GLY A O 1
ATOM 2609 N N . CYS A 1 340 ? -0.680 24.896 34.762 1.00 38.74 364 CYS A N 1
ATOM 2610 C CA . CYS A 1 340 ? -2.003 25.391 35.144 1.00 38.35 364 CYS A CA 1
ATOM 2611 C C . CYS A 1 340 ? -2.022 26.916 35.283 1.00 37.79 364 CYS A C 1
ATOM 2612 O O . CYS A 1 340 ? -2.086 27.450 36.396 1.00 37.66 364 CYS A O 1
ATOM 2615 N N . HIS A 1 341 ? -1.976 27.605 34.143 1.00 37.06 365 HIS A N 1
ATOM 2616 C CA . HIS A 1 341 ? -1.917 29.069 34.101 1.00 36.37 365 HIS A CA 1
ATOM 2617 C C . HIS A 1 341 ? -3.244 29.741 34.458 1.00 35.52 365 HIS A C 1
ATOM 2618 O O . HIS A 1 341 ? -3.268 30.921 34.817 1.00 35.63 365 HIS A O 1
ATOM 2625 N N . ALA A 1 342 ? -4.341 28.998 34.349 1.00 34.34 366 ALA A N 1
ATOM 2626 C CA . ALA A 1 342 ? -5.668 29.546 34.620 1.00 33.23 366 ALA A CA 1
ATOM 2627 C C . ALA A 1 342 ? -6.190 29.221 36.023 1.00 32.39 366 ALA A C 1
ATOM 2628 O O . ALA A 1 342 ? -7.293 29.641 36.384 1.00 32.12 366 ALA A O 1
ATOM 2630 N N . LEU A 1 343 ? -5.397 28.488 36.808 1.00 31.33 367 LEU A N 1
ATOM 2631 C CA . LEU A 1 343 ? -5.796 28.086 38.163 1.00 30.58 367 LEU A CA 1
ATOM 2632 C C . LEU A 1 343 ? -5.919 29.257 39.127 1.00 29.94 367 LEU A C 1
ATOM 2633 O O . LEU A 1 343 ? -4.939 29.956 39.389 1.00 29.81 367 LEU A O 1
ATOM 2638 N N . GLU A 1 344 ? -7.125 29.448 39.660 1.00 29.15 368 GLU A N 1
ATOM 2639 C CA . GLU A 1 344 ? -7.420 30.554 40.579 1.00 28.43 368 GLU A CA 1
ATOM 2640 C C . GLU A 1 344 ? -7.606 30.086 42.023 1.00 27.69 368 GLU A C 1
ATOM 2641 O O . GLU A 1 344 ? -7.307 30.822 42.969 1.00 27.34 368 GLU A O 1
ATOM 2647 N N . GLU A 1 345 ? -8.122 28.870 42.186 1.00 26.70 369 GLU A N 1
ATOM 2648 C CA . GLU A 1 345 ? -8.484 28.349 43.502 1.00 26.03 369 GLU A CA 1
ATOM 2649 C C . GLU A 1 345 ? -7.949 26.927 43.683 1.00 25.33 369 GLU A C 1
ATOM 2650 O O . GLU A 1 345 ? -8.229 26.044 42.868 1.00 25.05 369 GLU A O 1
ATOM 2656 N N . ILE A 1 346 ? -7.174 26.720 44.745 1.00 24.55 370 ILE A N 1
ATOM 2657 C CA . ILE A 1 346 ? -6.634 25.402 45.086 1.00 23.91 370 ILE A CA 1
ATOM 2658 C C . ILE A 1 346 ? -6.897 25.078 46.552 1.00 23.26 370 ILE A C 1
ATOM 2659 O O . ILE A 1 346 ? -6.540 25.855 47.441 1.00 23.33 370 ILE A O 1
ATOM 2664 N N . SER A 1 347 ? -7.518 23.928 46.796 1.00 22.50 371 SER A N 1
ATOM 2665 C CA . SER A 1 347 ? -7.682 23.413 48.150 1.00 22.00 371 SER A CA 1
ATOM 2666 C C . SER A 1 347 ? -7.108 22.004 48.275 1.00 21.72 371 SER A C 1
ATOM 2667 O O . SER A 1 347 ? -7.532 21.078 47.577 1.00 21.46 371 SER A O 1
ATOM 2670 N N . LEU A 1 348 ? -6.138 21.861 49.172 1.00 21.34 372 LEU A N 1
ATOM 2671 C CA . LEU A 1 348 ? -5.476 20.585 49.415 1.00 21.18 372 LEU A CA 1
ATOM 2672 C C . LEU A 1 348 ? -5.451 20.251 50.903 1.00 20.99 372 LEU A C 1
ATOM 2673 O O . LEU A 1 348 ? -4.646 19.431 51.349 1.00 20.89 372 LEU A O 1
ATOM 2678 N N . GLN A 1 349 ? -6.343 20.880 51.666 1.00 21.15 373 GLN A N 1
ATOM 2679 C CA . GLN A 1 349 ? -6.409 20.664 53.112 1.00 21.59 373 GLN A CA 1
ATOM 2680 C C . GLN A 1 349 ? -6.738 19.216 53.484 1.00 21.83 373 GLN A C 1
ATOM 2681 O O . GLN A 1 349 ? -7.398 18.506 52.719 1.00 21.38 373 GLN A O 1
ATOM 2687 N N . ARG A 1 350 ? -6.271 18.800 54.662 1.00 22.32 374 ARG A N 1
ATOM 2688 C CA . ARG A 1 350 ? -6.556 17.472 55.225 1.00 23.39 374 ARG A CA 1
ATOM 2689 C C . ARG A 1 350 ? -6.094 16.334 54.314 1.00 23.56 374 ARG A C 1
ATOM 2690 O O . ARG A 1 350 ? -6.853 15.425 53.985 1.00 23.56 374 ARG A O 1
ATOM 2698 N N . ASN A 1 351 ? -4.838 16.413 53.898 1.00 24.13 375 ASN A N 1
ATOM 2699 C CA . ASN A 1 351 ? -4.177 15.314 53.218 1.00 24.89 375 ASN A CA 1
ATOM 2700 C C . ASN A 1 351 ? -2.946 14.906 54.020 1.00 25.87 375 ASN A C 1
ATOM 2701 O O . ASN A 1 351 ? -2.923 15.070 55.242 1.00 25.88 375 ASN A O 1
ATOM 2706 N N . GLN A 1 352 ? -1.928 14.392 53.340 1.00 27.12 376 GLN A N 1
ATOM 2707 C CA . GLN A 1 352 ? -0.714 13.947 54.010 1.00 28.73 376 GLN A CA 1
ATOM 2708 C C . GLN A 1 352 ? 0.526 14.485 53.303 1.00 29.01 376 GLN A C 1
ATOM 2709 O O . GLN A 1 352 ? 1.573 13.835 53.282 1.00 29.07 376 GLN A O 1
ATOM 2715 N N . ILE A 1 353 ? 0.394 15.676 52.724 1.00 29.73 377 ILE A N 1
ATOM 2716 C CA . ILE A 1 353 ? 1.467 16.303 51.955 1.00 30.58 377 ILE A CA 1
ATOM 2717 C C . ILE A 1 353 ? 2.626 16.665 52.888 1.00 31.41 377 ILE A C 1
ATOM 2718 O O . ILE A 1 353 ? 2.448 17.412 53.851 1.00 31.15 377 ILE A O 1
ATOM 2723 N N . TYR A 1 354 ? 3.799 16.105 52.606 1.00 32.69 378 TYR A N 1
ATOM 2724 C CA . TYR A 1 354 ? 4.981 16.317 53.441 1.00 34.07 378 TYR A CA 1
ATOM 2725 C C . TYR A 1 354 ? 6.022 17.207 52.767 1.00 34.66 378 TYR A C 1
ATOM 2726 O O . TYR A 1 354 ? 6.929 17.719 53.427 1.00 34.77 378 TYR A O 1
ATOM 2735 N N . GLN A 1 355 ? 5.890 17.395 51.456 1.00 35.50 379 GLN A N 1
ATOM 2736 C CA . GLN A 1 355 ? 6.813 18.251 50.720 1.00 36.55 379 GLN A CA 1
ATOM 2737 C C . GLN A 1 355 ? 6.211 18.871 49.468 1.00 36.99 379 GLN A C 1
ATOM 2738 O O . GLN A 1 355 ? 5.256 18.351 48.893 1.00 37.04 379 GLN A O 1
ATOM 2744 N N . ILE A 1 356 ? 6.783 20.002 49.070 1.00 37.79 380 ILE A N 1
ATOM 2745 C CA . ILE A 1 356 ? 6.530 20.604 47.771 1.00 38.69 380 ILE A CA 1
ATOM 2746 C C . ILE A 1 356 ? 7.888 20.716 47.084 1.00 39.61 380 ILE A C 1
ATOM 2747 O O . ILE A 1 356 ? 8.864 21.136 47.705 1.00 39.68 380 ILE A O 1
ATOM 2752 N N . LYS A 1 357 ? 7.962 20.309 45.821 1.00 40.79 381 LYS A N 1
ATOM 2753 C CA . LYS A 1 357 ? 9.225 20.372 45.085 1.00 41.94 381 LYS A CA 1
ATOM 2754 C C . LYS A 1 357 ? 9.486 21.773 44.539 1.00 42.49 381 LYS A C 1
ATOM 2755 O O . LYS A 1 357 ? 8.553 22.490 44.168 1.00 42.46 381 LYS A O 1
ATOM 2761 N N . GLU A 1 358 ? 10.763 22.152 44.504 1.00 43.33 382 GLU A N 1
ATOM 2762 C CA . GLU A 1 358 ? 11.184 23.485 44.068 1.00 44.22 382 GLU A CA 1
ATOM 2763 C C . GLU A 1 358 ? 10.741 23.793 42.638 1.00 44.41 382 GLU A C 1
ATOM 2764 O O . GLU A 1 358 ? 10.901 22.966 41.737 1.00 44.52 382 GLU A O 1
ATOM 2770 N N . GLY A 1 359 ? 10.174 24.984 42.455 1.00 44.60 383 GLY A N 1
ATOM 2771 C CA . GLY A 1 359 ? 9.797 25.486 41.135 1.00 44.78 383 GLY A CA 1
ATOM 2772 C C . GLY A 1 359 ? 8.538 24.893 40.531 1.00 44.85 383 GLY A C 1
ATOM 2773 O O . GLY A 1 359 ? 8.349 24.948 39.314 1.00 44.96 383 GLY A O 1
ATOM 2774 N N . THR A 1 360 ? 7.670 24.337 41.374 1.00 44.93 384 THR A N 1
ATOM 2775 C CA . THR A 1 360 ? 6.433 23.700 40.904 1.00 44.95 384 THR A CA 1
ATOM 2776 C C . THR A 1 360 ? 5.215 24.620 41.014 1.00 44.95 384 THR A C 1
ATOM 2777 O O . THR A 1 360 ? 4.093 24.226 40.677 1.00 44.96 384 THR A O 1
ATOM 2781 N N . PHE A 1 361 ? 5.445 25.844 41.484 1.00 44.90 385 PHE A N 1
ATOM 2782 C CA . PHE A 1 361 ? 4.380 26.826 41.689 1.00 44.71 385 PHE A CA 1
ATOM 2783 C C . PHE A 1 361 ? 4.580 28.071 40.811 1.00 44.49 385 PHE A C 1
ATOM 2784 O O . PHE A 1 361 ? 3.909 29.091 41.002 1.00 44.39 385 PHE A O 1
ATOM 2792 N N . GLN A 1 362 ? 5.490 27.973 39.841 1.00 44.16 386 GLN A N 1
ATOM 2793 C CA . GLN A 1 362 ? 5.917 29.126 39.039 1.00 43.82 386 GLN A CA 1
ATOM 2794 C C . GLN A 1 362 ? 4.891 29.588 38.001 1.00 43.28 386 GLN A C 1
ATOM 2795 O O . GLN A 1 362 ? 4.805 30.781 37.694 1.00 43.32 386 GLN A O 1
ATOM 2801 N N . GLY A 1 363 ? 4.122 28.647 37.460 1.00 42.56 387 GLY A N 1
ATOM 2802 C CA . GLY A 1 363 ? 3.129 28.963 36.434 1.00 41.70 387 GLY A CA 1
ATOM 2803 C C . GLY A 1 363 ? 1.786 29.446 36.958 1.00 41.14 387 GLY A C 1
ATOM 2804 O O . GLY A 1 363 ? 0.899 29.795 36.173 1.00 41.10 387 GLY A O 1
ATOM 2805 N N . LEU A 1 364 ? 1.641 29.485 38.282 1.00 40.42 388 LEU A N 1
ATOM 2806 C CA . LEU A 1 364 ? 0.360 29.798 38.921 1.00 39.71 388 LEU A CA 1
ATOM 2807 C C . LEU A 1 364 ? 0.107 31.304 39.046 1.00 39.20 388 LEU A C 1
ATOM 2808 O O . LEU A 1 364 ? -0.082 31.834 40.146 1.00 39.17 388 LEU A O 1
ATOM 2813 N N . ILE A 1 365 ? 0.073 31.977 37.899 1.00 38.60 389 ILE A N 1
ATOM 2814 C CA . ILE A 1 365 ? -0.032 33.437 37.840 1.00 37.98 389 ILE A CA 1
ATOM 2815 C C . ILE A 1 365 ? -1.446 33.973 38.094 1.00 37.34 389 ILE A C 1
ATOM 2816 O O . ILE A 1 365 ? -1.621 35.150 38.420 1.00 37.23 389 ILE A O 1
ATOM 2821 N N . SER A 1 366 ? -2.448 33.108 37.950 1.00 36.42 390 SER A N 1
ATOM 2822 C CA . SER A 1 366 ? -3.837 33.495 38.188 1.00 35.43 390 SER A CA 1
ATOM 2823 C C . SER A 1 366 ? -4.336 33.065 39.568 1.00 34.52 390 SER A C 1
ATOM 2824 O O . SER A 1 366 ? -5.501 33.285 39.901 1.00 34.52 390 SER A O 1
ATOM 2827 N N . LEU A 1 367 ? -3.456 32.462 40.366 1.00 33.42 391 LEU A N 1
ATOM 2828 C CA . LEU A 1 367 ? -3.839 31.879 41.656 1.00 32.37 391 LEU A CA 1
ATOM 2829 C C . LEU A 1 367 ? -4.184 32.914 42.723 1.00 31.85 391 LEU A C 1
ATOM 2830 O O . LEU A 1 367 ? -3.336 33.712 43.117 1.00 31.70 391 LEU A O 1
ATOM 2835 N N . ARG A 1 368 ? -5.434 32.881 43.186 1.00 31.01 392 ARG A N 1
ATOM 2836 C CA . ARG A 1 368 ? -5.925 33.798 44.216 1.00 30.52 392 ARG A CA 1
ATOM 2837 C C . ARG A 1 368 ? -6.001 33.129 45.590 1.00 29.93 392 ARG A C 1
ATOM 2838 O O . ARG A 1 368 ? -5.650 33.738 46.604 1.00 29.70 392 ARG A O 1
ATOM 2846 N N . ILE A 1 369 ? -6.471 31.881 45.614 1.00 29.27 393 ILE A N 1
ATOM 2847 C CA . ILE A 1 369 ? -6.701 31.146 46.860 1.00 28.73 393 ILE A CA 1
ATOM 2848 C C . ILE A 1 369 ? -5.840 29.881 46.914 1.00 28.01 393 ILE A C 1
ATOM 2849 O O . ILE A 1 369 ? -5.912 29.028 46.022 1.00 27.87 393 ILE A O 1
ATOM 2854 N N . LEU A 1 370 ? -5.021 29.776 47.958 1.00 27.19 394 LEU A N 1
ATOM 2855 C CA . LEU A 1 370 ? -4.148 28.618 48.146 1.00 26.50 394 LEU A CA 1
ATOM 2856 C C . LEU A 1 370 ? -4.320 28.025 49.540 1.00 25.73 394 LEU A C 1
ATOM 2857 O O . LEU A 1 370 ? -3.873 28.605 50.533 1.00 25.82 394 LEU A O 1
ATOM 2862 N N . ASP A 1 371 ? -4.957 26.860 49.604 1.00 24.82 395 ASP A N 1
ATOM 2863 C CA . ASP A 1 371 ? -5.238 26.206 50.880 1.00 24.00 395 ASP A CA 1
ATOM 2864 C C . ASP A 1 371 ? -4.402 24.937 51.071 1.00 23.59 395 ASP A C 1
ATOM 2865 O O . ASP A 1 371 ? -4.653 23.909 50.427 1.00 23.06 395 ASP A O 1
ATOM 2870 N N . LEU A 1 372 ? -3.421 25.024 51.971 1.00 23.12 396 LEU A N 1
ATOM 2871 C CA . LEU A 1 372 ? -2.524 23.906 52.283 1.00 23.00 396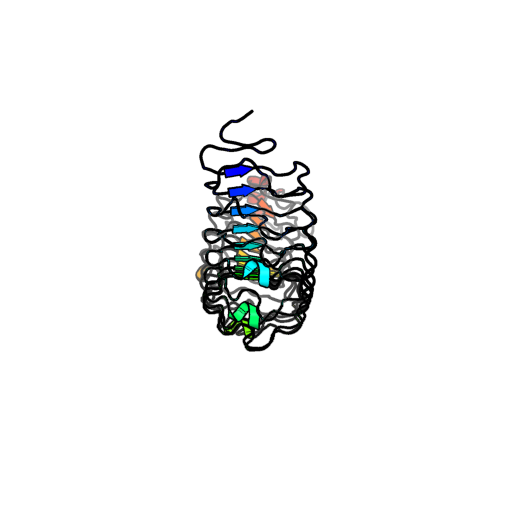 LEU A CA 1
ATOM 2872 C C . LEU A 1 372 ? -2.581 23.477 53.749 1.00 23.10 396 LEU A C 1
ATOM 2873 O O . LEU A 1 372 ? -1.671 22.797 54.243 1.00 23.10 396 LEU A O 1
ATOM 2878 N N . ALA A 1 373 ? -3.656 23.862 54.434 1.00 23.20 397 ALA A N 1
ATOM 2879 C CA . ALA A 1 373 ? -3.821 23.580 55.859 1.00 23.54 397 ALA A CA 1
ATOM 2880 C C . ALA A 1 373 ? -3.981 22.089 56.149 1.00 23.70 397 ALA A C 1
ATOM 2881 O O . ALA A 1 373 ? -4.378 21.323 55.274 1.00 23.64 397 ALA A O 1
ATOM 2883 N N . SER A 1 374 ? -3.671 21.698 57.386 1.00 23.93 398 SER A N 1
ATOM 2884 C CA . SER A 1 374 ? -3.839 20.321 57.866 1.00 24.49 398 SER A CA 1
ATOM 2885 C C . SER A 1 374 ? -3.160 19.294 56.963 1.00 24.66 398 SER A C 1
ATOM 2886 O O . SER A 1 374 ? -3.810 18.419 56.392 1.00 24.64 398 SER A O 1
ATOM 2889 N N . ASN A 1 375 ? -1.849 19.435 56.819 1.00 24.85 399 ASN A N 1
ATOM 2890 C CA . ASN A 1 375 ? -1.035 18.450 56.125 1.00 25.18 399 ASN A CA 1
ATOM 2891 C C . ASN A 1 375 ? 0.163 18.070 57.000 1.00 25.56 399 ASN A C 1
ATOM 2892 O O . ASN A 1 375 ? 0.084 18.170 58.227 1.00 25.37 399 ASN A O 1
ATOM 2897 N N . GLN A 1 376 ? 1.256 17.630 56.386 1.00 26.31 400 GLN A N 1
ATOM 2898 C CA . GLN A 1 376 ? 2.437 17.211 57.141 1.00 27.41 400 GLN A CA 1
ATOM 2899 C C . GLN A 1 376 ? 3.673 18.020 56.751 1.00 27.78 400 GLN A C 1
ATOM 2900 O O . GLN A 1 376 ? 4.800 17.541 56.872 1.00 27.80 400 GLN A O 1
ATOM 2906 N N . LEU A 1 377 ? 3.457 19.247 56.282 1.00 28.29 401 LEU A N 1
ATOM 2907 C CA . LEU A 1 377 ? 4.554 20.091 55.814 1.00 28.94 401 LEU A CA 1
ATOM 2908 C C . LEU A 1 377 ? 5.438 20.568 56.965 1.00 29.38 401 LEU A C 1
ATOM 2909 O O . LEU A 1 377 ? 4.949 21.146 57.936 1.00 29.17 401 LEU A O 1
ATOM 2914 N N . LYS A 1 378 ? 6.735 20.292 56.852 1.00 30.10 402 LYS A N 1
ATOM 2915 C CA . LYS A 1 378 ? 7.735 20.781 57.806 1.00 30.83 402 LYS A CA 1
ATOM 2916 C C . LYS A 1 378 ? 8.466 21.986 57.228 1.00 30.82 402 LYS A C 1
ATOM 2917 O O . LYS A 1 378 ? 8.966 22.835 57.967 1.00 30.88 402 LYS A O 1
ATOM 2923 N N . SER A 1 379 ? 8.520 22.042 55.900 1.00 31.06 403 SER A N 1
ATOM 2924 C CA . SER A 1 379 ? 9.238 23.084 55.184 1.00 31.46 403 SER A CA 1
ATOM 2925 C C . SER A 1 379 ? 8.691 23.262 53.777 1.00 31.86 403 SER A C 1
ATOM 2926 O O . SER A 1 379 ? 7.963 22.408 53.261 1.00 31.95 403 SER A O 1
ATOM 2929 N N . VAL A 1 380 ? 9.051 24.389 53.171 1.00 32.22 404 VAL A N 1
ATOM 2930 C CA . VAL A 1 380 ? 8.830 24.636 51.752 1.00 32.75 404 VAL A CA 1
ATOM 2931 C C . VAL A 1 380 ? 10.160 25.083 51.143 1.00 33.13 404 VAL A C 1
ATOM 2932 O O . VAL A 1 380 ? 11.037 25.556 51.870 1.00 33.12 404 VAL A O 1
ATOM 2936 N N . PRO A 1 381 ? 10.326 24.922 49.81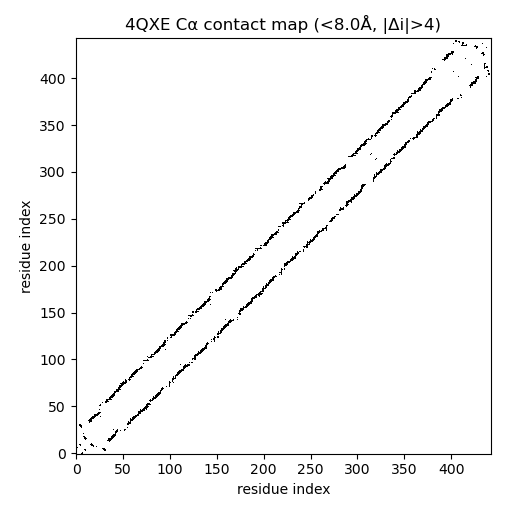4 1.00 33.62 405 PRO A N 1
ATOM 2937 C CA . PRO A 1 381 ? 11.553 25.397 49.176 1.00 33.99 405 PRO A CA 1
ATOM 2938 C C . PRO A 1 381 ? 11.615 26.920 49.156 1.00 34.42 405 PRO A C 1
ATOM 2939 O O . PRO A 1 381 ? 10.571 27.579 49.169 1.00 34.39 405 PRO A O 1
ATOM 2943 N N . ASP A 1 382 ? 12.830 27.463 49.128 1.00 34.75 406 ASP A N 1
ATOM 2944 C CA . ASP A 1 382 ? 13.040 28.906 49.038 1.00 35.08 406 ASP A CA 1
ATOM 2945 C C . ASP A 1 382 ? 12.412 29.448 47.760 1.00 35.14 406 ASP A C 1
ATOM 2946 O O . ASP A 1 382 ? 12.585 28.875 46.680 1.00 35.17 406 ASP A O 1
ATOM 2951 N N . GLY A 1 383 ? 11.669 30.543 47.892 1.00 35.21 407 GLY A N 1
ATOM 2952 C CA . GLY A 1 383 ? 11.062 31.208 46.740 1.00 35.48 407 GLY A CA 1
ATOM 2953 C C . GLY A 1 383 ? 9.881 30.483 46.118 1.00 35.69 407 GLY A C 1
ATOM 2954 O O . GLY A 1 383 ? 9.525 30.752 44.970 1.00 35.72 407 GLY A O 1
ATOM 2955 N N . ILE A 1 384 ? 9.262 29.573 46.869 1.00 35.87 408 ILE A N 1
ATOM 2956 C CA . ILE A 1 384 ? 8.135 28.789 46.348 1.00 36.13 408 ILE A CA 1
ATOM 2957 C C . ILE A 1 384 ? 6.943 29.671 45.941 1.00 36.36 408 ILE A C 1
ATOM 2958 O O . ILE A 1 384 ? 6.278 29.394 44.940 1.00 36.53 408 ILE A O 1
ATOM 2963 N N . PHE A 1 385 ? 6.705 30.745 46.694 1.00 36.64 409 PHE A N 1
ATOM 2964 C CA . PHE A 1 385 ? 5.596 31.660 46.410 1.00 37.00 409 PHE A CA 1
ATOM 2965 C C . PHE A 1 385 ? 5.993 32.885 45.566 1.00 37.52 409 PHE A C 1
ATOM 2966 O O . PHE A 1 385 ? 5.216 33.837 45.450 1.00 37.53 409 PHE A O 1
ATOM 2974 N N . ASP A 1 386 ? 7.186 32.844 44.969 1.00 38.14 410 ASP A N 1
ATOM 2975 C CA . ASP A 1 386 ? 7.741 33.978 44.207 1.00 38.75 410 ASP A CA 1
ATOM 2976 C C . ASP A 1 386 ? 6.833 34.518 43.103 1.00 39.04 410 ASP A C 1
ATOM 2977 O O . ASP A 1 386 ? 6.704 35.732 42.942 1.00 39.24 410 ASP A O 1
ATOM 2982 N N . ARG A 1 387 ? 6.208 33.618 42.349 1.00 39.21 411 ARG A N 1
ATOM 2983 C CA . ARG A 1 387 ? 5.485 34.015 41.139 1.00 39.49 411 ARG A CA 1
ATOM 2984 C C . ARG A 1 387 ? 3.970 34.166 41.308 1.00 39.13 411 ARG A C 1
ATOM 2985 O O . ARG A 1 387 ? 3.251 34.378 40.329 1.00 39.23 411 ARG A O 1
ATOM 2993 N N . LEU A 1 388 ? 3.495 34.078 42.548 1.00 38.69 412 LEU A N 1
ATOM 2994 C CA . LEU A 1 388 ? 2.061 34.153 42.831 1.00 38.31 412 LEU A CA 1
ATOM 2995 C C . LEU A 1 388 ? 1.579 35.603 42.922 1.00 38.08 412 LEU A C 1
ATOM 2996 O O . LEU A 1 388 ? 1.248 36.099 44.003 1.00 37.98 412 LEU A O 1
ATOM 3001 N N . THR A 1 389 ? 1.529 36.268 41.769 1.00 37.80 413 THR A N 1
ATOM 3002 C CA . THR A 1 389 ? 1.213 37.699 41.702 1.00 37.49 413 THR A CA 1
ATOM 3003 C C . THR A 1 389 ? -0.261 38.024 41.958 1.00 36.93 413 THR A C 1
ATOM 3004 O O . THR A 1 389 ? -0.591 39.145 42.353 1.00 37.02 413 THR A O 1
ATOM 3008 N N . SER A 1 390 ? -1.141 37.046 41.749 1.00 36.16 414 SER A N 1
ATOM 3009 C CA . SER A 1 390 ? -2.572 37.236 42.000 1.00 35.32 414 SER A CA 1
ATOM 3010 C C . SER A 1 390 ? -3.011 36.817 43.407 1.00 34.61 414 SER A C 1
ATOM 3011 O O . SER A 1 390 ? -4.178 36.986 43.766 1.00 34.69 414 SER A O 1
ATOM 3014 N N . LEU A 1 391 ? -2.079 36.282 44.196 1.00 33.69 415 LEU A N 1
ATOM 3015 C CA . LEU A 1 391 ? -2.394 35.714 45.513 1.00 33.03 415 LEU A CA 1
ATOM 3016 C C . LEU A 1 391 ? -3.140 36.693 46.413 1.00 32.50 415 LEU A C 1
ATOM 3017 O O . LEU A 1 391 ? -2.694 37.821 46.619 1.00 32.56 415 LEU A O 1
ATOM 3022 N N . GLN A 1 392 ? -4.274 36.247 46.946 1.00 31.79 416 GLN A N 1
ATOM 3023 C CA . GLN A 1 392 ? -5.061 37.041 47.888 1.00 31.24 416 GLN A CA 1
ATOM 3024 C C . GLN A 1 392 ? -5.051 36.417 49.283 1.00 30.49 416 GLN A C 1
ATOM 3025 O O . GLN A 1 392 ? -4.886 37.118 50.285 1.00 30.40 416 GLN A O 1
ATOM 3031 N N . LYS A 1 393 ? -5.234 35.098 49.340 1.00 29.39 417 LYS A N 1
ATOM 3032 C CA . LYS A 1 393 ? -5.378 34.389 50.609 1.00 28.30 417 LYS A CA 1
ATOM 3033 C C . LYS A 1 393 ? -4.670 33.042 50.594 1.00 27.46 417 LYS A C 1
ATOM 3034 O O . LYS A 1 393 ? -4.734 32.300 49.610 1.00 26.91 417 LYS A O 1
ATOM 3040 N N . ILE A 1 394 ? -3.999 32.740 51.702 1.00 26.48 418 ILE A N 1
ATOM 3041 C CA . ILE A 1 394 ? -3.245 31.501 51.843 1.00 25.66 418 ILE A CA 1
ATOM 3042 C C . ILE A 1 394 ? -3.448 30.895 53.234 1.00 25.26 418 ILE A C 1
ATOM 3043 O O . ILE A 1 394 ? -3.454 31.606 54.241 1.00 25.04 418 ILE A O 1
ATOM 3048 N N . TRP A 1 395 ? -3.646 29.580 53.270 1.00 24.58 419 TRP A N 1
ATOM 3049 C CA . TRP A 1 395 ? -3.776 28.850 54.522 1.00 24.11 419 TRP A CA 1
ATOM 3050 C C . TRP A 1 395 ? -2.612 27.879 54.652 1.00 24.22 419 TRP A C 1
ATOM 3051 O O . TRP A 1 395 ? -2.400 27.030 53.780 1.00 23.74 419 TRP A O 1
ATOM 3062 N N . LEU A 1 396 ? -1.874 28.006 55.751 1.00 24.44 420 LEU A N 1
ATOM 3063 C CA . LEU A 1 396 ? -0.672 27.213 55.997 1.00 25.01 420 LEU A CA 1
ATOM 3064 C C . LEU A 1 396 ? -0.676 26.566 57.383 1.00 25.33 420 LEU A C 1
ATOM 3065 O O . LEU A 1 396 ? 0.236 25.802 57.720 1.00 25.48 420 LEU A O 1
ATOM 3070 N N . HIS A 1 397 ? -1.703 26.868 58.176 1.00 25.48 421 HIS A N 1
ATOM 3071 C CA . HIS A 1 397 ? -1.784 26.399 59.560 1.00 25.94 421 HIS A CA 1
ATOM 3072 C C . HIS A 1 397 ? -2.031 24.892 59.674 1.00 26.07 421 HIS A C 1
ATOM 3073 O O . HIS A 1 397 ? -2.303 24.219 58.675 1.00 26.00 421 HIS A O 1
ATOM 3080 N N . THR A 1 398 ? -1.940 24.382 60.902 1.00 26.51 422 THR A N 1
ATOM 3081 C CA . THR A 1 398 ? -2.060 22.947 61.210 1.00 27.12 422 THR A CA 1
ATOM 3082 C C . THR A 1 398 ? -1.066 22.107 60.389 1.00 27.13 422 THR A C 1
ATOM 3083 O O . THR A 1 398 ? -1.400 21.048 59.862 1.00 27.19 422 THR A O 1
ATOM 3087 N N . ASN A 1 399 ? 0.157 22.619 60.282 1.00 27.35 423 ASN A N 1
ATOM 3088 C CA . ASN A 1 399 ? 1.289 21.891 59.724 1.00 27.71 423 ASN A CA 1
ATOM 3089 C C . ASN A 1 399 ? 2.436 21.944 60.736 1.00 28.21 423 ASN A C 1
ATOM 3090 O O . ASN A 1 399 ? 2.611 22.965 61.408 1.00 28.30 423 ASN A O 1
ATOM 3095 N N . PRO A 1 400 ? 3.218 20.849 60.852 1.00 28.50 424 PRO A N 1
ATOM 3096 C CA . PRO A 1 400 ? 4.333 20.809 61.805 1.00 28.82 424 PRO A CA 1
ATOM 3097 C C . PRO A 1 400 ? 5.582 21.535 61.288 1.00 29.07 424 PRO A C 1
ATOM 3098 O O . PRO A 1 400 ? 6.599 20.897 61.005 1.00 29.08 424 PRO A O 1
ATOM 3102 N N . TRP A 1 401 ? 5.501 22.860 61.178 1.00 29.42 425 TRP A N 1
ATOM 3103 C CA . TRP A 1 401 ? 6.593 23.664 60.624 1.00 29.74 425 TRP A CA 1
ATOM 3104 C C . TRP A 1 401 ? 7.876 23.588 61.461 1.00 30.48 425 TRP A C 1
ATOM 3105 O O . TRP A 1 401 ? 7.856 23.818 62.672 1.00 30.49 425 TRP A O 1
ATOM 3116 N N . ASP A 1 402 ? 8.976 23.239 60.796 1.00 31.41 426 ASP A N 1
ATOM 3117 C CA . ASP A 1 402 ? 10.300 23.197 61.413 1.00 32.51 426 ASP A CA 1
ATOM 3118 C C . ASP A 1 402 ? 10.877 24.612 61.425 1.00 33.15 426 ASP A C 1
ATOM 3119 O O . ASP A 1 402 ? 11.318 25.131 60.393 1.00 33.19 426 ASP A O 1
ATOM 3124 N N . CYS A 1 403 ? 10.859 25.233 62.599 1.00 34.16 427 CYS A N 1
ATOM 3125 C CA . CYS A 1 403 ? 11.311 26.615 62.742 1.00 35.29 427 CYS A CA 1
A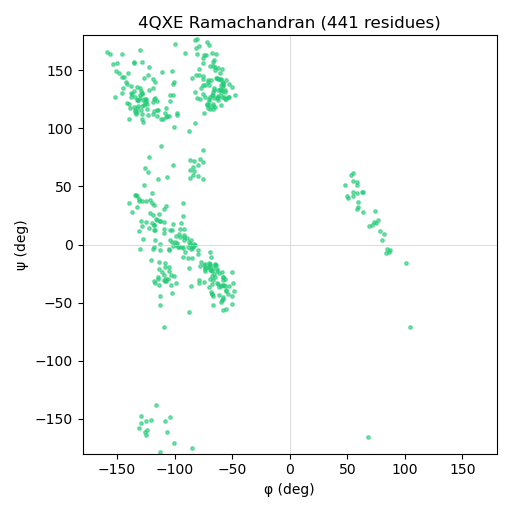TOM 3126 C C . CYS A 1 403 ? 12.787 26.743 63.126 1.00 35.71 427 CYS A C 1
ATOM 3127 O O . CYS A 1 403 ? 13.166 27.641 63.881 1.00 35.91 427 CYS A O 1
ATOM 3130 N N . SER A 1 404 ? 13.609 25.840 62.598 1.00 36.18 428 SER A N 1
ATOM 3131 C CA . SER A 1 404 ? 15.058 25.950 62.709 1.00 36.77 428 SER A CA 1
ATOM 3132 C C . SER A 1 404 ? 15.557 26.963 61.694 1.00 37.06 428 SER A C 1
ATOM 3133 O O . SER A 1 404 ? 15.005 27.078 60.596 1.00 37.10 428 SER A O 1
ATOM 3136 N N . CYS A 1 405 ? 16.598 27.698 62.066 1.00 37.41 429 CYS A N 1
ATOM 3137 C CA . CYS A 1 405 ? 17.241 28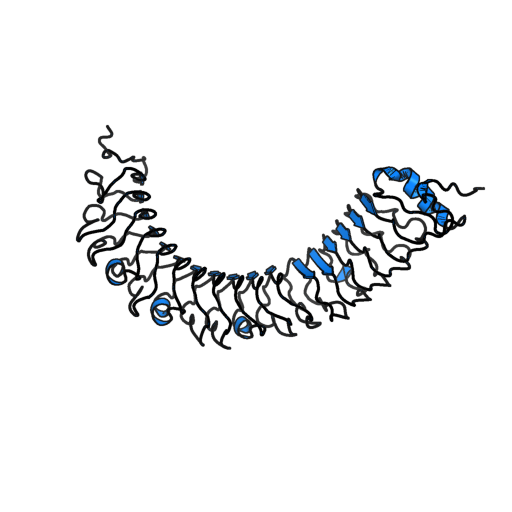.629 61.147 1.00 38.01 429 CYS A CA 1
ATOM 3138 C C . CYS A 1 405 ? 18.511 27.994 60.582 1.00 37.64 429 CYS A C 1
ATOM 3139 O O . CYS A 1 405 ? 19.242 27.330 61.316 1.00 37.70 429 CYS A O 1
ATOM 3142 N N . PRO A 1 406 ? 18.782 28.191 59.276 1.00 37.46 430 PRO A N 1
ATOM 3143 C CA . PRO A 1 406 ? 18.082 29.046 58.315 1.00 37.26 430 PRO A CA 1
ATOM 3144 C C . PRO A 1 406 ? 16.958 28.373 57.506 1.00 37.05 430 PRO A C 1
ATOM 3145 O O . PRO A 1 406 ? 16.495 28.951 56.518 1.00 37.06 430 PRO A O 1
ATOM 3149 N N . ARG A 1 407 ? 16.524 27.180 57.910 1.00 36.79 431 ARG A N 1
ATOM 3150 C CA . ARG A 1 407 ? 15.498 26.448 57.153 1.00 36.55 431 ARG A CA 1
ATOM 3151 C C . ARG A 1 407 ? 14.197 27.247 56.999 1.00 36.16 431 ARG A C 1
ATOM 3152 O O . ARG A 1 407 ? 13.632 27.322 55.905 1.00 35.95 431 ARG A O 1
ATOM 3160 N N . ILE A 1 408 ? 13.748 27.852 58.096 1.00 35.73 432 ILE A N 1
ATOM 3161 C CA . ILE A 1 408 ? 12.495 28.605 58.118 1.00 35.54 432 ILE A CA 1
ATOM 3162 C C . ILE A 1 408 ? 12.644 30.072 57.667 1.00 35.27 432 ILE A C 1
ATOM 3163 O O . ILE A 1 408 ? 11.670 30.825 57.685 1.00 35.37 432 ILE A O 1
ATOM 3168 N N . ASP A 1 409 ? 13.845 30.465 57.241 1.00 34.99 433 ASP A N 1
ATOM 3169 C CA . ASP A 1 409 ? 14.125 31.873 56.921 1.00 34.69 433 ASP A CA 1
ATOM 3170 C C . ASP A 1 409 ? 13.176 32.478 55.884 1.00 34.33 433 ASP A C 1
ATOM 3171 O O . ASP A 1 409 ? 12.553 33.508 56.145 1.00 34.33 433 ASP A O 1
ATOM 3176 N N . TYR A 1 410 ? 13.073 31.841 54.719 1.00 33.81 434 TYR A N 1
ATOM 3177 C CA . TYR A 1 410 ? 12.226 32.349 53.641 1.00 33.36 434 TYR A CA 1
ATOM 3178 C C . TYR A 1 410 ? 10.753 32.459 54.043 1.00 33.12 434 TYR A C 1
ATOM 3179 O O . TYR A 1 410 ? 10.131 33.498 53.828 1.00 33.25 434 TYR A O 1
ATOM 3188 N N . LEU A 1 411 ? 10.207 31.390 54.622 1.00 32.74 435 LEU A N 1
ATOM 3189 C CA . LEU A 1 411 ? 8.782 31.338 54.958 1.00 32.37 435 LEU A CA 1
ATOM 3190 C C . LEU A 1 411 ? 8.400 32.312 56.072 1.00 32.26 435 LEU A C 1
ATOM 3191 O O . LEU A 1 411 ? 7.362 32.970 55.990 1.00 32.05 435 LEU A O 1
ATOM 3196 N N . SER A 1 412 ? 9.237 32.394 57.105 1.00 32.09 436 SER A N 1
ATOM 3197 C CA . SER A 1 412 ? 9.026 33.339 58.201 1.00 32.12 436 SER A CA 1
ATOM 3198 C C . SER A 1 412 ? 8.966 34.777 57.683 1.00 32.17 436 SER A C 1
ATOM 3199 O O . SER A 1 412 ? 8.066 35.536 58.044 1.00 32.20 436 SER A O 1
ATOM 3202 N N . ARG A 1 413 ? 9.916 35.130 56.820 1.00 32.32 437 ARG A N 1
ATOM 3203 C CA . ARG A 1 413 ? 9.993 36.474 56.247 1.00 32.59 437 ARG A CA 1
ATOM 3204 C C . ARG A 1 413 ? 8.861 36.744 55.262 1.00 32.30 437 ARG A C 1
ATOM 3205 O O . ARG A 1 413 ? 8.339 37.862 55.204 1.00 32.35 437 ARG A O 1
ATOM 3213 N N . TRP A 1 414 ? 8.484 35.719 54.496 1.00 31.87 438 TRP A N 1
ATOM 3214 C CA . TRP A 1 414 ? 7.391 35.838 53.533 1.00 31.57 438 TRP A CA 1
ATOM 3215 C C . TRP A 1 414 ? 6.055 36.046 54.239 1.00 31.44 438 TRP A C 1
ATOM 3216 O O . TRP A 1 414 ? 5.265 36.891 53.826 1.00 31.30 438 TRP A O 1
ATOM 3227 N N . LEU A 1 415 ? 5.815 35.278 55.302 1.00 31.43 439 LEU A N 1
ATOM 3228 C CA . LEU A 1 415 ? 4.570 35.372 56.069 1.00 31.64 439 LEU A CA 1
ATOM 3229 C C . LEU A 1 415 ? 4.452 36.682 56.845 1.00 31.89 439 LEU A C 1
ATOM 3230 O O . LEU A 1 415 ? 3.347 37.167 57.080 1.00 31.63 439 LEU A O 1
ATOM 3235 N N . ASN A 1 416 ? 5.595 37.236 57.246 1.00 32.23 440 ASN A N 1
ATOM 3236 C CA . ASN A 1 416 ? 5.652 38.555 57.871 1.00 32.70 440 ASN A CA 1
ATOM 3237 C C . ASN A 1 416 ? 5.265 39.656 56.878 1.00 32.80 440 ASN A C 1
ATOM 3238 O O . ASN A 1 416 ? 4.390 40.474 57.157 1.00 32.77 440 ASN A O 1
ATOM 3243 N N . LYS A 1 417 ? 5.912 39.652 55.715 1.00 33.12 441 LYS A N 1
ATOM 3244 C CA . LYS A 1 417 ? 5.668 40.649 54.676 1.00 33.50 441 LYS A CA 1
ATOM 3245 C C . LYS A 1 417 ? 4.268 40.521 54.067 1.00 33.36 441 LYS A C 1
ATOM 3246 O O . LYS A 1 417 ? 3.652 41.525 53.699 1.00 33.32 441 LYS A O 1
ATOM 3252 N N . ASN A 1 418 ? 3.772 39.287 53.977 1.00 33.17 442 ASN A N 1
ATOM 3253 C CA . ASN A 1 418 ? 2.468 39.008 53.379 1.00 33.03 442 ASN A CA 1
ATOM 3254 C C . ASN A 1 418 ? 1.405 38.632 54.412 1.00 32.78 442 ASN A C 1
ATOM 3255 O O . ASN A 1 418 ? 0.500 37.841 54.126 1.00 32.72 442 ASN A O 1
ATOM 3260 N N . SER A 1 419 ? 1.508 39.220 55.602 1.00 32.55 443 SER A N 1
ATOM 3261 C CA . SER A 1 419 ? 0.627 38.892 56.729 1.00 32.40 443 SER A CA 1
ATOM 3262 C C . SER A 1 419 ? -0.869 39.095 56.455 1.00 32.22 443 SER A C 1
ATOM 3263 O O . SER A 1 419 ? -1.704 38.409 57.047 1.00 32.07 443 SER A O 1
ATOM 3266 N N . GLN A 1 420 ? -1.198 40.026 55.561 1.00 31.98 444 GLN A N 1
ATOM 3267 C CA . GLN A 1 420 ? -2.588 40.293 55.185 1.00 31.95 444 GLN A CA 1
ATOM 3268 C C . GLN A 1 420 ? -3.203 39.103 54.438 1.00 31.63 444 GLN A C 1
ATOM 3269 O O . GLN A 1 420 ? -4.407 38.859 54.533 1.00 31.55 444 GLN A O 1
ATOM 3275 N N . LYS A 1 421 ? -2.356 38.371 53.714 1.00 31.25 445 LYS A N 1
ATOM 3276 C CA . LYS A 1 421 ? -2.765 37.202 52.933 1.00 30.92 445 LYS A CA 1
ATOM 3277 C C . LYS A 1 421 ? -2.964 35.932 53.765 1.00 30.61 445 LYS A C 1
ATOM 3278 O O . LYS A 1 421 ? -3.791 35.092 53.409 1.00 30.53 445 LYS A O 1
ATOM 3284 N N . GLU A 1 422 ? -2.214 35.784 54.859 1.00 30.23 446 GLU A N 1
ATOM 3285 C CA . GLU A 1 422 ? -2.311 34.570 55.676 1.00 29.93 446 GLU A CA 1
ATOM 3286 C C . GLU A 1 422 ? -3.596 34.527 56.495 1.00 29.85 446 GLU A C 1
ATOM 3287 O O . GLU A 1 422 ? -3.917 35.467 57.230 1.00 29.58 446 GLU A O 1
ATOM 3293 N N . GLN A 1 423 ? -4.322 33.422 56.351 1.00 29.68 447 GLN A N 1
ATOM 3294 C CA . GLN A 1 423 ? -5.527 33.167 57.123 1.00 29.67 447 GLN A CA 1
ATOM 3295 C C . GLN A 1 423 ? -5.194 32.139 58.190 1.00 29.85 447 GLN A C 1
ATOM 3296 O O . GLN A 1 423 ? -4.637 31.079 57.890 1.00 29.74 447 GLN A O 1
ATOM 3302 N N . GLY A 1 424 ? -5.533 32.457 59.436 1.00 30.07 448 GLY A N 1
ATOM 3303 C CA . GLY A 1 424 ? -5.067 31.677 60.575 1.00 30.45 448 GLY A CA 1
ATOM 3304 C C . GLY A 1 424 ? -3.569 31.863 60.719 1.00 30.80 448 GLY A C 1
ATOM 3305 O O . GLY A 1 424 ? -2.988 32.763 60.104 1.00 30.76 448 GLY A O 1
ATOM 3306 N N . SER A 1 425 ? -2.934 31.007 61.514 1.00 31.23 449 SER A N 1
ATOM 3307 C CA . SER A 1 425 ? -1.508 31.153 61.792 1.00 31.65 449 SER A CA 1
ATOM 3308 C C . SER A 1 425 ? -0.737 29.843 61.687 1.00 31.89 449 SER A C 1
ATOM 3309 O O . SER A 1 425 ? -0.971 28.908 62.456 1.00 31.84 449 SER A O 1
ATOM 3312 N N . ALA A 1 426 ? 0.174 29.786 60.721 1.00 32.29 450 ALA A N 1
ATOM 3313 C CA . ALA A 1 426 ? 1.177 28.733 60.670 1.00 33.00 450 ALA A CA 1
ATOM 3314 C C . ALA A 1 426 ? 2.039 28.862 61.922 1.00 33.49 450 ALA A C 1
ATOM 3315 O O . ALA A 1 426 ? 2.540 29.946 62.227 1.00 33.51 450 ALA A O 1
ATOM 3317 N N . LYS A 1 427 ? 2.179 27.760 62.653 1.00 34.26 451 LYS A N 1
ATOM 3318 C CA . LYS A 1 427 ? 2.891 27.749 63.926 1.00 35.14 451 LYS A CA 1
ATOM 3319 C C . LYS A 1 427 ? 4.049 26.764 63.916 1.00 35.80 451 LYS A C 1
ATOM 3320 O O . LYS A 1 427 ? 4.025 25.771 63.187 1.00 35.75 451 LYS A O 1
ATOM 3326 N N . CYS A 1 428 ? 5.058 27.049 64.737 1.00 36.64 452 CYS A N 1
ATOM 3327 C CA . CYS A 1 428 ? 6.226 26.189 64.865 1.00 37.65 452 CYS A CA 1
ATOM 3328 C C . CYS A 1 428 ? 5.886 24.974 65.711 1.00 38.17 452 CYS A C 1
ATOM 3329 O O . CYS A 1 428 ? 5.258 25.102 66.762 1.00 38.17 452 CYS A O 1
ATOM 3332 N N . SER A 1 429 ? 6.296 23.798 65.248 1.00 39.13 453 SER A N 1
ATOM 3333 C CA . SER A 1 429 ? 6.179 22.584 66.053 1.00 40.14 453 SER A CA 1
ATOM 3334 C C . SER A 1 429 ? 7.114 22.712 67.249 1.00 40.73 453 SER A C 1
ATOM 3335 O O . SER A 1 429 ? 8.282 23.078 67.092 1.00 40.96 453 SER A O 1
ATOM 3338 N N . GLY A 1 430 ? 6.594 22.435 68.441 1.00 41.52 454 GLY A N 1
ATOM 3339 C CA . GLY A 1 430 ? 7.395 22.517 69.664 1.00 42.41 454 GLY A CA 1
ATOM 3340 C C . GLY A 1 430 ? 7.089 23.740 70.506 1.00 42.87 454 GLY A C 1
ATOM 3341 O O . GLY A 1 430 ? 6.495 23.624 71.580 1.00 43.16 454 GLY A O 1
ATOM 3342 N N . SER A 1 431 ? 7.493 24.912 70.018 1.00 43.31 455 SER A N 1
ATOM 3343 C CA . SER A 1 431 ? 7.288 26.174 70.738 1.00 43.61 455 SER A CA 1
ATOM 3344 C C . SER A 1 431 ? 5.865 26.719 70.601 1.00 43.65 455 SER A C 1
ATOM 3345 O O . SER A 1 431 ? 5.346 27.347 71.527 1.00 43.87 455 SER A O 1
ATOM 3348 N N . GLY A 1 432 ? 5.243 26.488 69.446 1.00 43.58 456 GLY A N 1
ATOM 3349 C CA . GLY A 1 432 ? 3.877 26.954 69.195 1.00 43.37 456 GLY A CA 1
ATOM 3350 C C . GLY A 1 432 ? 3.789 28.410 68.772 1.00 43.21 456 GLY A C 1
ATOM 3351 O O . GLY A 1 432 ? 2.695 28.972 68.691 1.00 43.20 456 GLY A O 1
ATOM 3352 N N . LYS A 1 433 ? 4.944 29.016 68.505 1.00 43.04 457 LYS A N 1
ATOM 3353 C CA . LYS A 1 433 ? 5.027 30.405 68.057 1.00 42.92 457 LYS A CA 1
ATOM 3354 C C . LYS A 1 433 ? 4.620 30.513 66.590 1.00 42.53 457 LYS A C 1
ATOM 3355 O O . LYS A 1 433 ? 4.900 29.602 65.810 1.00 42.45 457 LYS A O 1
ATOM 3361 N N . PRO A 1 434 ? 3.954 31.623 66.210 1.00 42.23 458 PRO A N 1
ATOM 3362 C CA . PRO A 1 434 ? 3.651 31.876 64.799 1.00 41.93 458 PRO A CA 1
ATOM 3363 C C . PRO A 1 434 ? 4.913 31.959 63.940 1.00 41.67 458 PRO A C 1
ATOM 3364 O O . PRO A 1 434 ? 5.902 32.575 64.348 1.00 41.58 458 PRO A O 1
ATOM 3368 N N . VAL A 1 435 ? 4.869 31.336 62.764 1.00 41.20 459 VAL A N 1
ATOM 3369 C CA . VAL A 1 435 ? 6.016 31.287 61.853 1.00 40.85 459 VAL A CA 1
ATOM 3370 C C . VAL A 1 435 ? 6.465 32.689 61.422 1.00 40.82 459 VAL A C 1
ATOM 3371 O O . VAL A 1 435 ? 7.664 32.939 61.274 1.00 40.62 459 VAL A O 1
ATOM 3375 N N . ARG A 1 436 ? 5.504 33.596 61.250 1.00 40.77 460 ARG A N 1
ATOM 3376 C CA . ARG A 1 436 ? 5.788 34.981 60.852 1.00 41.00 460 ARG A CA 1
ATOM 3377 C C . ARG A 1 436 ? 6.662 35.742 61.857 1.00 41.01 460 ARG A C 1
ATOM 3378 O O . ARG A 1 436 ? 7.339 36.697 61.487 1.00 40.97 460 ARG A O 1
ATOM 3386 N N . SER A 1 437 ? 6.641 35.310 63.117 1.00 41.27 461 SER A N 1
ATOM 3387 C CA . SER A 1 437 ? 7.327 36.014 64.201 1.00 41.65 461 SER A CA 1
ATOM 3388 C C . SER A 1 437 ? 8.805 35.642 64.344 1.00 41.87 461 SER A C 1
ATOM 3389 O O . SER A 1 437 ? 9.544 36.301 65.078 1.00 42.03 461 SER A O 1
ATOM 3392 N N . ILE A 1 438 ? 9.234 34.588 63.656 1.00 42.12 462 ILE A N 1
ATOM 3393 C CA . ILE A 1 438 ? 10.623 34.137 63.758 1.00 42.28 462 ILE A CA 1
ATOM 3394 C C . ILE A 1 438 ? 11.546 34.984 62.881 1.00 42.29 462 ILE A C 1
ATOM 3395 O O . ILE A 1 438 ? 11.304 35.160 61.683 1.00 42.17 462 ILE A O 1
ATOM 3400 N N . ILE A 1 439 ? 12.584 35.533 63.504 1.00 42.47 463 ILE A N 1
ATOM 3401 C CA . ILE A 1 439 ? 13.616 36.270 62.790 1.00 42.78 463 ILE A CA 1
ATOM 3402 C C . ILE A 1 439 ? 14.911 35.467 62.866 1.00 42.99 463 ILE A C 1
ATOM 3403 O O . ILE A 1 439 ? 15.530 35.364 63.930 1.00 42.93 463 ILE A O 1
ATOM 3408 N N . CYS A 1 440 ? 15.294 34.880 61.736 1.00 43.22 464 CYS A N 1
ATOM 3409 C CA . CYS A 1 440 ? 16.520 34.093 61.646 1.00 43.57 464 CYS A CA 1
ATOM 3410 C C . CYS A 1 440 ? 17.753 34.995 61.599 1.00 44.10 464 CYS A C 1
ATOM 3411 O O . CYS A 1 440 ? 17.711 36.068 60.990 1.00 44.06 464 CYS A O 1
ATOM 3414 N N . PRO A 1 441 ? 18.853 34.568 62.254 1.00 44.66 465 PRO A N 1
ATOM 3415 C CA . PRO A 1 441 ? 20.113 35.313 62.207 1.00 45.17 465 PRO A CA 1
ATOM 3416 C C . PRO A 1 441 ? 20.642 35.440 60.782 1.00 45.73 465 PRO A C 1
ATOM 3417 O O . PRO A 1 441 ? 20.429 34.544 59.961 1.00 45.73 465 PRO A O 1
ATOM 3421 N N . THR A 1 442 ? 21.321 36.550 60.502 1.00 46.51 466 THR A N 1
ATOM 3422 C CA . THR A 1 442 ? 21.855 36.828 59.165 1.00 47.41 466 THR A CA 1
ATOM 3423 C C . THR A 1 442 ? 23.340 37.225 59.197 1.00 47.82 466 THR A C 1
ATOM 3424 O O . THR A 1 442 ? 23.898 37.499 60.263 1.00 47.94 466 THR A O 1
ATOM 3428 N N . LEU A 1 443 ? 23.967 37.248 58.021 1.00 48.39 467 LEU A N 1
ATOM 3429 C CA . LEU A 1 443 ? 25.377 37.616 57.884 1.00 48.76 467 LEU A CA 1
ATOM 3430 C C . LEU A 1 443 ? 25.552 39.124 57.728 1.00 48.85 467 LEU A C 1
ATOM 3431 O O . LEU A 1 443 ? 25.991 39.808 58.655 1.00 49.01 467 LEU A O 1
#

Foldseek 3Di:
DDQQADPPWDADPPLAIEPDQVQDQAQDPDHALLRAEYAHAQHAPQEQDACRCVSNLNYAYYAHYNHQHAYYPLRRCPNVQNHAYDHYAHYAHQEDSQSNCQQNQNYAEDAPAHYAHADYPLNHPQNPARYAYYEPEHYAYAAQSQNNLLNYCNYAEYEHYHYAHAEAEACSNQSNQNYAYYHHEHYAHAYYYLRRCANPANYAYYAQDHYAYEDQHNNCLNHQNHAEYEHAQYAYAEQEACSCVSYLNHAYYHHYNYNHQYYYLASQAQNCNHAEDADEQNAADADDRDHHNPANHQYYHDANYQHADDDQCCCVRNQNHQYEHYAHYAHADDHQNQSNLNHAYYAHAHYAHAADDPPSQQSPQNHAYEEDAHYAYQAYDACNCVRPNNYQAYEDANYQHALDPPRLVRVLCVCLVPVRRYDDFHAHHPPRHGSVPDHHDDD

Sequence (443 aa):
MDPLCAAPCSCDGDRRVDCSGKGLTAVPEGLSAFTQALDISMNNITQLPEGAFKNFPFLEELQLAGNDLSFIHPKALSGLKELKVLTLQNNQLKTVPSEAIRGLSALQSLRLDANHITSVPEDSFEGLVQLRHLWLDDNSLTEVPVHPLSNLPTLQALTLALNKISSIPDFAFTNLSSLVVLHLHNNKIRSLSQHCFDGLDNLETLDLNYNNLGEFPQAIKALPSLKELGFHSNSISVIPDGAFDGNPLLRTIHLYDNPLSFVGNSAFHNLSDLHSLVIRGASMVQQFPNLTGTVHLESLTLTGTKISSIPNNLCQEQKMLRTLDLSYNNIRDLPSFNGCHALEEISLQRNQIYQIKEGTFQGLISLRILDLASNQLKSVPDGIFDRLTSLQKIWLHTNPWDCSCPRIDYLSRWLNKNSQKEQGSAKCSGSGKPVRSIICPTL

Organism: Eptatretus burgeri (NCBI:txid7764)

InterPro domains:
  IPR000372 Leucine-rich repeat N-terminal domain [PF01462] (23-50)
  IPR000372 Leucine-rich repeat N-terminal domain [SM00013] (23-55)
  IPR001611 Leucine-rich repeat [PF13855] (54-111)
  IPR001611 Leucine-rich repeat [PS51450] (76-97)
  IPR001611 Leucine-rich repeat [PS51450] (100-121)
  IPR003591 Leucine-rich repeat, typical subtype [SM00369] (54-73)
  IPR003591 Leucine-rich repeat, typical subtype [SM00369] (74-97)
  IPR003591 Leucine-rich repeat, typical subtype [SM00369] (98-121)
  IPR003591 Leucine-rich repeat, typical subtype [SM00369] (122-145)
  IPR032675 Leucine-rich repeat domain superfamily [G3DSA:3.80.10.10] (23-119)
  IPR032675 Leucine-rich repeat domain superfamily [G3DSA:3.80.10.10] (120-199)
  IPR050541 Leucine-rich repeat and transmembrane domain-containing protein [PTHR24369] (61-188)

Solvent-accessible surface area: 20029 Å² total; per-residue (Å²): 243,73,126,149,11,16,97,65,17,70,38,75,83,108,104,110,8,72,0,33,50,112,56,26,90,62,21,13,144,67,24,31,38,117,1,81,6,1,30,0,14,128,12,74,0,60,83,1,62,115,24,17,1,154,70,2,51,95,0,57,53,0,67,2,12,18,2,75,0,70,105,14,52,54,116,1,6,62,43,1,111,86,0,92,51,1,11,1,30,93,2,60,6,103,57,3,20,13,104,6,1,130,36,2,45,26,0,41,19,0,65,0,9,27,6,89,0,84,55,18,43,112,70,0,3,78,20,0,92,87,0,96,64,1,92,0,24,63,15,31,4,86,112,4,8,62,99,1,1,37,38,0,69,48,0,63,27,2,17,0,1,78,11,92,0,24,54,0,67,66,102,2,2,58,70,1,61,37,0,41,42,0,59,0,39,53,16,92,0,157,51,27,37,102,78,0,0,31,23,0,81,78,0,65,24,1,24,0,16,108,9,80,4,36,158,12,11,87,2,0,85,32,0,61,27,0,54,83,4,7,2,18,20,11,56,0,55,63,0,53,87,16,3,7,105,17,0,67,71,0,94,46,13,77,6,109,100,22,81,13,33,86,10,8,47,33,4,2,72,93,4,51,29,0,71,43,1,57,7,155,44,0,56,116,12,135,112,21,16,55,9,81,18,0,48,79,0,54,28,0,11,4,14,16,7,115,2,51,68,8,48,130,68,1,6,135,52,4,130,80,0,130,40,2,28,1,10,126,14,43,0,98,75,25,3,44,0,54,29,0,103,34,0,48,57,2,25,0,56,116,6,59,0,112,69,10,138,140,24,18,1,78,9,0,93,37,0,71,38,0,10,0,5,33,5,79,0,118,28,16,29,107,15,4,5,84,141,10,113,44,8,100,97,0,68,0,55,92,10,44,0,37,32,62,57,113,124,3,43,31,4,0,146,30,0,96,176,21,62,162,57,17,51,53,33,1,110,6,69,89,81,40,110,41,0,84,48,24,158,10,118,132,225

Nearest PDB structures (foldseek):
  4qxe-assembly1_A  TM=1.002E+00  e=1.318E-74  Homo sapiens
  4kt1-assembly1_A  TM=9.873E-01  e=9.995E-52  Homo sapiens
  8xft-assembly1_A  TM=9.644E-01  e=1.884E-46  Homo sapiens
  4li1-assembly1_B  TM=8.991E-01  e=1.550E-39  Xenopus tropicalis
  4ufr-assembly1_A  TM=9.798E-01  e=1.822E-35  Homo sapiens

B-factor: mean 30.93, std 7.4, range [15.56, 77.71]